Protein AF-A0A1W9MLN7-F1 (afdb_monomer)

Nearest PDB structures (foldseek):
  6dxu-assembly1_A  TM=3.625E-01  e=3.324E-05  Parabacteroides merdae ATCC 43184
  5uwv-assembly6_F  TM=2.410E-01  e=2.670E-06  Mycobacteroides abscessus ATCC 19977
  5d7h-assembly1_A  TM=2.488E-01  e=1.604E-05  Mycobacterium tuberculosis CDC1551
  8afo-assembly1_A  TM=3.447E-01  e=5.178E-04  Homo sapiens
  7x8g-assembly2_C  TM=4.130E-01  e=1.250E+00  Homo sapiens

Solvent-accessible surface area (backbone atoms only — not comparable to full-atom values): 28737 Å² total; per-residue (Å²): 134,91,78,83,79,78,80,76,82,78,56,43,84,57,53,42,42,38,61,80,39,80,44,53,45,88,56,77,60,40,75,45,64,39,36,43,83,50,75,45,83,50,63,32,40,34,21,51,68,92,43,79,73,50,66,26,58,32,58,83,13,39,30,64,38,76,37,79,70,94,59,69,54,44,80,42,51,34,35,42,39,32,82,46,61,93,59,32,44,54,30,57,28,61,26,44,38,38,27,37,52,38,68,45,45,45,44,73,45,54,45,70,74,88,69,47,41,51,69,43,68,42,37,38,38,42,35,58,44,61,79,93,67,77,91,48,83,53,32,71,42,63,37,38,34,27,47,72,90,36,81,71,50,68,51,54,18,38,63,87,14,31,32,78,46,77,49,64,76,51,70,64,41,82,44,44,38,35,43,38,31,83,43,60,83,53,35,43,57,28,60,33,76,47,73,49,63,24,38,54,48,40,56,59,49,71,50,64,64,62,48,79,47,43,80,87,46,50,58,48,80,38,53,45,50,36,26,39,86,82,71,45,79,52,70,62,53,41,34,35,29,48,92,88,39,78,77,49,74,37,54,49,87,56,49,62,49,79,44,80,43,70,87,60,68,64,26,82,42,67,34,36,42,37,34,88,44,57,87,57,30,44,59,44,74,38,82,40,42,43,32,27,29,49,78,49,72,57,64,83,27,44,34,40,22,27,45,67,69,75,75,43,41,76,56,45,32,29,82,44,58,73,75,41,74,65,17,46,51,48,48,52,59,42,64,81,73,45,60,74,44,101,48,42,32,35,38,26,31,71,40,95,50,50,26,35,38,36,46,89,66,37,32,39,38,27,37,34,92,66,88,74,51,56,47,53,55,51,48,52,26,46,26,63,62,30,52,57,33,58,63,53,34,58,54,53,62,75,66,53,81,40,58,28,35,33,37,29,72,83,53,51,72,69,29,49,53,45,52,54,49,38,52,50,43,51,48,55,51,38,53,54,37,43,77,69,76,40,85,57,51,77,46,45,24,40,31,60,88,74,34,25,36,44,52,72,42,78,59,101,86,46,78,46,77,70,85,45,76,44,72,63,84,64,63,32,42,37,42,38,68,33,96,55,35,35,33,28,66,55,98,75,19,37,38,36,31,6,42,65,71,38,34,34,50,48,46,51,52,48,37,61,70,56,28,67,75,50,58,60,54,58,55,59,69,70,69,76,114

Secondary structure (DSSP, 8-state):
---------PPBP--EE---EEEETT-SSEEEEEEESS---SEEEEEETTEEEEEEE-BTTEEEEEE-S---SEEEEEEEEE---SSB--EEEEEEEEEEPBPEEEEEEEESSS-EETT--EEEEEEEEETT--TTTTTT-EEEEEETTEEEEEEE--TTSEEEEEE-SPPSEEEEEEEEE---SSB--EEEEEEEEEESSB-EEEEE--EEE-TT-SEEEEEEEEEETT--EE----EEEETTEEEEE--TT--EEEEE-TTPPSEEEEEEEEE---SSB--EEEEEEEEE-EEEEETTEEEEESS-GGGTTT--EEEEE-S-HHHHHHHHHHHHHS-BSS-EEEEEEEESS-EEEE-SSEEEEEEESSSS-HHHHHHHHHHTT-EE-HHHHHHHHHT-SSEEEEEETT--SHHHHHHHHHHHHHHHHHHHHHHTT----EEEEEEETTEEEEPPEE-SS-EE-S--EE-S-SSSEEEEE-SS-EEEEETTEEEEEE-HHHHHHHHHHHHHHHSHHHHHHHHHHSS--

pLDDT: mean 88.97, std 11.42, range [32.69, 98.44]

Sequence (529 aa):
MLILSGCVEQKKDVSLTMNEMLSPINISPTFLYAKFNESVNGSVCFYMGDKFIGDANSNGGVVFMEYYGNLTAGEYKVKAVFSGNAQFNNASASGMLKIFKRNIVLDIGFEPDERIYFKDSLNVKAQLKVEGEEEGECANKEILLYVDDKFFGKNLTNDECFVEFTLKNLSTGELNVMGEYKGNEIYEDANATKNIEVISRMPVEIFADSKEVEPKDKNVTISASMKDYKERGINYGLKVTYNGNVIASLTSENKTFVLNISNWTLGTHHLQIIFDGTEIYENKSKDIVVQIINKYNLSGVEIKAEIPLEQIVNKKISVYTDGSNVSDYCAYEFESIADQEKGYRIYINEGNKDSMFLGKNKGIITVKHGYEMLPCHVFLCMNKNINCSIPEVIEAIGELENLSIAIDKDVSGKPLVVYDEIRGTLGYIQAYFVKNGRQIYIKPYLINGSKCELSPTRTAYQNLTVKEVNDCNFKGIFIKNADKRFMGVKDGKILLEGDETGLFVEETILEWLIAPEYAYNLRIKKQNK

Mean predicted aligned error: 13.06 Å

Foldseek 3Di:
DDDDPPDDQDAAEKEKEFEEAEDEFPDFFRKGKMFIPFQDWAKKWKDWVNHTQDIFTDDGGITIDTGGDGDFFDKTKMKIWDCADSRHHIYMYIYIYGHHAFEKEKDKDWVVRAAAAQFDKIKIKIAIDGPPDDFAPLWQFKKWKDKPNHTDDIDTAHSRRMDIDIDGRDDAAKIKMKIWGCADRRYHIYMDIDIDGHHQAFEKDKDKAAEEEELVDQKDKIFIWMATPVRDTDQAKKFKDFPNDTQDIDHSVDRIDIGGCNPPAQAKTKMKIWDPADSHHDIDIDIYIYGHWDWDQALNATETESDDLVVLAQWAEAEAEPPDPLRVVLVVLCVQQGNNDPTQYEYEYEDCDFYKYHHPRYIYTYAYPDLLNPSSLRSSCSRNVARENSVQLLVLVVVDQAQEAEEEPPDDDLLVVLVVLLVVLVVVVQVVCVVVVHHHYYFYWYDDPQKTWTDADDDPRDGRDDTDIDRPPDEHEYAEEACHAYAHADPSHGYGYYHNSSSNSNSSSVSSSSHVVNVVVVVVVVVPD

Structure (mmCIF, N/CA/C/O backbone):
data_AF-A0A1W9MLN7-F1
#
_entry.id   AF-A0A1W9MLN7-F1
#
loop_
_atom_site.group_PDB
_atom_site.id
_atom_site.type_symbol
_atom_site.label_atom_id
_atom_site.label_alt_id
_atom_site.label_comp_id
_atom_site.label_asym_id
_atom_site.label_entity_id
_atom_site.label_seq_id
_atom_site.pdbx_PDB_ins_code
_atom_site.Cartn_x
_atom_site.Cartn_y
_atom_site.Cartn_z
_atom_site.occupancy
_atom_site.B_iso_or_equiv
_atom_site.auth_seq_id
_atom_site.auth_comp_id
_atom_site.auth_asym_id
_atom_site.auth_atom_id
_atom_site.pdbx_PDB_model_num
ATOM 1 N N . MET A 1 1 ? 109.113 -13.830 -69.753 1.00 37.97 1 MET A N 1
ATOM 2 C CA . MET A 1 1 ? 108.384 -12.728 -70.412 1.00 37.97 1 MET A CA 1
ATOM 3 C C . MET A 1 1 ? 106.946 -12.818 -69.942 1.00 37.97 1 MET A C 1
ATOM 5 O O . MET A 1 1 ? 106.378 -13.899 -70.016 1.00 37.97 1 MET A O 1
ATOM 9 N N . LEU A 1 2 ? 106.458 -11.744 -69.322 1.00 45.25 2 LEU A N 1
ATOM 10 C CA . LEU A 1 2 ? 105.153 -11.648 -68.675 1.00 45.25 2 LEU A CA 1
ATOM 11 C C . LEU A 1 2 ? 104.007 -11.992 -69.631 1.00 45.25 2 LEU A C 1
ATOM 13 O O . LEU A 1 2 ? 103.936 -11.431 -70.720 1.00 45.25 2 LEU A O 1
ATOM 17 N N . ILE A 1 3 ? 103.067 -12.810 -69.161 1.00 41.25 3 ILE A N 1
ATOM 18 C CA . ILE A 1 3 ? 101.667 -12.721 -69.575 1.00 41.25 3 ILE A CA 1
ATOM 19 C C . ILE A 1 3 ? 100.867 -12.601 -68.279 1.00 41.25 3 ILE A C 1
ATOM 21 O O . ILE A 1 3 ? 100.685 -13.570 -67.547 1.00 41.25 3 ILE A O 1
ATOM 25 N N . LEU A 1 4 ? 100.483 -11.364 -67.963 1.00 48.91 4 LEU A N 1
ATOM 26 C CA . LEU A 1 4 ? 99.494 -11.044 -66.941 1.00 48.91 4 LEU A CA 1
ATOM 27 C C . LEU A 1 4 ? 98.158 -11.651 -67.384 1.00 48.91 4 LEU A C 1
ATOM 29 O O . LEU A 1 4 ? 97.510 -11.130 -68.290 1.00 48.91 4 LEU A O 1
ATOM 33 N N . SER A 1 5 ? 97.747 -12.751 -66.753 1.00 45.16 5 SER A N 1
ATOM 34 C CA . SER A 1 5 ? 96.353 -13.183 -66.769 1.00 45.16 5 SER A CA 1
ATOM 35 C C . SER A 1 5 ? 95.562 -12.204 -65.904 1.00 45.16 5 SER A C 1
ATOM 37 O O . SER A 1 5 ? 95.582 -12.289 -64.676 1.00 45.16 5 SER A O 1
ATOM 39 N N . GLY A 1 6 ? 94.910 -11.230 -66.534 1.00 51.53 6 GLY A N 1
ATOM 40 C CA . GLY A 1 6 ? 93.910 -10.421 -65.852 1.00 51.53 6 GLY A CA 1
ATOM 41 C C . GLY A 1 6 ? 92.750 -11.322 -65.443 1.00 51.53 6 GLY A C 1
ATOM 42 O O . GLY A 1 6 ? 91.938 -11.692 -66.286 1.00 51.53 6 GLY A O 1
ATOM 43 N N . CYS A 1 7 ? 92.680 -11.702 -64.167 1.00 51.78 7 CYS A N 1
ATOM 44 C CA . CYS A 1 7 ? 91.446 -12.226 -63.596 1.00 51.78 7 CYS A CA 1
ATOM 45 C C . CYS A 1 7 ? 90.429 -11.082 -63.591 1.00 51.78 7 CYS A C 1
ATOM 47 O O . CYS A 1 7 ? 90.557 -10.135 -62.819 1.00 51.78 7 CYS A O 1
ATOM 49 N N . VAL A 1 8 ? 89.439 -11.154 -64.478 1.00 56.31 8 VAL A N 1
ATOM 50 C CA . VAL A 1 8 ? 88.225 -10.346 -64.367 1.00 56.31 8 VAL A CA 1
ATOM 51 C C . VAL A 1 8 ? 87.413 -10.960 -63.231 1.00 56.31 8 VAL A C 1
ATOM 53 O O . VAL A 1 8 ? 86.951 -12.092 -63.350 1.00 56.31 8 VAL A O 1
ATOM 56 N N . GLU A 1 9 ? 87.287 -10.255 -62.110 1.00 59.03 9 GLU A N 1
ATOM 57 C CA . GLU A 1 9 ? 86.390 -10.658 -61.024 1.00 59.03 9 GLU A CA 1
ATOM 58 C C . GLU A 1 9 ? 84.947 -10.645 -61.560 1.00 59.03 9 GLU A C 1
ATOM 60 O O . GLU A 1 9 ? 84.436 -9.605 -61.983 1.00 59.03 9 GLU A O 1
ATOM 65 N N . GLN A 1 10 ? 84.303 -11.813 -61.630 1.00 76.69 10 GLN A N 1
ATOM 66 C CA . GLN A 1 10 ? 82.930 -11.932 -62.117 1.00 76.69 10 GLN A CA 1
ATOM 67 C C . GLN A 1 10 ? 81.963 -11.559 -60.986 1.00 76.69 10 GLN A C 1
ATOM 69 O O . GLN A 1 10 ? 82.016 -12.140 -59.903 1.00 76.69 10 GLN A O 1
ATOM 74 N N . LYS A 1 11 ? 81.081 -10.582 -61.232 1.00 86.19 11 LYS A N 1
ATOM 75 C CA . LYS A 1 11 ? 80.054 -10.159 -60.269 1.00 86.19 11 LYS A CA 1
ATOM 76 C C . LYS A 1 11 ? 79.100 -11.307 -59.936 1.00 86.19 11 LYS A C 1
ATOM 78 O O . LYS A 1 11 ? 78.741 -12.088 -60.818 1.00 86.19 11 LYS A O 1
ATOM 83 N N . LYS A 1 12 ? 78.659 -11.369 -58.679 1.00 90.62 12 LYS A N 1
ATOM 84 C CA . LYS A 1 12 ? 77.728 -12.382 -58.169 1.00 90.62 12 LYS A CA 1
ATOM 85 C C . LYS A 1 12 ? 76.272 -12.017 -58.486 1.00 90.62 12 LYS A C 1
ATOM 87 O O . LYS A 1 12 ? 75.872 -10.863 -58.334 1.00 90.62 12 LYS A O 1
ATOM 92 N N . ASP A 1 13 ? 75.473 -13.002 -58.885 1.00 91.88 13 ASP A N 1
ATOM 93 C CA . ASP A 1 13 ? 74.027 -12.832 -59.062 1.00 91.88 13 ASP A CA 1
ATOM 94 C C . ASP A 1 13 ? 73.296 -12.824 -57.717 1.00 91.88 13 ASP A C 1
ATOM 96 O O . ASP A 1 13 ? 73.562 -13.653 -56.847 1.00 91.88 13 ASP A O 1
ATOM 100 N N . VAL A 1 14 ? 72.343 -11.903 -57.570 1.00 93.50 14 VAL A N 1
ATOM 101 C CA . VAL A 1 14 ? 71.449 -11.789 -56.409 1.00 93.50 14 VAL A CA 1
ATOM 102 C C . VAL A 1 14 ? 70.008 -11.691 -56.881 1.00 93.50 14 VAL A C 1
ATOM 104 O O . VAL A 1 14 ? 69.733 -11.178 -57.964 1.00 93.50 14 VAL A O 1
ATOM 107 N N . SER A 1 15 ? 69.070 -12.162 -56.063 1.00 94.06 15 SER A N 1
ATOM 108 C CA . SER A 1 15 ? 67.639 -12.031 -56.343 1.00 94.06 15 SER A CA 1
ATOM 109 C C . SER A 1 15 ? 67.001 -11.056 -55.368 1.00 94.06 15 SER A C 1
ATOM 111 O O . SER A 1 15 ? 67.230 -11.154 -54.161 1.00 94.06 15 SER A O 1
ATOM 113 N N . LEU A 1 16 ? 66.153 -10.172 -55.886 1.00 95.94 16 LEU A N 1
ATOM 114 C CA . LEU A 1 16 ? 65.316 -9.284 -55.091 1.00 95.94 16 LEU A CA 1
ATOM 115 C C . LEU A 1 16 ? 63.891 -9.844 -55.042 1.00 95.94 16 LEU A C 1
ATOM 117 O O . LEU A 1 16 ? 63.403 -10.399 -56.024 1.00 95.94 16 LEU A O 1
ATOM 121 N N . THR A 1 17 ? 63.215 -9.680 -53.912 1.00 96.19 17 THR A N 1
ATOM 122 C CA . THR A 1 17 ? 61.820 -10.092 -53.719 1.00 96.19 17 THR A CA 1
ATOM 123 C C . THR A 1 17 ? 61.011 -8.967 -53.088 1.00 96.19 17 THR A C 1
ATOM 125 O O . THR A 1 17 ? 61.542 -8.176 -52.306 1.00 96.19 17 THR A O 1
ATOM 128 N N . MET A 1 18 ? 59.729 -8.895 -53.445 1.00 95.75 18 MET A N 1
ATOM 129 C CA . MET A 1 18 ? 58.742 -7.989 -52.860 1.00 95.75 18 MET A CA 1
ATOM 130 C C . MET A 1 18 ? 57.458 -8.774 -52.616 1.00 95.75 18 MET A C 1
ATOM 132 O O . MET A 1 18 ? 56.978 -9.459 -53.517 1.00 95.75 18 MET A O 1
ATOM 136 N N . ASN A 1 19 ? 56.916 -8.657 -51.408 1.00 91.38 19 ASN A N 1
ATOM 137 C CA . ASN A 1 19 ? 55.614 -9.219 -51.063 1.00 91.38 19 ASN A CA 1
ATOM 138 C C . ASN A 1 19 ? 54.522 -8.157 -51.234 1.00 91.38 19 ASN A C 1
ATOM 140 O O . ASN A 1 19 ? 54.817 -6.977 -51.436 1.00 91.38 19 ASN A O 1
ATOM 144 N N . GLU A 1 20 ? 53.263 -8.581 -51.146 1.00 92.56 20 GLU A N 1
ATOM 145 C CA . GLU A 1 20 ? 52.143 -7.652 -51.027 1.00 92.56 20 GLU A CA 1
ATOM 146 C C . GLU A 1 20 ? 52.283 -6.805 -49.755 1.00 92.56 20 GLU A C 1
ATOM 148 O O . GLU A 1 20 ? 52.667 -7.300 -48.693 1.00 92.56 20 GLU A O 1
ATOM 153 N N . MET A 1 21 ? 51.993 -5.516 -49.890 1.00 93.94 21 MET A N 1
ATOM 154 C CA . MET A 1 21 ? 52.057 -4.522 -48.827 1.00 93.94 21 MET A CA 1
ATOM 155 C C . MET A 1 21 ? 50.668 -3.918 -48.652 1.00 93.94 21 MET A C 1
ATOM 157 O O . MET A 1 21 ? 50.016 -3.564 -49.634 1.00 93.94 21 MET A O 1
ATOM 161 N N . LEU A 1 22 ? 50.227 -3.780 -47.405 1.00 92.00 22 LEU A N 1
ATOM 162 C CA . LEU A 1 22 ? 48.924 -3.226 -47.050 1.00 92.00 22 LEU A CA 1
ATOM 163 C C . LEU A 1 22 ? 49.133 -1.944 -46.250 1.00 92.00 22 LEU A C 1
ATOM 165 O O . LEU A 1 22 ? 49.932 -1.925 -45.313 1.00 92.00 22 LEU A O 1
ATOM 169 N N . SER A 1 23 ? 48.411 -0.885 -46.597 1.00 89.88 23 SER A N 1
ATOM 170 C CA . SER A 1 23 ? 48.411 0.355 -45.821 1.00 89.88 23 SER A CA 1
ATOM 171 C C . SER A 1 23 ? 47.030 1.011 -45.879 1.00 89.88 23 SER A C 1
ATOM 173 O O . SER A 1 23 ? 46.411 1.002 -46.943 1.00 89.88 23 SER A O 1
ATOM 175 N N . PRO A 1 24 ? 46.495 1.558 -44.778 1.00 86.75 24 PRO A N 1
ATOM 176 C CA . PRO A 1 24 ? 45.272 2.337 -44.854 1.00 86.75 24 PRO A CA 1
ATOM 177 C C . PRO A 1 24 ? 45.546 3.684 -45.524 1.00 86.75 24 PRO A C 1
ATOM 179 O O . PRO A 1 24 ? 46.642 4.243 -45.442 1.00 86.75 24 PRO A O 1
ATOM 182 N N . ILE A 1 25 ? 44.523 4.235 -46.164 1.00 87.25 25 ILE A N 1
ATOM 183 C CA . ILE A 1 25 ? 44.575 5.579 -46.739 1.00 87.25 25 ILE A CA 1
ATOM 184 C C . ILE A 1 25 ? 44.949 6.634 -45.678 1.00 87.25 25 ILE A C 1
ATOM 186 O O . ILE A 1 25 ? 44.610 6.512 -44.497 1.00 87.25 25 ILE A O 1
ATOM 190 N N . ASN A 1 26 ? 45.668 7.673 -46.117 1.00 81.50 26 ASN A N 1
ATOM 191 C CA . ASN A 1 26 ? 46.163 8.790 -45.302 1.00 81.50 26 ASN A CA 1
ATOM 192 C C . ASN A 1 26 ? 47.109 8.408 -44.145 1.00 81.50 26 ASN A C 1
ATOM 194 O O . ASN A 1 26 ? 47.329 9.221 -43.250 1.00 81.50 26 ASN A O 1
ATOM 198 N N . ILE A 1 27 ? 47.716 7.214 -44.160 1.00 80.56 27 ILE A N 1
ATOM 199 C CA . ILE A 1 27 ? 48.878 6.914 -43.310 1.00 80.56 27 ILE A CA 1
ATOM 200 C C . ILE A 1 27 ? 50.165 7.383 -44.000 1.00 80.56 27 ILE A C 1
ATOM 202 O O . ILE A 1 27 ? 50.479 6.963 -45.115 1.00 80.56 27 ILE A O 1
ATOM 206 N N . SER A 1 28 ? 50.924 8.240 -43.312 1.00 81.62 28 SER A N 1
ATOM 207 C CA . SER A 1 28 ? 52.216 8.754 -43.771 1.00 81.62 28 SER A CA 1
ATOM 208 C C . SER A 1 28 ? 53.298 8.531 -42.700 1.00 81.62 28 SER A C 1
ATOM 210 O O . SER A 1 28 ? 53.071 8.908 -41.549 1.00 81.62 28 SER A O 1
ATOM 212 N N . PRO A 1 29 ? 54.462 7.945 -43.048 1.00 88.31 29 PRO A N 1
ATOM 213 C CA . PRO A 1 29 ? 54.814 7.435 -44.374 1.00 88.31 29 PRO A CA 1
ATOM 214 C C . PRO A 1 29 ? 54.156 6.082 -44.694 1.00 88.31 29 PRO A C 1
ATOM 216 O O . PRO A 1 29 ? 53.897 5.261 -43.816 1.00 88.31 29 PRO A O 1
ATOM 219 N N . THR A 1 30 ? 53.945 5.813 -45.983 1.00 91.44 30 THR A N 1
ATOM 220 C CA . THR A 1 30 ? 53.672 4.458 -46.478 1.00 91.44 30 THR A CA 1
ATOM 221 C C . THR A 1 30 ? 54.990 3.701 -46.624 1.00 91.44 30 THR A C 1
ATOM 223 O O . THR A 1 30 ? 55.908 4.165 -47.300 1.00 91.44 30 THR A O 1
ATOM 226 N N . PHE A 1 31 ? 55.095 2.518 -46.024 1.00 91.56 31 PHE A N 1
ATOM 227 C CA . PHE A 1 31 ? 56.330 1.734 -46.042 1.00 91.56 31 PHE A CA 1
ATOM 228 C C . PHE A 1 31 ? 56.382 0.779 -47.236 1.00 91.56 31 PHE A C 1
ATOM 230 O O . PHE A 1 31 ? 55.475 -0.032 -47.429 1.00 91.56 31 PHE A O 1
ATOM 237 N N . LEU A 1 32 ? 57.473 0.835 -48.005 1.00 94.44 32 LEU A N 1
ATOM 238 C CA . LEU A 1 32 ? 57.783 -0.130 -49.058 1.00 94.44 32 LEU A CA 1
ATOM 239 C C . LEU A 1 32 ? 58.926 -1.047 -48.636 1.00 94.44 32 LEU A C 1
ATOM 241 O O . LEU A 1 32 ? 59.911 -0.608 -48.040 1.00 94.44 32 LEU A O 1
ATOM 245 N N . TYR A 1 33 ? 58.793 -2.322 -48.990 1.00 94.38 33 TYR A N 1
ATOM 246 C CA . TYR A 1 33 ? 59.698 -3.380 -48.568 1.00 94.38 33 TYR A CA 1
ATOM 247 C C . TYR A 1 33 ? 60.232 -4.172 -49.756 1.00 94.38 33 TYR A C 1
ATOM 249 O O . TYR A 1 33 ? 59.463 -4.669 -50.582 1.00 94.38 33 TYR A O 1
ATOM 257 N N . ALA A 1 34 ? 61.550 -4.354 -49.803 1.00 95.62 34 ALA A N 1
ATOM 258 C CA . ALA A 1 34 ? 62.195 -5.304 -50.697 1.00 95.62 34 ALA A CA 1
ATOM 259 C C . ALA A 1 34 ? 63.296 -6.073 -49.958 1.00 95.62 34 ALA A C 1
ATOM 261 O O . ALA A 1 34 ? 63.916 -5.566 -49.020 1.00 95.62 34 ALA A O 1
ATOM 262 N N . LYS A 1 35 ? 63.552 -7.313 -50.377 1.00 95.94 35 LYS A N 1
ATOM 263 C CA . LYS A 1 35 ? 64.518 -8.195 -49.715 1.00 95.94 35 LYS A CA 1
ATOM 264 C C . LYS A 1 35 ? 65.397 -8.926 -50.718 1.00 95.94 35 LYS A C 1
ATOM 266 O O . LYS A 1 35 ? 64.888 -9.584 -51.627 1.00 95.94 35 LYS A O 1
ATOM 271 N N . PHE A 1 36 ? 66.705 -8.840 -50.516 1.00 96.44 36 PHE A N 1
ATOM 272 C CA . PHE A 1 36 ? 67.693 -9.669 -51.192 1.00 96.44 36 PHE A CA 1
ATOM 273 C C . PHE A 1 36 ? 67.750 -11.069 -50.567 1.00 96.44 36 PHE A C 1
ATOM 275 O O . PHE A 1 36 ? 67.533 -11.250 -49.368 1.00 96.44 36 PHE A O 1
ATOM 282 N N . ASN A 1 37 ? 68.087 -12.074 -51.373 1.00 93.81 37 ASN A N 1
ATOM 283 C CA . ASN A 1 37 ? 68.340 -13.436 -50.890 1.00 93.81 37 ASN A CA 1
ATOM 284 C C . ASN A 1 37 ? 69.611 -13.564 -50.029 1.00 93.81 37 ASN A C 1
ATOM 286 O O . ASN A 1 37 ? 69.804 -14.592 -49.383 1.00 93.81 37 ASN A O 1
ATOM 290 N N . GLU A 1 38 ? 70.462 -12.540 -50.004 1.00 92.12 38 GLU A N 1
ATOM 291 C CA . GLU A 1 38 ? 71.682 -12.476 -49.203 1.00 92.12 38 GLU A CA 1
ATOM 292 C C . GLU A 1 38 ? 72.013 -11.035 -48.777 1.00 92.12 38 GLU A C 1
ATOM 294 O O . GLU A 1 38 ? 71.321 -10.085 -49.146 1.00 92.12 38 GLU A O 1
ATOM 299 N N . SER A 1 39 ? 73.075 -10.862 -47.984 1.00 92.94 39 SER A N 1
ATOM 300 C CA . SER A 1 39 ? 73.511 -9.537 -47.535 1.00 92.94 39 SER A CA 1
ATOM 301 C C . SER A 1 39 ? 74.165 -8.765 -48.681 1.00 92.94 39 SER A C 1
ATOM 303 O O . SER A 1 39 ? 75.289 -9.054 -49.089 1.00 92.94 39 SER A O 1
ATOM 305 N N . VAL A 1 40 ? 73.451 -7.762 -49.178 1.00 91.81 40 VAL A N 1
ATOM 306 C CA . VAL A 1 40 ? 73.916 -6.818 -50.199 1.00 91.81 40 VAL A CA 1
ATOM 307 C C . VAL A 1 40 ? 74.015 -5.439 -49.554 1.00 91.81 40 VAL A C 1
ATOM 309 O O . VAL A 1 40 ? 73.157 -5.085 -48.745 1.00 91.81 40 VAL A O 1
ATOM 312 N N . ASN A 1 41 ? 75.038 -4.654 -49.909 1.00 89.31 41 ASN A N 1
ATOM 313 C CA . ASN A 1 41 ? 75.141 -3.230 -49.574 1.00 89.31 41 ASN A CA 1
ATOM 314 C C . ASN A 1 41 ? 75.014 -2.399 -50.860 1.00 89.31 41 ASN A C 1
ATOM 316 O O . ASN A 1 41 ? 75.914 -2.408 -51.709 1.00 89.31 41 ASN A O 1
ATOM 320 N N . GLY A 1 42 ? 73.879 -1.730 -51.037 1.00 89.19 42 GLY A N 1
ATOM 321 C CA . GLY A 1 42 ? 73.610 -0.904 -52.207 1.00 89.19 42 GLY A CA 1
ATOM 322 C C . GLY A 1 42 ? 72.282 -0.156 -52.119 1.00 89.19 42 GLY A C 1
ATOM 323 O O . GLY A 1 42 ? 71.411 -0.516 -51.330 1.00 89.19 42 GLY A O 1
ATOM 324 N N . SER A 1 43 ? 72.141 0.882 -52.946 1.00 94.19 43 SER A N 1
ATOM 325 C CA . SER A 1 43 ? 70.890 1.633 -53.097 1.00 94.19 43 SER A CA 1
ATOM 326 C C . SER A 1 43 ? 69.952 0.914 -54.069 1.00 94.19 43 SER A C 1
ATOM 328 O O . SER A 1 43 ? 70.372 0.449 -55.134 1.00 94.19 43 SER A O 1
ATOM 330 N N . VAL A 1 44 ? 68.682 0.809 -53.687 1.00 97.31 44 VAL A N 1
ATOM 331 C CA . VAL A 1 44 ? 67.601 0.240 -54.492 1.00 97.31 44 VAL A CA 1
ATOM 332 C C . VAL A 1 44 ? 66.587 1.331 -54.799 1.00 97.31 44 VAL A C 1
ATOM 334 O O . VAL A 1 44 ? 66.008 1.926 -53.892 1.00 97.31 44 VAL A O 1
ATOM 337 N N . CYS A 1 45 ? 66.343 1.552 -56.088 1.00 97.25 45 CYS A N 1
ATOM 338 C CA . CYS A 1 45 ? 65.369 2.514 -56.586 1.00 97.25 45 CYS A CA 1
ATOM 339 C C . CYS A 1 45 ? 63.965 1.902 -56.595 1.00 97.25 45 CYS A C 1
ATOM 341 O O . CYS A 1 45 ? 63.762 0.824 -57.160 1.00 97.25 45 CYS A O 1
ATOM 343 N N . PHE A 1 46 ? 62.986 2.609 -56.040 1.00 97.44 46 PHE A N 1
ATOM 344 C CA . PHE A 1 46 ? 61.577 2.237 -56.066 1.00 97.44 46 PHE A CA 1
ATOM 345 C C . PHE A 1 46 ? 60.812 3.057 -57.104 1.00 97.44 46 PHE A C 1
ATOM 347 O O . PHE A 1 46 ? 60.990 4.270 -57.249 1.00 97.44 46 PHE A O 1
ATOM 354 N N . TYR A 1 47 ? 59.916 2.374 -57.805 1.00 95.75 47 TYR A N 1
ATOM 355 C CA . TYR A 1 47 ? 59.022 2.931 -58.807 1.00 95.75 47 TYR A CA 1
ATOM 356 C C . TYR A 1 47 ? 57.588 2.512 -58.498 1.00 95.75 47 TYR A C 1
ATOM 358 O O . TYR A 1 47 ? 57.351 1.385 -58.065 1.00 95.75 47 TYR A O 1
ATOM 366 N N . MET A 1 48 ? 56.633 3.398 -58.756 1.00 94.06 48 MET A N 1
ATOM 367 C CA . MET A 1 48 ? 55.204 3.096 -58.734 1.00 94.06 48 MET A CA 1
ATOM 368 C C . MET A 1 48 ? 54.657 3.288 -60.146 1.00 94.06 48 MET A C 1
ATOM 370 O O . MET A 1 48 ? 54.703 4.393 -60.693 1.00 94.06 48 MET A O 1
ATOM 374 N N . GLY A 1 49 ? 54.229 2.193 -60.779 1.00 89.19 49 GLY A N 1
ATOM 375 C CA . GLY A 1 49 ? 54.167 2.140 -62.242 1.00 89.19 49 GLY A CA 1
ATOM 376 C C . GLY A 1 49 ? 55.546 2.446 -62.843 1.00 89.19 49 GLY A C 1
ATOM 377 O O . GLY A 1 49 ? 56.540 1.845 -62.439 1.00 89.19 49 GLY A O 1
ATOM 378 N N . ASP A 1 50 ? 55.612 3.423 -63.749 1.00 88.75 50 ASP A N 1
ATOM 379 C CA . ASP A 1 50 ? 56.868 3.881 -64.367 1.00 88.75 50 ASP A CA 1
ATOM 380 C C . ASP A 1 50 ? 57.504 5.091 -63.652 1.00 88.75 50 ASP A C 1
ATOM 382 O O . ASP A 1 50 ? 58.590 5.545 -64.019 1.00 88.75 50 ASP A O 1
ATOM 386 N N . LYS A 1 51 ? 56.849 5.642 -62.620 1.00 94.38 51 LYS A N 1
ATOM 387 C CA . LYS A 1 51 ? 57.318 6.840 -61.912 1.00 94.38 51 LYS A CA 1
ATOM 388 C C . LYS A 1 51 ? 58.296 6.461 -60.803 1.00 94.38 51 LYS A C 1
ATOM 390 O O . LYS A 1 51 ? 57.934 5.712 -59.901 1.00 94.38 51 LYS A O 1
ATOM 395 N N . PHE A 1 52 ? 59.500 7.031 -60.824 1.00 95.31 52 PHE A N 1
ATOM 396 C CA . PHE A 1 52 ? 60.444 6.943 -59.705 1.00 95.31 52 PHE A CA 1
ATOM 397 C C . PHE A 1 52 ? 59.881 7.670 -58.474 1.00 95.31 52 PHE A C 1
ATOM 399 O O . PHE A 1 52 ? 59.443 8.819 -58.587 1.00 95.31 52 PHE A O 1
ATOM 406 N N . ILE A 1 53 ? 59.877 7.000 -57.320 1.00 95.50 53 ILE A N 1
ATOM 407 C CA . ILE A 1 53 ? 59.294 7.523 -56.071 1.00 95.50 53 ILE A CA 1
ATOM 408 C C . ILE A 1 53 ? 60.306 7.693 -54.933 1.00 95.50 53 ILE A C 1
ATOM 410 O O . ILE A 1 53 ? 59.981 8.351 -53.950 1.00 95.50 53 ILE A O 1
ATOM 414 N N . GLY A 1 54 ? 61.515 7.149 -55.073 1.00 95.94 54 GLY A N 1
ATOM 415 C CA . GLY A 1 54 ? 62.591 7.271 -54.090 1.00 95.94 54 GLY A CA 1
ATOM 416 C C . GLY A 1 54 ? 63.540 6.078 -54.134 1.00 95.94 54 GLY A C 1
ATOM 417 O O . GLY A 1 54 ? 63.286 5.097 -54.834 1.00 95.94 54 GLY A O 1
ATOM 418 N N . ASP A 1 55 ? 64.629 6.149 -53.381 1.00 95.88 55 ASP A N 1
ATOM 419 C CA . ASP A 1 55 ? 65.576 5.053 -53.201 1.00 95.88 55 ASP A CA 1
ATOM 420 C C . ASP A 1 55 ? 65.894 4.830 -51.720 1.00 95.88 55 ASP A C 1
ATOM 422 O O . ASP A 1 55 ? 65.700 5.712 -50.884 1.00 95.88 55 ASP A O 1
ATOM 426 N N . ALA A 1 56 ? 66.339 3.622 -51.387 1.00 96.62 56 ALA A N 1
ATOM 427 C CA . ALA A 1 56 ? 66.773 3.281 -50.040 1.00 96.62 56 ALA A CA 1
ATOM 428 C C . ALA A 1 56 ? 67.957 2.315 -50.074 1.00 96.62 56 ALA A C 1
ATOM 430 O O . ALA A 1 56 ? 68.054 1.448 -50.947 1.00 96.62 56 ALA A O 1
ATOM 431 N N . ASN A 1 57 ? 68.854 2.454 -49.099 1.00 94.94 57 ASN A N 1
ATOM 432 C CA . ASN A 1 57 ? 70.006 1.572 -48.956 1.00 94.94 57 ASN A CA 1
ATOM 433 C C . ASN A 1 57 ? 69.622 0.274 -48.243 1.00 94.94 57 ASN A C 1
ATOM 435 O O . ASN A 1 57 ? 68.837 0.277 -47.292 1.00 94.94 57 ASN A O 1
ATOM 439 N N . SER A 1 58 ? 70.210 -0.838 -48.675 1.00 92.50 58 SER A N 1
ATOM 440 C CA . SER A 1 58 ? 70.040 -2.127 -48.016 1.00 92.50 58 SER A CA 1
ATOM 441 C C . SER A 1 58 ? 70.811 -2.211 -46.693 1.00 92.50 58 SER A C 1
ATOM 443 O O . SER A 1 58 ? 71.986 -1.857 -46.610 1.00 92.50 58 SER A O 1
ATOM 445 N N . ASN A 1 59 ? 70.168 -2.757 -45.661 1.00 88.56 59 ASN A N 1
ATOM 446 C CA . ASN A 1 59 ? 70.775 -3.104 -44.378 1.00 88.56 59 ASN A CA 1
ATOM 447 C C . ASN A 1 59 ? 70.672 -4.622 -44.164 1.00 88.56 59 ASN A C 1
ATOM 449 O O . ASN A 1 59 ? 69.576 -5.162 -44.009 1.00 88.56 59 ASN A O 1
ATOM 453 N N . GLY 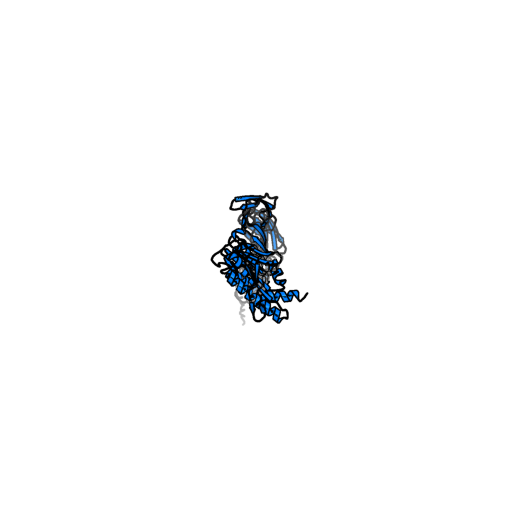A 1 60 ? 71.802 -5.333 -44.226 1.00 78.88 60 GLY A N 1
ATOM 454 C CA . GLY A 1 60 ? 71.845 -6.791 -44.029 1.00 78.88 60 GLY A CA 1
ATOM 455 C C . GLY A 1 60 ? 71.022 -7.609 -45.039 1.00 78.88 60 GLY A C 1
ATOM 456 O O . GLY A 1 60 ? 70.611 -8.722 -44.724 1.00 78.88 60 GLY A O 1
ATOM 457 N N . GLY A 1 61 ? 70.754 -7.058 -46.232 1.00 87.69 61 GLY A N 1
ATOM 458 C CA . GLY A 1 61 ? 69.925 -7.670 -47.284 1.00 87.69 61 GLY A CA 1
ATOM 459 C C . GLY A 1 61 ? 68.465 -7.198 -47.321 1.00 87.69 61 GLY A C 1
ATOM 460 O O . GLY A 1 61 ? 67.729 -7.566 -48.233 1.00 87.69 61 GLY A O 1
ATOM 461 N N . VAL A 1 62 ? 68.033 -6.358 -46.379 1.00 93.12 62 VAL A N 1
ATOM 462 C CA . VAL A 1 62 ? 66.675 -5.798 -46.344 1.00 93.12 62 VAL A CA 1
ATOM 463 C C . VAL A 1 62 ? 66.685 -4.335 -46.767 1.00 93.12 62 VAL A C 1
ATOM 465 O O . VAL A 1 62 ? 67.576 -3.588 -46.373 1.00 93.12 62 VAL A O 1
ATOM 468 N N . VAL A 1 63 ? 65.688 -3.919 -47.542 1.00 95.69 63 VAL A N 1
ATOM 469 C CA . VAL A 1 63 ? 65.500 -2.537 -47.986 1.00 95.69 63 VAL A CA 1
ATOM 470 C C . VAL A 1 63 ? 64.128 -2.052 -47.529 1.00 95.69 63 VAL A C 1
ATOM 472 O O . VAL A 1 63 ? 63.110 -2.655 -47.874 1.00 95.69 63 VAL A O 1
ATOM 475 N N . PHE A 1 64 ? 64.114 -0.946 -46.788 1.00 94.44 64 PHE A N 1
ATOM 476 C CA . PHE A 1 64 ? 62.904 -0.246 -46.363 1.00 94.44 64 PHE A CA 1
ATOM 477 C C . PHE A 1 64 ? 62.919 1.179 -46.907 1.00 94.44 64 PHE A C 1
ATOM 479 O O . PHE A 1 64 ? 63.912 1.882 -46.733 1.00 94.44 64 PHE A O 1
ATOM 486 N N . MET A 1 65 ? 61.828 1.600 -47.544 1.00 94.31 65 MET A N 1
ATOM 487 C CA . MET A 1 65 ? 61.665 2.963 -48.050 1.00 94.31 65 MET A CA 1
ATOM 488 C C . MET A 1 65 ? 60.377 3.575 -47.503 1.00 94.31 65 MET A C 1
ATOM 490 O O . MET A 1 65 ? 59.315 2.955 -47.556 1.00 94.31 65 MET A O 1
ATOM 494 N N . GLU A 1 66 ? 60.487 4.786 -46.969 1.00 94.75 66 GLU A N 1
ATOM 495 C CA . GLU A 1 66 ? 59.365 5.582 -46.479 1.00 94.75 66 GLU A CA 1
ATOM 496 C C . GLU A 1 66 ? 58.860 6.506 -47.585 1.00 94.75 66 GLU A C 1
ATOM 498 O O . GLU A 1 66 ? 59.554 7.427 -48.020 1.00 94.75 66 GLU A O 1
ATOM 503 N N . TYR A 1 67 ? 57.635 6.269 -48.041 1.00 93.19 67 TYR A N 1
ATOM 504 C CA . TYR A 1 67 ? 56.992 7.077 -49.063 1.00 93.19 67 TYR A CA 1
ATOM 505 C C . TYR A 1 67 ? 56.008 8.067 -48.436 1.00 93.19 67 TYR A C 1
ATOM 507 O O . TYR A 1 67 ? 55.009 7.673 -47.842 1.00 93.19 67 TYR A O 1
ATOM 515 N N . TYR A 1 68 ? 56.267 9.361 -48.619 1.00 89.62 68 TYR A N 1
ATOM 516 C CA . TYR A 1 68 ? 55.471 10.464 -48.058 1.00 89.62 68 TYR A CA 1
ATOM 517 C C . TYR A 1 68 ? 54.450 11.051 -49.052 1.00 89.62 68 TYR A C 1
ATOM 519 O O . TYR A 1 68 ? 53.996 12.183 -48.892 1.00 89.62 68 TYR A O 1
ATOM 527 N N . GLY A 1 69 ? 54.125 10.328 -50.127 1.00 87.06 69 GLY A N 1
ATOM 528 C CA . GLY A 1 69 ? 53.137 10.783 -51.104 1.00 87.06 69 GLY A CA 1
ATOM 529 C C . GLY A 1 69 ? 51.709 10.418 -50.710 1.00 87.06 69 GLY A C 1
ATOM 530 O O . GLY A 1 69 ? 51.460 9.352 -50.157 1.00 87.06 69 GLY A O 1
ATOM 531 N N . ASN A 1 70 ? 50.761 11.285 -51.062 1.00 84.06 70 ASN A N 1
ATOM 532 C CA . ASN A 1 70 ? 49.340 11.029 -50.848 1.00 84.06 70 ASN A CA 1
ATOM 533 C C . ASN A 1 70 ? 48.842 9.986 -51.855 1.00 84.06 70 ASN A C 1
ATOM 535 O O . ASN A 1 70 ? 48.814 10.244 -53.061 1.00 84.06 70 ASN A O 1
ATOM 539 N N . LEU A 1 71 ? 48.443 8.820 -51.354 1.00 89.38 71 LEU A N 1
ATOM 540 C CA . LEU A 1 71 ? 47.849 7.750 -52.146 1.00 89.38 71 LEU A CA 1
ATOM 541 C C . LEU A 1 71 ? 46.353 7.663 -51.851 1.00 89.38 71 LEU A C 1
ATOM 543 O O . LEU A 1 71 ? 45.939 7.706 -50.697 1.00 89.38 71 LEU A O 1
ATOM 547 N N . THR A 1 72 ? 45.548 7.516 -52.900 1.00 90.00 72 THR A N 1
ATOM 548 C CA . THR A 1 72 ? 44.115 7.206 -52.770 1.00 90.00 72 THR A CA 1
ATOM 549 C C . THR A 1 72 ? 43.916 5.703 -52.587 1.00 90.00 72 THR A C 1
ATOM 551 O O . THR A 1 72 ? 44.801 4.920 -52.946 1.00 90.00 72 THR A O 1
ATOM 554 N N . ALA A 1 73 ? 42.771 5.284 -52.042 1.00 90.19 73 ALA A N 1
ATOM 555 C CA . ALA A 1 73 ? 42.447 3.866 -51.920 1.00 90.19 73 ALA A CA 1
ATOM 556 C C . ALA A 1 73 ? 42.470 3.184 -53.298 1.00 90.19 73 ALA A C 1
ATOM 558 O O . ALA A 1 73 ? 41.872 3.670 -54.258 1.00 90.19 73 ALA A O 1
ATOM 559 N N . GLY A 1 74 ? 43.181 2.066 -53.401 1.00 91.44 74 GLY A N 1
ATOM 560 C CA . GLY A 1 74 ? 43.443 1.389 -54.662 1.00 91.44 74 GLY A CA 1
ATOM 561 C C . GLY A 1 74 ? 44.675 0.495 -54.605 1.00 91.44 74 GLY A C 1
ATOM 562 O O . GLY A 1 74 ? 45.342 0.363 -53.580 1.00 91.44 74 GLY A O 1
ATOM 563 N N . GLU A 1 75 ? 44.979 -0.131 -55.735 1.00 94.00 75 GLU A N 1
ATOM 564 C CA . GLU A 1 75 ? 46.100 -1.053 -55.875 1.00 94.00 75 GLU A CA 1
ATOM 565 C C . GLU A 1 75 ? 47.198 -0.449 -56.755 1.00 94.00 75 GLU A C 1
ATOM 567 O O . GLU A 1 75 ? 46.967 -0.058 -57.900 1.00 94.00 75 GLU A O 1
ATOM 572 N N . TYR A 1 76 ? 48.419 -0.406 -56.228 1.00 94.12 76 TYR A N 1
ATOM 573 C CA . TYR A 1 76 ? 49.580 0.197 -56.866 1.00 94.12 76 TYR A CA 1
ATOM 574 C C . TYR A 1 76 ? 50.641 -0.867 -57.138 1.00 94.12 76 TYR A C 1
ATOM 576 O O . TYR A 1 76 ? 51.124 -1.539 -56.228 1.00 94.12 76 TYR A O 1
ATOM 584 N N . LYS A 1 77 ? 51.053 -0.999 -58.402 1.00 94.44 77 LYS A N 1
ATOM 585 C CA . LYS A 1 77 ? 52.207 -1.827 -58.775 1.00 94.44 77 LYS A CA 1
ATOM 586 C C . LYS A 1 77 ? 53.489 -1.105 -58.383 1.00 94.44 77 LYS A C 1
ATOM 588 O O . LYS A 1 77 ? 53.773 -0.032 -58.920 1.00 94.44 77 LYS A O 1
ATOM 593 N N . VAL A 1 78 ? 54.263 -1.704 -57.487 1.00 96.56 78 VAL A N 1
ATOM 594 C CA . VAL A 1 78 ? 55.549 -1.176 -57.024 1.00 96.56 78 VAL A CA 1
ATOM 595 C C . VAL A 1 78 ? 56.671 -2.047 -57.568 1.00 96.56 78 VAL A C 1
ATOM 597 O O . VAL A 1 78 ? 56.614 -3.272 -57.472 1.00 96.56 78 VAL A O 1
ATOM 600 N N . LYS A 1 79 ? 57.705 -1.420 -58.124 1.00 96.62 79 LYS A N 1
ATOM 601 C CA . LYS A 1 79 ? 58.902 -2.086 -58.637 1.00 96.62 79 LYS A CA 1
ATOM 602 C C . LYS A 1 79 ? 60.133 -1.590 -57.892 1.00 96.62 79 LYS A C 1
ATOM 604 O O . LYS A 1 79 ? 60.360 -0.388 -57.822 1.00 96.62 79 LYS A O 1
ATOM 609 N N . ALA A 1 80 ? 60.946 -2.513 -57.397 1.00 97.19 80 ALA A N 1
ATOM 610 C CA . ALA A 1 80 ? 62.247 -2.221 -56.811 1.00 97.19 80 ALA A CA 1
ATOM 611 C C . ALA A 1 80 ? 63.355 -2.654 -57.779 1.00 97.19 80 ALA A C 1
ATOM 613 O O . ALA A 1 80 ? 63.301 -3.753 -58.340 1.00 97.19 80 ALA A O 1
ATOM 614 N N . VAL A 1 81 ? 64.342 -1.787 -58.004 1.00 97.19 81 VAL A N 1
ATOM 615 C CA . VAL A 1 81 ? 65.431 -1.994 -58.966 1.00 97.19 81 VAL A CA 1
ATOM 616 C C . VAL A 1 81 ? 66.769 -1.708 -58.306 1.00 97.19 81 VAL A C 1
ATOM 618 O O . VAL A 1 81 ? 67.060 -0.582 -57.909 1.00 97.19 81 VAL A O 1
ATOM 621 N N . PHE A 1 82 ? 67.603 -2.736 -58.240 1.00 96.62 82 PHE A N 1
ATOM 622 C CA . PHE A 1 82 ? 69.010 -2.629 -57.899 1.00 96.62 82 PHE A CA 1
ATOM 623 C C . PHE A 1 82 ? 69.832 -2.663 -59.187 1.00 96.62 82 PHE A C 1
ATOM 625 O O . PHE A 1 82 ? 69.834 -3.669 -59.895 1.00 96.62 82 PHE A O 1
ATOM 632 N N . SER A 1 83 ? 70.553 -1.586 -59.493 1.00 94.31 83 SER A N 1
ATOM 633 C CA . SER A 1 83 ? 71.343 -1.471 -60.733 1.00 94.31 83 SER A CA 1
ATOM 634 C C . SER A 1 83 ? 72.634 -2.307 -60.734 1.00 94.31 83 SER A C 1
ATOM 636 O O . SER A 1 83 ? 73.363 -2.313 -61.727 1.00 94.31 83 SER A O 1
ATOM 638 N N . GLY A 1 84 ? 72.916 -3.026 -59.643 1.00 90.94 84 GLY A N 1
ATOM 639 C CA . GLY A 1 84 ? 74.192 -3.695 -59.411 1.00 90.94 84 GLY A CA 1
ATOM 640 C C . GLY A 1 84 ? 75.226 -2.760 -58.780 1.00 90.94 84 GLY A C 1
ATOM 641 O O . GLY A 1 84 ? 75.056 -1.542 -58.728 1.00 90.94 84 GLY A O 1
ATOM 642 N N . ASN A 1 85 ? 76.329 -3.327 -58.302 1.00 90.94 85 ASN A N 1
ATOM 643 C CA . ASN A 1 85 ? 77.482 -2.576 -57.798 1.00 90.94 85 ASN A CA 1
ATOM 644 C C . ASN A 1 85 ? 78.787 -3.255 -58.257 1.00 90.94 85 ASN A C 1
ATOM 646 O O . ASN A 1 85 ? 78.774 -4.017 -59.224 1.00 90.94 85 ASN A O 1
ATOM 650 N N . ALA A 1 86 ? 79.931 -2.960 -57.633 1.00 89.75 86 ALA A N 1
ATOM 651 C CA . ALA A 1 86 ? 81.202 -3.598 -57.991 1.00 89.75 86 ALA A CA 1
ATOM 652 C C . ALA A 1 86 ? 81.200 -5.126 -57.766 1.00 89.75 86 ALA A C 1
ATOM 654 O O . ALA A 1 86 ? 81.903 -5.832 -58.479 1.00 89.75 86 ALA A O 1
ATOM 655 N N . GLN A 1 87 ? 80.391 -5.627 -56.825 1.00 90.50 87 GLN A N 1
ATOM 656 C CA . GLN A 1 87 ? 80.372 -7.024 -56.376 1.00 90.50 87 GLN A CA 1
ATOM 657 C C . GLN A 1 87 ? 79.181 -7.828 -56.918 1.00 90.50 87 GLN A C 1
ATOM 659 O O . GLN A 1 87 ? 79.301 -9.034 -57.125 1.00 90.50 87 GLN A O 1
ATOM 664 N N . PHE A 1 88 ? 78.044 -7.176 -57.168 1.00 92.50 88 PHE A N 1
ATOM 665 C CA . PHE A 1 88 ? 76.775 -7.825 -57.492 1.00 92.50 88 PHE A CA 1
ATOM 666 C C . PHE A 1 88 ? 76.183 -7.325 -58.814 1.00 92.50 88 PHE A C 1
ATOM 668 O O . PHE A 1 88 ? 76.284 -6.137 -59.145 1.00 92.50 88 PHE A O 1
ATOM 675 N N . ASN A 1 89 ? 75.550 -8.230 -59.562 1.00 93.94 89 ASN A N 1
ATOM 676 C CA . ASN A 1 89 ? 74.779 -7.902 -60.764 1.00 93.94 89 ASN A CA 1
ATOM 677 C C . ASN A 1 89 ? 73.465 -7.181 -60.420 1.00 93.94 89 ASN A C 1
ATOM 679 O O . ASN A 1 89 ? 73.090 -7.052 -59.253 1.00 93.94 89 ASN A O 1
ATOM 683 N N . ASN A 1 90 ? 72.784 -6.659 -61.445 1.00 94.31 90 ASN A N 1
ATOM 684 C CA . ASN A 1 90 ? 71.485 -6.019 -61.259 1.00 94.31 90 ASN A CA 1
ATOM 685 C C . ASN A 1 90 ? 70.412 -7.039 -60.845 1.00 94.31 90 ASN A C 1
ATOM 687 O O . ASN A 1 90 ? 70.492 -8.219 -61.179 1.00 94.31 90 ASN A O 1
ATOM 691 N N . ALA A 1 91 ? 69.407 -6.568 -60.116 1.00 96.25 91 ALA A N 1
ATOM 692 C CA . ALA A 1 91 ? 68.256 -7.363 -59.717 1.00 96.25 91 ALA A CA 1
ATOM 693 C C . ALA A 1 91 ? 67.014 -6.476 -59.659 1.00 96.25 91 ALA A C 1
ATOM 695 O O . ALA A 1 91 ? 67.099 -5.281 -59.369 1.00 96.25 91 ALA A O 1
ATOM 696 N N . SER A 1 92 ? 65.841 -7.049 -59.912 1.00 95.94 92 SER A N 1
ATOM 697 C CA . SER A 1 92 ? 64.584 -6.321 -59.755 1.00 95.94 92 SER A CA 1
ATOM 698 C C . SER A 1 92 ? 63.469 -7.222 -59.260 1.00 95.94 92 SER A C 1
ATOM 700 O O . SER A 1 92 ? 63.497 -8.432 -59.475 1.00 95.94 92 SER A O 1
ATOM 702 N N . ALA A 1 93 ? 62.498 -6.609 -58.598 1.00 96.75 93 ALA A N 1
ATOM 703 C CA . ALA A 1 93 ? 61.304 -7.261 -58.092 1.00 96.75 93 ALA A CA 1
ATOM 704 C C . ALA A 1 93 ? 60.091 -6.362 -58.309 1.00 96.75 93 ALA A C 1
ATOM 706 O O . ALA A 1 93 ? 60.219 -5.146 -58.473 1.00 96.75 93 ALA A O 1
ATOM 707 N N . SER A 1 94 ? 58.903 -6.954 -58.316 1.00 95.69 94 SER A N 1
ATOM 708 C CA . SER A 1 94 ? 57.647 -6.212 -58.324 1.00 95.69 94 SER A CA 1
ATOM 709 C C . SER A 1 94 ? 56.694 -6.804 -57.302 1.00 95.69 94 SER A C 1
ATOM 711 O O . SER A 1 94 ? 56.643 -8.020 -57.140 1.00 95.69 94 SER A O 1
ATOM 713 N N . GLY A 1 95 ? 55.960 -5.933 -56.622 1.00 94.44 95 GLY A N 1
ATOM 714 C CA . GLY A 1 95 ? 54.934 -6.277 -55.648 1.00 94.44 95 GLY A CA 1
ATOM 715 C C . GLY A 1 95 ? 53.723 -5.361 -55.793 1.00 94.44 95 GLY A C 1
ATOM 716 O O . GLY A 1 95 ? 53.749 -4.381 -56.544 1.00 94.44 95 GLY A O 1
ATOM 717 N N . MET A 1 96 ? 52.658 -5.689 -55.070 1.00 95.19 96 MET A N 1
ATOM 718 C CA . MET A 1 96 ? 51.453 -4.868 -54.990 1.00 95.19 96 MET A CA 1
ATOM 719 C C . MET A 1 96 ? 51.433 -4.122 -53.660 1.00 95.19 96 MET A C 1
ATOM 721 O O . MET A 1 96 ? 51.659 -4.718 -52.611 1.00 95.19 96 MET A O 1
ATOM 725 N N . LEU A 1 97 ? 51.154 -2.826 -53.710 1.00 94.88 97 LEU A N 1
ATOM 726 C CA . LEU A 1 97 ? 50.769 -2.027 -52.557 1.00 94.88 97 LEU A CA 1
ATOM 727 C C . LEU A 1 97 ? 49.263 -1.789 -52.638 1.00 94.88 97 LEU A C 1
ATOM 729 O O . LEU A 1 97 ? 48.796 -1.137 -53.570 1.00 94.88 97 LEU A O 1
ATOM 733 N N . LYS A 1 98 ? 48.508 -2.294 -51.668 1.00 94.62 98 LYS A N 1
ATOM 734 C CA . LYS A 1 98 ? 47.074 -2.049 -51.555 1.00 94.62 98 LYS A CA 1
ATOM 735 C C . LYS A 1 98 ? 46.822 -0.985 -50.497 1.00 94.62 98 LYS A C 1
ATOM 737 O O . LYS A 1 98 ? 47.080 -1.201 -49.311 1.00 94.62 98 LYS A O 1
ATOM 742 N N . ILE A 1 99 ? 46.304 0.150 -50.950 1.00 93.56 99 ILE A N 1
ATOM 743 C CA . ILE A 1 99 ? 45.785 1.205 -50.090 1.00 93.56 99 ILE A CA 1
ATOM 744 C C . ILE A 1 99 ? 44.302 0.939 -49.867 1.00 93.56 99 ILE A C 1
ATOM 746 O O . ILE A 1 99 ? 43.523 0.973 -50.819 1.00 93.56 99 ILE A O 1
ATOM 750 N N . PHE A 1 100 ? 43.908 0.637 -48.634 1.00 90.88 100 PHE A N 1
ATOM 751 C CA . PHE A 1 100 ? 42.518 0.326 -48.296 1.00 90.88 100 PHE A CA 1
ATOM 752 C C . PHE A 1 100 ? 41.865 1.465 -47.508 1.00 90.88 100 PHE A C 1
ATOM 754 O O . PHE A 1 100 ? 42.540 2.256 -46.843 1.00 90.88 100 PHE A O 1
ATOM 761 N N . LYS A 1 101 ? 40.540 1.582 -47.633 1.00 90.00 101 LYS A N 1
ATOM 762 C CA . LYS A 1 101 ? 39.754 2.517 -46.826 1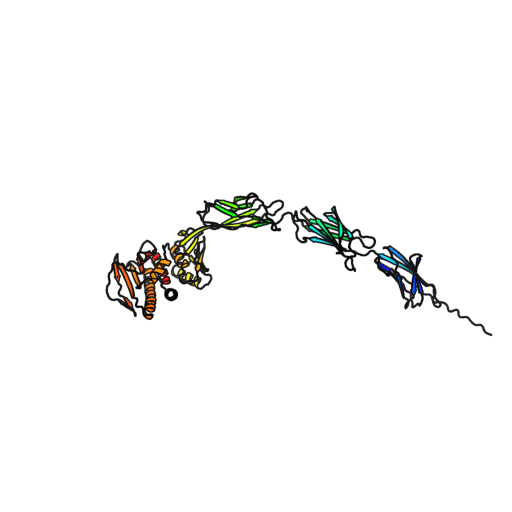.00 90.00 101 LYS A CA 1
ATOM 763 C C . LYS A 1 101 ? 39.759 2.061 -45.372 1.00 90.00 101 LYS A C 1
ATOM 765 O O . LYS A 1 101 ? 39.906 0.881 -45.082 1.00 90.00 101 LYS A O 1
ATOM 770 N N . ARG A 1 102 ? 39.613 3.001 -44.452 1.00 86.44 102 ARG A N 1
ATOM 771 C CA . ARG A 1 102 ? 39.566 2.713 -43.021 1.00 86.44 102 ARG A CA 1
ATOM 772 C C . ARG A 1 102 ? 38.204 2.136 -42.646 1.00 86.44 102 ARG A C 1
ATOM 774 O O . ARG A 1 102 ? 37.174 2.630 -43.109 1.00 86.44 102 ARG A O 1
ATOM 781 N N . ASN A 1 103 ? 38.228 1.120 -41.789 1.00 86.69 103 ASN A N 1
ATOM 782 C CA . ASN A 1 103 ? 37.030 0.527 -41.211 1.00 86.69 103 ASN A CA 1
ATOM 783 C C . ASN A 1 103 ? 36.353 1.527 -40.258 1.00 86.69 103 ASN A C 1
ATOM 785 O O . ASN A 1 103 ? 37.025 2.253 -39.520 1.00 86.69 103 ASN A O 1
ATOM 789 N N . ILE A 1 104 ? 35.025 1.553 -40.266 1.00 89.12 104 ILE A N 1
ATOM 790 C CA . ILE A 1 104 ? 34.210 2.363 -39.365 1.00 89.12 104 ILE A CA 1
ATOM 791 C C . ILE A 1 104 ? 33.001 1.545 -38.924 1.00 89.12 104 ILE A C 1
ATOM 793 O O . ILE A 1 104 ? 32.394 0.827 -39.714 1.00 89.12 104 ILE A O 1
ATOM 797 N N . VAL A 1 105 ? 32.644 1.654 -37.651 1.00 92.56 105 VAL A N 1
ATOM 798 C CA . VAL A 1 105 ? 31.515 0.930 -37.069 1.00 92.56 105 VAL A CA 1
ATOM 799 C C . VAL A 1 105 ? 30.409 1.923 -36.754 1.00 92.56 105 VAL A C 1
ATOM 801 O O . VAL A 1 105 ? 30.656 2.957 -36.137 1.00 92.56 105 VAL A O 1
ATOM 804 N N . LEU A 1 106 ? 29.185 1.602 -37.161 1.00 95.56 106 LEU A N 1
ATOM 805 C CA . LEU A 1 106 ? 27.985 2.326 -36.757 1.00 95.56 106 LEU A CA 1
ATOM 806 C C . LEU A 1 106 ? 27.279 1.541 -35.649 1.00 95.56 106 LEU A C 1
ATOM 808 O O . LEU A 1 106 ? 27.209 0.317 -35.703 1.00 95.56 106 LEU A O 1
ATOM 812 N N . ASP A 1 107 ? 26.749 2.245 -34.657 1.00 96.31 107 ASP A N 1
ATOM 813 C CA . ASP A 1 107 ? 25.940 1.680 -33.579 1.00 96.31 107 ASP A CA 1
ATOM 814 C C . ASP A 1 107 ? 24.645 2.486 -33.409 1.00 96.31 107 ASP A C 1
ATOM 816 O O . ASP A 1 107 ? 24.623 3.694 -33.662 1.00 96.31 107 ASP A O 1
ATOM 820 N N . ILE A 1 108 ? 23.568 1.820 -32.986 1.00 97.81 108 ILE A N 1
ATOM 821 C CA . ILE A 1 108 ? 22.249 2.430 -32.774 1.00 97.81 108 ILE A CA 1
ATOM 822 C C . ILE A 1 108 ? 21.833 2.271 -31.309 1.00 97.81 108 ILE A C 1
ATOM 824 O O . ILE A 1 108 ? 21.674 1.173 -30.773 1.00 97.81 108 ILE A O 1
ATOM 828 N N . GLY A 1 109 ? 21.617 3.404 -30.653 1.00 96.62 109 GLY A N 1
ATOM 829 C CA . GLY A 1 109 ? 21.078 3.536 -29.308 1.00 96.62 109 GLY A CA 1
ATOM 830 C C . GLY A 1 109 ? 19.648 4.065 -29.325 1.00 96.62 109 GLY A C 1
ATOM 831 O O . GLY A 1 109 ? 19.244 4.779 -30.244 1.00 96.62 109 GLY A O 1
ATOM 832 N N . PHE A 1 110 ? 18.898 3.730 -28.281 1.00 96.25 110 PHE A N 1
ATOM 833 C CA . PHE A 1 110 ? 17.554 4.241 -28.046 1.00 96.25 110 PHE A CA 1
ATOM 834 C C . PHE A 1 110 ? 17.514 4.950 -26.705 1.00 96.25 110 PHE A C 1
ATOM 836 O O . PHE A 1 110 ? 18.174 4.526 -25.762 1.00 96.25 110 PHE A O 1
ATOM 843 N N . GLU A 1 111 ? 16.717 6.003 -26.626 1.00 92.81 111 GLU A N 1
ATOM 844 C CA . GLU A 1 111 ? 16.352 6.628 -25.368 1.00 92.81 111 GLU A CA 1
ATOM 845 C C . GLU A 1 111 ? 14.847 6.941 -25.387 1.00 92.81 111 GLU A C 1
ATOM 847 O O . GLU A 1 111 ? 14.396 7.770 -26.192 1.00 92.81 111 GLU A O 1
ATOM 852 N N . PRO A 1 112 ? 14.039 6.271 -24.540 1.00 87.56 112 PRO A N 1
ATOM 853 C CA . PRO A 1 112 ? 14.407 5.173 -23.626 1.00 87.56 112 PRO A CA 1
ATOM 854 C C . PRO A 1 112 ? 14.759 3.861 -24.364 1.00 87.56 112 PRO A C 1
ATOM 856 O O . PRO A 1 112 ? 14.274 3.628 -25.469 1.00 87.56 112 PRO A O 1
ATOM 859 N N . ASP A 1 113 ? 15.570 2.993 -23.752 1.00 81.94 113 ASP A N 1
ATOM 860 C CA . ASP A 1 113 ? 16.051 1.725 -24.335 1.00 81.94 113 ASP A CA 1
ATOM 861 C C . ASP A 1 113 ? 15.288 0.468 -23.884 1.00 81.94 113 ASP A C 1
ATOM 863 O O . ASP A 1 113 ? 15.364 -0.559 -24.556 1.00 81.94 113 ASP A O 1
ATOM 867 N N . GLU A 1 114 ? 14.534 0.535 -22.786 1.00 79.06 114 GLU A N 1
ATOM 868 C CA . GLU A 1 114 ? 13.800 -0.624 -22.261 1.00 79.06 114 GLU A CA 1
ATOM 869 C C . GLU A 1 114 ? 12.344 -0.710 -22.732 1.00 79.06 114 GLU A C 1
ATOM 871 O O . GLU A 1 114 ? 11.852 -1.789 -23.060 1.00 79.06 114 GLU A O 1
ATOM 876 N N . ARG A 1 115 ? 11.608 0.406 -22.666 1.00 79.56 115 ARG A N 1
ATOM 877 C CA . ARG A 1 115 ? 10.148 0.429 -22.827 1.00 79.56 115 ARG A CA 1
ATOM 878 C C . ARG A 1 115 ? 9.682 1.726 -23.455 1.00 79.56 115 ARG A C 1
ATOM 880 O O . ARG A 1 115 ? 10.017 2.810 -22.979 1.00 79.56 115 ARG A O 1
ATOM 887 N N . ILE A 1 116 ? 8.820 1.601 -24.457 1.00 90.12 116 ILE A N 1
ATOM 888 C CA . ILE A 1 116 ? 8.164 2.733 -25.094 1.00 90.12 116 ILE A CA 1
ATOM 889 C C . ILE A 1 116 ? 6.695 2.420 -25.370 1.00 90.12 116 ILE A C 1
ATOM 891 O O . ILE A 1 116 ? 6.343 1.312 -25.774 1.00 90.12 116 ILE A O 1
ATOM 895 N N . TYR A 1 117 ? 5.824 3.400 -25.133 1.00 88.50 117 TYR A N 1
ATOM 896 C CA . TYR A 1 117 ? 4.388 3.247 -25.338 1.00 88.50 117 TYR A CA 1
ATOM 897 C C . TYR A 1 117 ? 3.907 3.973 -26.591 1.00 88.50 117 TYR A C 1
ATOM 899 O O . TYR A 1 117 ? 4.485 4.961 -27.044 1.00 88.50 117 TYR A O 1
ATOM 907 N N . PHE A 1 118 ? 2.787 3.509 -27.132 1.00 80.88 118 PHE A N 1
ATOM 908 C CA . PHE A 1 118 ? 2.064 4.177 -28.202 1.00 80.88 118 PHE A CA 1
ATOM 909 C C . PHE A 1 118 ? 1.798 5.648 -27.830 1.00 80.88 118 PHE A C 1
ATOM 911 O O . PHE A 1 118 ? 1.193 5.932 -26.797 1.00 80.88 118 PHE A O 1
ATOM 918 N N . LYS A 1 119 ? 2.239 6.577 -28.693 1.00 80.19 119 LYS A N 1
ATOM 919 C CA . LYS A 1 119 ? 2.277 8.053 -28.517 1.00 80.19 119 LYS A CA 1
ATOM 920 C C . LYS A 1 119 ? 3.469 8.645 -27.761 1.00 80.19 119 LYS A C 1
ATOM 922 O O . LYS A 1 119 ? 3.550 9.873 -27.675 1.00 80.19 119 LYS A O 1
ATOM 927 N N . ASP A 1 120 ? 4.404 7.837 -27.281 1.00 87.88 120 ASP A N 1
ATOM 928 C CA . ASP A 1 120 ? 5.699 8.366 -26.866 1.00 87.88 120 ASP A CA 1
ATOM 929 C C . ASP A 1 120 ? 6.542 8.815 -28.057 1.00 87.88 120 ASP A C 1
ATOM 931 O O . ASP A 1 120 ? 6.290 8.472 -29.216 1.00 87.88 120 ASP A O 1
ATOM 935 N N . SER A 1 121 ? 7.540 9.639 -27.751 1.00 90.94 121 SER A N 1
ATOM 936 C CA . SER A 1 121 ? 8.639 9.934 -28.657 1.00 90.94 121 SER A CA 1
ATOM 937 C C . SER A 1 121 ? 9.818 9.025 -28.339 1.00 90.94 121 SER A C 1
ATOM 939 O O . SER A 1 121 ? 10.150 8.866 -27.165 1.00 90.94 121 SER A O 1
ATOM 941 N N . LEU A 1 122 ? 10.464 8.497 -29.375 1.00 94.56 122 LEU A N 1
ATOM 942 C CA . LEU A 1 122 ? 11.712 7.747 -29.262 1.00 94.56 122 LEU A CA 1
ATOM 943 C C . LEU A 1 122 ? 12.859 8.615 -29.759 1.00 94.56 122 LEU A C 1
ATOM 945 O O . LEU A 1 122 ? 12.811 9.072 -30.904 1.00 94.56 122 LEU A O 1
ATOM 949 N N . ASN A 1 123 ? 13.888 8.807 -28.943 1.00 96.00 123 ASN A N 1
ATOM 950 C CA . ASN A 1 123 ? 15.152 9.336 -29.432 1.00 96.00 123 ASN A CA 1
ATOM 951 C C . ASN A 1 123 ? 16.031 8.172 -29.890 1.00 96.00 123 ASN A C 1
ATOM 953 O O . ASN A 1 123 ? 16.219 7.192 -29.172 1.00 96.00 123 ASN A O 1
ATOM 957 N N . VAL A 1 124 ? 16.548 8.280 -31.107 1.00 97.50 124 VAL A N 1
ATOM 958 C CA . VAL A 1 124 ? 17.474 7.327 -31.712 1.00 97.50 124 VAL A CA 1
ATOM 959 C C . VAL A 1 124 ? 18.824 8.009 -31.822 1.00 97.50 124 VAL A C 1
ATOM 961 O O . VAL A 1 124 ? 18.933 9.048 -32.474 1.00 97.50 124 VAL A O 1
ATOM 964 N N . LYS A 1 125 ? 19.848 7.412 -31.218 1.00 97.69 125 LYS A N 1
ATOM 965 C CA . LYS A 1 125 ? 21.234 7.876 -31.284 1.00 97.69 125 LYS A CA 1
ATOM 966 C C . LYS A 1 125 ? 22.016 6.970 -32.224 1.00 97.69 125 LYS A C 1
ATOM 968 O O . LYS A 1 125 ? 22.164 5.787 -31.942 1.00 97.69 125 LYS A O 1
ATOM 973 N N . ALA A 1 126 ? 22.531 7.512 -33.317 1.00 97.31 126 ALA A N 1
ATOM 974 C CA . ALA A 1 126 ? 23.417 6.799 -34.228 1.00 97.31 126 ALA A CA 1
ATOM 975 C C . ALA A 1 126 ? 24.861 7.243 -33.972 1.00 97.31 126 ALA A C 1
ATOM 977 O O . ALA A 1 126 ? 25.171 8.421 -34.147 1.00 97.31 126 ALA A O 1
ATOM 978 N N . GLN A 1 127 ? 25.725 6.333 -33.523 1.00 95.31 127 GLN A N 1
ATOM 979 C CA . GLN A 1 127 ? 27.105 6.634 -33.134 1.00 95.31 127 GLN A CA 1
ATOM 980 C C . GLN A 1 127 ? 28.103 5.963 -34.076 1.00 95.31 127 GLN A C 1
ATOM 982 O O . GLN A 1 127 ? 28.076 4.746 -34.246 1.00 95.31 127 GLN A O 1
ATOM 987 N N . LEU A 1 128 ? 29.008 6.754 -34.649 1.00 93.25 128 LEU A N 1
ATOM 988 C CA . LEU A 1 128 ? 30.146 6.260 -35.415 1.00 93.25 128 LEU A CA 1
ATOM 989 C C . LEU A 1 128 ? 31.347 6.033 -34.497 1.00 93.25 128 LEU A C 1
ATOM 991 O O . LEU A 1 128 ? 31.678 6.877 -33.665 1.00 93.25 128 LEU A O 1
ATOM 995 N N . LYS A 1 129 ? 32.024 4.903 -34.682 1.00 88.88 129 LYS A N 1
ATOM 996 C CA . LYS A 1 129 ? 33.275 4.545 -34.010 1.00 88.88 129 LYS A CA 1
ATOM 997 C C . LYS A 1 129 ? 34.323 4.241 -35.073 1.00 88.88 129 LYS A C 1
ATOM 999 O O . LYS A 1 129 ? 34.139 3.333 -35.882 1.00 88.88 129 LYS A O 1
ATOM 1004 N N . VAL A 1 130 ? 35.406 5.011 -35.072 1.00 81.25 130 VAL A N 1
ATOM 1005 C CA . VAL A 1 130 ? 36.572 4.785 -35.935 1.00 81.25 130 VAL A CA 1
ATOM 1006 C C . VAL A 1 130 ? 37.604 3.998 -35.131 1.00 81.25 130 VAL A C 1
ATOM 1008 O O . VAL A 1 130 ? 37.911 4.345 -33.993 1.00 81.25 130 VAL A O 1
ATOM 1011 N N . GLU A 1 131 ? 38.101 2.898 -35.688 1.00 71.75 131 GLU A N 1
ATOM 1012 C CA . GLU A 1 131 ? 39.085 2.051 -35.014 1.00 71.75 131 GLU A CA 1
ATOM 1013 C C . GLU A 1 131 ? 40.475 2.714 -35.040 1.00 71.75 131 GLU A C 1
ATOM 1015 O O . GLU A 1 131 ? 41.010 2.989 -36.111 1.00 71.75 131 GLU A O 1
ATOM 1020 N N . GLY A 1 132 ? 41.071 2.943 -33.862 1.00 65.81 132 GLY A N 1
ATOM 1021 C CA . GLY A 1 132 ? 42.463 3.394 -33.726 1.00 65.81 132 GLY A CA 1
ATOM 1022 C C . GLY A 1 132 ? 42.707 4.907 -33.635 1.00 65.81 132 GLY A C 1
ATOM 1023 O O . GLY A 1 132 ? 43.864 5.304 -33.748 1.00 65.81 132 GLY A O 1
ATOM 1024 N N . GLU A 1 133 ? 41.682 5.739 -33.409 1.00 63.31 133 GLU A N 1
ATOM 1025 C CA . GLU A 1 133 ? 41.821 7.210 -33.370 1.00 63.31 133 GLU A CA 1
ATOM 1026 C C . GLU A 1 133 ? 41.167 7.880 -32.147 1.00 63.31 133 GLU A C 1
ATOM 1028 O O . GLU A 1 133 ? 40.256 7.325 -31.529 1.00 63.31 133 GLU A O 1
ATOM 1033 N N . GLU A 1 134 ? 41.666 9.076 -31.800 1.00 55.53 134 GLU A N 1
ATOM 1034 C CA . GLU A 1 134 ? 41.096 9.980 -30.787 1.00 55.53 134 GLU A CA 1
ATOM 1035 C C . GLU A 1 134 ? 39.912 10.806 -31.350 1.00 55.53 134 GLU A C 1
ATOM 1037 O O . GLU A 1 134 ? 39.670 10.851 -32.556 1.00 55.53 134 GLU A O 1
ATOM 1042 N N . GLU A 1 135 ? 39.146 11.438 -30.454 1.00 54.03 135 GLU A N 1
ATOM 1043 C CA . GLU A 1 135 ? 37.887 12.160 -30.711 1.00 54.03 135 GLU A CA 1
ATOM 1044 C C . GLU A 1 135 ? 37.981 13.228 -31.832 1.00 54.03 135 GLU A C 1
ATOM 1046 O O . GLU A 1 135 ? 38.911 14.032 -31.866 1.00 54.03 135 GLU A O 1
ATOM 1051 N N . GLY A 1 136 ? 36.977 13.282 -32.727 1.00 58.81 136 GLY A N 1
ATOM 1052 C CA . GLY A 1 136 ? 36.739 14.412 -33.648 1.00 58.81 136 GLY A CA 1
ATOM 1053 C C . GLY A 1 136 ? 36.793 14.130 -35.163 1.00 58.81 136 GLY A C 1
ATOM 1054 O O . GLY A 1 136 ? 36.211 14.887 -35.941 1.00 58.81 136 GLY A O 1
ATOM 1055 N N . GLU A 1 137 ? 37.402 13.034 -35.634 1.00 74.00 137 GLU A N 1
ATOM 1056 C CA . GLU A 1 137 ? 37.501 12.734 -37.087 1.00 74.00 137 GLU A CA 1
ATOM 1057 C C . GLU A 1 137 ? 36.178 12.280 -37.739 1.00 74.00 137 GLU A C 1
ATOM 1059 O O . GLU A 1 137 ? 35.958 12.393 -38.958 1.00 74.00 137 GLU A O 1
ATOM 1064 N N . CYS A 1 138 ? 35.262 11.788 -36.911 1.00 79.62 138 CYS A N 1
ATOM 1065 C CA . CYS A 1 138 ? 33.943 11.315 -37.305 1.00 79.62 138 CYS A CA 1
ATOM 1066 C C . CYS A 1 138 ? 32.858 12.396 -37.230 1.00 79.62 138 CYS A C 1
ATOM 1068 O O . CYS A 1 138 ? 31.687 12.056 -37.371 1.00 79.62 138 CYS A O 1
ATOM 1070 N N . ALA A 1 139 ? 33.219 13.677 -37.088 1.00 88.44 139 ALA A N 1
ATOM 1071 C CA . ALA A 1 139 ? 32.292 14.800 -37.212 1.00 88.44 139 ALA A CA 1
ATOM 1072 C C . ALA A 1 139 ? 31.853 15.044 -38.668 1.00 88.44 139 ALA A C 1
ATOM 1074 O O . ALA A 1 139 ? 32.572 14.741 -39.633 1.00 88.44 139 ALA A O 1
ATOM 1075 N N . ASN A 1 140 ? 30.669 15.640 -38.827 1.00 91.12 140 ASN A N 1
ATOM 1076 C CA . ASN A 1 140 ? 30.069 16.033 -40.104 1.00 91.12 140 ASN A CA 1
ATOM 1077 C C . ASN A 1 140 ? 29.908 14.883 -41.117 1.00 91.12 140 ASN A C 1
ATOM 1079 O O . ASN A 1 140 ? 29.950 15.101 -42.331 1.00 91.12 140 ASN A O 1
ATOM 1083 N N . LYS A 1 141 ? 29.736 13.645 -40.643 1.00 92.44 141 LYS A N 1
ATOM 1084 C CA . LYS A 1 141 ? 29.424 12.483 -41.484 1.00 92.44 141 LYS A CA 1
ATOM 1085 C C . LYS A 1 141 ? 27.912 12.328 -41.591 1.00 92.44 141 LYS A C 1
ATOM 1087 O O . LYS A 1 141 ? 27.209 12.382 -40.587 1.00 92.44 141 LYS A O 1
ATOM 1092 N N . GLU A 1 142 ? 27.413 12.150 -42.810 1.00 96.94 142 GLU A N 1
ATOM 1093 C CA . GLU A 1 142 ? 25.979 11.990 -43.057 1.00 96.94 142 GLU A CA 1
ATOM 1094 C C . GLU A 1 142 ? 25.518 10.574 -42.714 1.00 96.94 142 GLU A C 1
ATOM 1096 O O . GLU A 1 142 ? 25.966 9.605 -43.327 1.00 96.94 142 GLU A O 1
ATOM 1101 N N . ILE A 1 143 ? 24.597 10.475 -41.757 1.00 98.12 143 ILE A N 1
ATOM 1102 C CA . ILE A 1 143 ? 23.889 9.243 -41.416 1.00 98.12 143 ILE A CA 1
ATOM 1103 C C . ILE A 1 143 ? 22.471 9.323 -41.966 1.00 98.12 143 ILE A C 1
ATOM 1105 O O . ILE A 1 143 ? 21.764 10.314 -41.757 1.00 98.12 143 ILE A O 1
ATOM 1109 N N . LEU A 1 144 ? 22.048 8.261 -42.639 1.00 98.44 144 LEU A N 1
ATOM 1110 C CA . LEU A 1 144 ? 20.690 8.043 -43.106 1.00 98.44 144 LEU A CA 1
ATOM 1111 C C . LEU A 1 144 ? 19.981 7.128 -42.105 1.00 98.44 144 LEU A C 1
ATOM 1113 O O . LEU A 1 144 ? 20.537 6.109 -41.701 1.00 98.44 144 LEU A O 1
ATOM 1117 N N . LEU A 1 145 ? 18.759 7.480 -41.716 1.00 98.38 145 LEU A N 1
ATOM 1118 C CA . LEU A 1 145 ? 17.923 6.667 -40.841 1.00 98.38 145 LEU A CA 1
ATOM 1119 C C . LEU A 1 145 ? 16.726 6.117 -41.616 1.00 98.38 145 LEU A C 1
ATOM 1121 O O . LEU A 1 145 ? 16.033 6.859 -42.320 1.00 98.38 145 LEU A O 1
ATOM 1125 N N . TYR A 1 146 ? 16.454 4.834 -41.425 1.00 97.69 146 TYR A N 1
ATOM 1126 C CA . TYR A 1 146 ? 15.287 4.133 -41.936 1.00 97.69 146 TYR A CA 1
ATOM 1127 C C . TYR A 1 146 ? 14.498 3.541 -40.770 1.00 97.69 146 TYR A C 1
ATOM 1129 O O . TYR A 1 146 ? 15.079 3.055 -39.799 1.00 97.69 146 TYR A O 1
ATOM 1137 N N . VAL A 1 147 ? 13.175 3.599 -40.871 1.00 96.00 147 VAL A N 1
ATOM 1138 C CA . VAL A 1 147 ? 12.232 3.033 -39.903 1.00 96.00 147 VAL A CA 1
ATOM 1139 C C . VAL A 1 147 ? 11.283 2.119 -40.670 1.00 96.00 147 VAL A C 1
ATOM 1141 O O . VAL A 1 147 ? 10.637 2.581 -41.613 1.00 96.00 147 VAL A O 1
ATOM 1144 N N . ASP A 1 148 ? 11.233 0.838 -40.303 1.00 94.38 148 ASP A N 1
ATOM 1145 C CA . ASP A 1 148 ? 10.498 -0.221 -41.016 1.00 94.38 148 ASP A CA 1
ATOM 1146 C C . ASP A 1 148 ? 10.741 -0.177 -42.540 1.00 94.38 148 ASP A C 1
ATOM 1148 O O . ASP A 1 148 ? 9.814 -0.030 -43.344 1.00 94.38 148 ASP A O 1
ATOM 1152 N N . ASP A 1 149 ? 12.021 -0.203 -42.926 1.00 93.50 149 ASP A N 1
ATOM 1153 C CA . ASP A 1 149 ? 12.523 -0.127 -44.310 1.00 93.50 149 ASP A CA 1
ATOM 1154 C C . ASP A 1 149 ? 12.186 1.166 -45.082 1.00 93.50 149 ASP A C 1
ATOM 1156 O O . ASP A 1 149 ? 12.499 1.298 -46.270 1.00 93.50 149 ASP A O 1
ATOM 1160 N N . LYS A 1 150 ? 11.575 2.167 -44.437 1.00 95.75 150 LYS A N 1
ATOM 1161 C CA . LYS A 1 150 ? 11.264 3.464 -45.055 1.00 95.75 150 LYS A CA 1
ATOM 1162 C C . LYS A 1 150 ? 12.258 4.520 -44.617 1.00 95.75 150 LYS A C 1
ATOM 1164 O O . LYS A 1 150 ? 12.510 4.691 -43.429 1.00 95.75 150 LYS A O 1
ATOM 1169 N N . PHE A 1 151 ? 12.773 5.284 -45.577 1.00 96.88 151 PHE A N 1
ATOM 1170 C CA . PHE A 1 151 ? 13.638 6.423 -45.283 1.00 96.88 151 PHE A CA 1
ATOM 1171 C C . PHE A 1 151 ? 12.908 7.424 -44.379 1.00 96.88 151 PHE A C 1
ATOM 1173 O O . PHE A 1 151 ? 11.869 7.969 -44.756 1.00 96.88 151 PHE A O 1
ATOM 1180 N N . PHE A 1 152 ? 13.459 7.650 -43.188 1.00 96.88 152 PHE A N 1
ATOM 1181 C CA . PHE A 1 152 ? 12.935 8.598 -42.212 1.00 96.88 152 PHE A CA 1
ATOM 1182 C C . PHE A 1 152 ? 13.568 9.975 -42.400 1.00 96.88 152 PHE A C 1
ATOM 1184 O O . PHE A 1 152 ? 12.872 10.989 -42.463 1.00 96.88 152 PHE A O 1
ATOM 1191 N N . GLY A 1 153 ? 14.894 10.018 -42.506 1.00 97.69 153 GLY A N 1
ATOM 1192 C CA . GLY A 1 153 ? 15.633 11.265 -42.609 1.00 97.69 153 GLY A CA 1
ATOM 1193 C C . GLY A 1 153 ? 17.136 11.049 -42.621 1.00 97.69 153 GLY A C 1
ATOM 1194 O O . GLY A 1 153 ? 17.625 9.926 -42.550 1.00 97.69 153 GLY A O 1
ATOM 1195 N N . LYS A 1 154 ? 17.874 12.151 -42.711 1.00 97.75 154 LYS A N 1
ATOM 1196 C CA . LYS A 1 154 ? 19.334 12.156 -42.651 1.00 97.75 154 LYS A CA 1
ATOM 1197 C C . LYS A 1 154 ? 19.820 13.323 -41.815 1.00 97.75 154 LYS A C 1
ATOM 1199 O O . LYS A 1 154 ? 19.157 14.361 -41.782 1.00 97.75 154 LYS A O 1
ATOM 1204 N N . ASN A 1 155 ? 20.950 13.152 -41.149 1.00 97.75 155 ASN A N 1
ATOM 1205 C CA . ASN A 1 155 ? 21.544 14.191 -40.322 1.00 97.75 155 ASN A CA 1
ATOM 1206 C C . ASN A 1 155 ? 23.064 13.969 -40.205 1.00 97.75 155 ASN A C 1
ATOM 1208 O O . ASN A 1 155 ? 23.567 12.904 -40.570 1.00 97.75 155 ASN A O 1
ATOM 1212 N N . LEU A 1 156 ? 23.798 14.990 -39.766 1.00 96.62 156 LEU A N 1
ATOM 1213 C CA . LEU A 1 156 ? 25.255 14.960 -39.652 1.00 96.62 156 LEU A CA 1
ATOM 1214 C C . LEU A 1 156 ? 25.685 14.634 -38.220 1.00 96.62 156 LEU A C 1
ATOM 1216 O O . LEU A 1 156 ? 25.088 15.134 -37.267 1.00 96.62 156 LEU A O 1
ATOM 1220 N N . THR A 1 157 ? 26.738 13.834 -38.070 1.00 95.00 157 THR A N 1
ATOM 1221 C CA . THR A 1 157 ? 27.384 13.613 -36.771 1.00 95.00 157 THR A CA 1
ATOM 1222 C C . THR A 1 157 ? 28.009 14.891 -36.214 1.00 95.00 157 THR A C 1
ATOM 1224 O O . THR A 1 157 ? 28.547 15.716 -36.957 1.00 95.00 157 THR A O 1
ATOM 1227 N N . ASN A 1 158 ? 27.947 15.045 -34.895 1.00 92.44 158 ASN A N 1
ATOM 1228 C CA . ASN A 1 158 ? 28.615 16.113 -34.152 1.00 92.44 158 ASN A CA 1
ATOM 1229 C C . ASN A 1 158 ? 30.091 15.771 -33.856 1.00 92.44 158 ASN A C 1
ATOM 1231 O O . ASN A 1 158 ? 30.596 14.729 -34.279 1.00 92.44 158 ASN A O 1
ATOM 1235 N N . ASP A 1 159 ? 30.771 16.640 -33.105 1.00 89.50 159 ASP A N 1
ATOM 1236 C CA . ASP A 1 159 ? 32.176 16.459 -32.704 1.00 89.50 159 ASP A CA 1
ATOM 1237 C C . ASP A 1 159 ? 32.390 15.242 -31.778 1.00 89.50 159 ASP A C 1
ATOM 1239 O O . ASP A 1 159 ? 33.482 14.685 -31.730 1.00 89.50 159 ASP A O 1
ATOM 1243 N N . GLU A 1 160 ? 31.327 14.762 -31.121 1.00 89.25 160 GLU A N 1
ATOM 1244 C CA . GLU A 1 160 ? 31.297 13.528 -30.316 1.00 89.25 160 GLU A CA 1
ATOM 1245 C C . GLU A 1 160 ? 30.935 12.278 -31.152 1.00 89.25 160 GLU A C 1
ATOM 1247 O O . GLU A 1 160 ? 30.665 11.197 -30.616 1.00 89.25 160 GLU A O 1
ATOM 1252 N N . CYS A 1 161 ? 30.917 12.411 -32.481 1.00 91.38 161 CYS A N 1
ATOM 1253 C CA . CYS A 1 161 ? 30.713 11.332 -33.444 1.00 91.38 161 CYS A CA 1
ATOM 1254 C C . CYS A 1 161 ? 29.361 10.620 -33.369 1.00 91.38 161 CYS A C 1
ATOM 1256 O O . CYS A 1 161 ? 29.238 9.454 -33.756 1.00 91.38 161 CYS A O 1
ATOM 1258 N N . PHE A 1 162 ? 28.315 11.314 -32.930 1.00 93.88 162 PHE A N 1
ATOM 1259 C CA . PHE A 1 162 ? 26.958 10.789 -33.007 1.00 93.88 162 PHE A CA 1
ATOM 1260 C C . PHE A 1 162 ? 25.980 11.792 -33.597 1.00 93.88 162 PHE A C 1
ATOM 1262 O O . PHE A 1 162 ? 26.252 12.985 -33.721 1.00 93.88 162 PHE A O 1
ATOM 1269 N N . VAL A 1 163 ? 24.810 11.283 -33.955 1.00 96.81 163 VAL A N 1
ATOM 1270 C CA . VAL A 1 163 ? 23.675 12.080 -34.394 1.00 96.81 163 VAL A CA 1
ATOM 1271 C C . VAL A 1 163 ? 22.383 11.536 -33.804 1.00 96.81 163 VAL A C 1
ATOM 1273 O O . VAL A 1 163 ? 22.250 10.332 -33.581 1.00 96.81 163 VAL A O 1
ATOM 1276 N N . GLU A 1 164 ? 21.434 12.429 -33.541 1.00 97.44 164 GLU A N 1
ATOM 1277 C CA . GLU A 1 164 ? 20.145 12.086 -32.951 1.00 97.44 164 GLU A CA 1
ATOM 1278 C C . GLU A 1 164 ? 18.988 12.316 -33.921 1.00 97.44 164 GLU A C 1
ATOM 1280 O O . GLU A 1 164 ? 18.974 13.261 -34.718 1.00 97.44 164 GLU A O 1
ATOM 1285 N N . PHE A 1 165 ? 17.988 11.448 -33.802 1.00 97.69 165 PHE A N 1
ATOM 1286 C CA . PHE A 1 165 ? 16.704 11.541 -34.480 1.00 97.69 165 PHE A CA 1
ATOM 1287 C C . PHE A 1 165 ? 15.583 11.347 -33.462 1.00 97.69 165 PHE A C 1
ATOM 1289 O O . PHE A 1 165 ? 15.664 10.463 -32.615 1.00 97.69 165 PHE A O 1
ATOM 1296 N N . THR A 1 166 ? 14.505 12.123 -33.569 1.00 97.06 166 THR A N 1
ATOM 1297 C CA . THR A 1 166 ? 13.319 11.948 -32.718 1.00 97.06 166 THR A CA 1
ATOM 1298 C C . THR A 1 166 ? 12.157 11.414 -33.543 1.00 97.06 166 THR A C 1
ATOM 1300 O O . THR A 1 166 ? 11.589 12.129 -34.373 1.00 97.06 166 THR A O 1
ATOM 1303 N N . LEU A 1 167 ? 11.760 10.173 -33.275 1.00 94.62 167 LEU A N 1
ATOM 1304 C CA . LEU A 1 167 ? 10.565 9.561 -33.845 1.00 94.62 167 LEU A CA 1
ATOM 1305 C C . LEU A 1 167 ? 9.342 9.930 -32.993 1.00 94.62 167 LEU A C 1
ATOM 1307 O O . LEU A 1 167 ? 9.396 9.910 -31.764 1.00 94.62 167 LEU A O 1
ATOM 1311 N N . LYS A 1 168 ? 8.222 10.265 -33.639 1.00 91.06 168 LYS A N 1
ATOM 1312 C CA . LYS A 1 168 ? 6.927 10.564 -32.999 1.00 91.06 168 LYS A CA 1
ATOM 1313 C C . LYS A 1 168 ? 5.821 9.782 -33.701 1.00 91.06 168 LYS A C 1
ATOM 1315 O O . LYS A 1 168 ? 5.992 9.396 -34.853 1.00 91.06 168 LYS A O 1
ATOM 1320 N N . ASN A 1 169 ? 4.671 9.624 -33.042 1.00 82.69 169 ASN A N 1
ATOM 1321 C CA . ASN A 1 169 ? 3.504 8.909 -33.586 1.00 82.69 169 ASN A CA 1
ATOM 1322 C C . ASN A 1 169 ? 3.830 7.462 -33.997 1.00 82.69 169 ASN A C 1
ATOM 1324 O O . ASN A 1 169 ? 3.466 7.020 -35.085 1.00 82.69 169 ASN A O 1
ATOM 1328 N N . LEU A 1 170 ? 4.542 6.746 -33.127 1.00 87.00 170 LEU A N 1
ATOM 1329 C CA . LEU A 1 170 ? 4.946 5.362 -33.363 1.00 87.00 170 LEU A CA 1
ATOM 1330 C C . LEU A 1 170 ? 3.731 4.442 -33.522 1.00 87.00 170 LEU A C 1
ATOM 1332 O O . LEU A 1 170 ? 2.720 4.621 -32.841 1.00 87.00 170 LEU A O 1
ATOM 1336 N N . SER A 1 171 ? 3.854 3.447 -34.399 1.00 85.38 171 SER A N 1
ATOM 1337 C CA . SER A 1 171 ? 2.885 2.353 -34.505 1.00 85.38 171 SER A CA 1
ATOM 1338 C C . SER A 1 171 ? 3.207 1.271 -33.478 1.00 85.38 171 SER A C 1
ATOM 1340 O O . SER A 1 171 ? 4.356 1.112 -33.084 1.00 85.38 171 SER A O 1
ATOM 1342 N N . THR A 1 172 ? 2.189 0.548 -33.020 1.00 88.62 172 THR A N 1
ATOM 1343 C CA . THR A 1 172 ? 2.345 -0.532 -32.037 1.00 88.62 172 THR A CA 1
ATOM 1344 C C . THR A 1 172 ? 2.966 -1.775 -32.663 1.00 88.62 172 THR A C 1
ATOM 1346 O O . THR A 1 172 ? 2.606 -2.114 -33.791 1.00 88.62 172 THR A O 1
ATOM 1349 N N . GLY A 1 173 ? 3.780 -2.502 -31.902 1.00 89.62 173 GLY A N 1
ATOM 1350 C CA . GLY A 1 173 ? 4.494 -3.695 -32.364 1.00 89.62 173 GLY A CA 1
ATOM 1351 C C . GLY A 1 173 ? 6.007 -3.492 -32.373 1.00 89.62 173 GLY A C 1
ATOM 1352 O O . GLY A 1 173 ? 6.513 -2.532 -31.795 1.00 89.62 173 GLY A O 1
ATOM 1353 N N . GLU A 1 174 ? 6.733 -4.414 -32.999 1.00 92.44 174 GLU A N 1
ATOM 1354 C CA . GLU A 1 174 ? 8.182 -4.296 -33.171 1.00 92.44 174 GLU A CA 1
ATOM 1355 C C . GLU A 1 174 ? 8.504 -3.197 -34.194 1.00 92.44 174 GLU A C 1
ATOM 1357 O O . GLU A 1 174 ? 8.046 -3.259 -35.333 1.00 92.44 174 GLU A O 1
ATOM 1362 N N . LEU A 1 175 ? 9.270 -2.191 -33.770 1.00 93.44 175 LEU A N 1
ATOM 1363 C CA . LEU A 1 175 ? 9.772 -1.100 -34.601 1.00 93.44 175 LEU A CA 1
ATOM 1364 C C . LEU A 1 175 ? 11.218 -1.399 -35.000 1.00 93.44 175 LEU A C 1
ATOM 1366 O O . LEU A 1 175 ? 12.092 -1.467 -34.129 1.00 93.44 175 LEU A O 1
ATOM 1370 N N . ASN A 1 176 ? 11.480 -1.546 -36.299 1.00 95.25 176 ASN A N 1
ATOM 1371 C CA . ASN A 1 176 ? 12.826 -1.746 -36.830 1.00 95.25 176 ASN A CA 1
ATOM 1372 C C . ASN A 1 176 ? 13.462 -0.398 -37.191 1.00 95.25 176 ASN A C 1
ATOM 1374 O O . ASN A 1 176 ? 12.886 0.385 -37.948 1.00 95.25 176 ASN A O 1
ATOM 1378 N N . VAL A 1 177 ? 14.656 -0.123 -36.662 1.00 97.56 177 VAL A N 1
ATOM 1379 C CA . VAL A 1 177 ? 15.402 1.108 -36.940 1.00 97.56 177 VAL A CA 1
ATOM 1380 C C . VAL A 1 177 ? 16.779 0.758 -37.485 1.00 97.56 177 VAL A C 1
ATOM 1382 O O . VAL A 1 177 ? 17.579 0.114 -36.806 1.00 97.56 177 VAL A O 1
ATOM 1385 N N . MET A 1 178 ? 17.068 1.226 -38.698 1.00 98.00 178 MET A N 1
ATOM 1386 C CA . MET A 1 178 ? 18.351 1.037 -39.368 1.00 98.00 178 MET A CA 1
ATOM 1387 C C . MET A 1 178 ? 19.036 2.385 -39.593 1.00 98.00 178 MET A C 1
ATOM 1389 O O . MET A 1 178 ? 18.456 3.301 -40.175 1.00 98.00 178 MET A O 1
ATOM 1393 N N . GLY A 1 179 ? 20.285 2.497 -39.152 1.00 98.12 179 GLY A N 1
ATOM 1394 C CA . GLY A 1 179 ? 21.188 3.582 -39.520 1.00 98.12 179 GLY A CA 1
ATOM 1395 C C . GLY A 1 179 ? 22.141 3.145 -40.625 1.00 98.12 179 GLY A C 1
ATOM 1396 O O . GLY A 1 179 ? 22.592 1.999 -40.647 1.00 98.12 179 GLY A O 1
ATOM 1397 N N . GLU A 1 180 ? 22.477 4.066 -41.520 1.00 98.19 180 GLU A N 1
ATOM 1398 C CA . GLU A 1 180 ? 23.392 3.829 -42.631 1.00 98.19 180 GLU A CA 1
ATOM 1399 C C . GLU A 1 180 ? 24.340 5.018 -42.837 1.00 98.19 180 GLU A C 1
ATOM 1401 O O . GLU A 1 180 ? 23.913 6.163 -42.977 1.00 98.19 180 GLU A O 1
ATOM 1406 N N . TYR A 1 181 ? 25.634 4.726 -42.917 1.00 97.25 181 TYR A N 1
ATOM 1407 C CA . TYR A 1 181 ? 26.697 5.612 -43.371 1.00 97.25 181 TYR A CA 1
ATOM 1408 C C . TYR A 1 181 ? 27.241 5.081 -44.701 1.00 97.25 181 TYR A C 1
ATOM 1410 O O . TYR A 1 181 ? 27.746 3.965 -44.768 1.00 97.25 181 TYR A O 1
ATOM 1418 N N . LYS A 1 182 ? 27.174 5.877 -45.773 1.00 95.62 182 LYS A N 1
ATOM 1419 C CA . LYS A 1 182 ? 27.568 5.447 -47.132 1.00 95.62 182 LYS A CA 1
ATOM 1420 C C . LYS A 1 182 ? 29.083 5.411 -47.386 1.00 95.62 182 LYS A C 1
ATOM 1422 O O . LYS A 1 182 ? 29.501 5.178 -48.521 1.00 95.62 182 LYS A O 1
ATOM 1427 N N . GLY A 1 183 ? 29.904 5.662 -46.367 1.00 91.75 183 GLY A N 1
ATOM 1428 C CA . GLY A 1 183 ? 31.347 5.786 -46.537 1.00 91.75 183 GLY A CA 1
ATOM 1429 C C . GLY A 1 183 ? 31.749 7.060 -47.282 1.00 91.75 183 GLY A C 1
ATOM 1430 O O . GLY A 1 183 ? 30.928 7.909 -47.637 1.00 91.75 183 GLY A O 1
ATOM 1431 N N . ASN A 1 184 ? 33.047 7.202 -47.528 1.00 88.56 184 ASN A N 1
ATOM 1432 C CA . ASN A 1 184 ? 33.605 8.224 -48.415 1.00 88.56 184 ASN A CA 1
ATOM 1433 C C . ASN A 1 184 ? 34.924 7.721 -49.029 1.00 88.56 184 ASN A C 1
ATOM 1435 O O . ASN A 1 184 ? 35.155 6.516 -49.098 1.00 88.56 184 ASN A O 1
ATOM 1439 N N . GLU A 1 185 ? 35.784 8.603 -49.539 1.00 86.00 185 GLU A N 1
ATOM 1440 C CA . GLU A 1 185 ? 37.083 8.206 -50.110 1.00 86.00 185 GLU A CA 1
ATOM 1441 C C . GLU A 1 185 ? 38.047 7.612 -49.067 1.00 86.00 185 GLU A C 1
ATOM 1443 O O . GLU A 1 185 ? 38.925 6.832 -49.428 1.00 86.00 185 GLU A O 1
ATOM 1448 N N . ILE A 1 186 ? 37.852 7.947 -47.788 1.00 87.00 186 ILE A N 1
ATOM 1449 C CA . ILE A 1 186 ? 38.704 7.566 -46.656 1.00 87.00 186 ILE A CA 1
ATOM 1450 C C . ILE A 1 186 ? 38.131 6.359 -45.910 1.00 87.00 186 ILE A C 1
ATOM 1452 O O . ILE A 1 186 ? 38.875 5.445 -45.570 1.00 87.00 186 ILE A O 1
ATOM 1456 N N . TYR A 1 187 ? 36.821 6.354 -45.672 1.00 89.12 187 TYR A N 1
ATOM 1457 C CA . TYR A 1 187 ? 36.127 5.403 -44.807 1.00 89.12 187 TYR A CA 1
ATOM 1458 C C . TYR A 1 187 ? 35.209 4.475 -45.601 1.00 89.12 187 TYR A C 1
ATOM 1460 O O . TYR A 1 187 ? 34.571 4.900 -46.572 1.00 89.12 187 TYR A O 1
ATOM 1468 N N . GLU A 1 188 ? 35.134 3.220 -45.173 1.00 91.00 188 GLU A N 1
ATOM 1469 C CA . GLU A 1 188 ? 34.161 2.246 -45.676 1.00 91.00 188 GLU A CA 1
ATOM 1470 C C . GLU A 1 188 ? 32.723 2.638 -45.294 1.00 91.00 188 GLU A C 1
ATOM 1472 O O . GLU A 1 188 ? 32.495 3.532 -44.472 1.00 91.00 188 GLU A O 1
ATOM 1477 N N . ASP A 1 189 ? 31.746 2.030 -45.961 1.00 94.88 189 ASP A N 1
ATOM 1478 C CA . ASP A 1 189 ? 30.346 2.130 -45.569 1.00 94.88 189 ASP A CA 1
ATOM 1479 C C . ASP A 1 189 ? 30.077 1.308 -44.303 1.00 94.88 189 ASP A C 1
ATOM 1481 O O . ASP A 1 189 ? 30.746 0.320 -44.017 1.00 94.88 189 ASP A O 1
ATOM 1485 N N . ALA A 1 190 ? 29.088 1.734 -43.524 1.00 95.88 190 ALA A N 1
ATOM 1486 C CA . ALA A 1 190 ? 28.686 1.055 -42.302 1.00 95.88 190 ALA A CA 1
ATOM 1487 C C . ALA A 1 190 ? 27.175 1.147 -42.121 1.00 95.88 190 ALA A C 1
ATOM 1489 O O . ALA A 1 190 ? 26.557 2.168 -42.419 1.00 95.88 190 ALA A O 1
ATOM 1490 N N . ASN A 1 191 ? 26.568 0.092 -41.594 1.00 97.12 191 ASN A N 1
ATOM 1491 C CA . ASN A 1 191 ? 25.161 0.086 -41.221 1.00 97.12 191 ASN A CA 1
ATOM 1492 C C . ASN A 1 191 ? 24.977 -0.620 -39.879 1.00 97.12 191 ASN A C 1
ATOM 1494 O O . ASN A 1 191 ? 25.813 -1.419 -39.460 1.00 97.12 191 ASN A O 1
ATOM 1498 N N . ALA A 1 192 ? 23.884 -0.296 -39.203 1.00 98.00 192 ALA A N 1
ATOM 1499 C CA . ALA A 1 192 ? 23.481 -0.952 -37.972 1.00 98.00 192 ALA A CA 1
ATOM 1500 C C . ALA A 1 192 ? 21.963 -0.960 -37.876 1.00 98.00 192 ALA A C 1
ATOM 1502 O O . ALA A 1 192 ? 21.302 -0.008 -38.286 1.00 98.00 192 ALA A O 1
ATOM 1503 N N . THR A 1 193 ? 21.417 -2.039 -37.328 1.00 97.62 193 THR A N 1
ATOM 1504 C CA . THR A 1 193 ? 19.976 -2.227 -37.164 1.00 97.62 193 THR A CA 1
ATOM 1505 C C . THR A 1 193 ? 19.675 -2.585 -35.720 1.00 97.62 193 THR A C 1
ATOM 1507 O O . THR A 1 193 ? 20.382 -3.398 -35.122 1.00 97.62 193 THR A O 1
ATOM 1510 N N . LYS A 1 194 ? 18.617 -1.999 -35.165 1.00 96.62 194 LYS A N 1
ATOM 1511 C CA . LYS A 1 194 ? 18.129 -2.306 -33.823 1.00 96.62 194 LYS A CA 1
ATOM 1512 C C . LYS A 1 194 ? 16.606 -2.261 -33.788 1.00 96.62 194 LYS A C 1
ATOM 1514 O O . LYS A 1 194 ? 15.995 -1.430 -34.454 1.00 96.62 194 LYS A O 1
ATOM 1519 N N . ASN A 1 195 ? 16.016 -3.137 -32.981 1.00 94.44 195 ASN A N 1
ATOM 1520 C CA . ASN A 1 195 ? 14.569 -3.242 -32.817 1.00 94.44 195 ASN A CA 1
ATOM 1521 C C . ASN A 1 195 ? 14.155 -2.812 -31.410 1.00 94.44 195 ASN A C 1
ATOM 1523 O O . ASN A 1 195 ? 14.899 -3.034 -30.450 1.00 94.44 195 ASN A O 1
ATOM 1527 N N . ILE A 1 196 ? 12.967 -2.226 -31.286 1.00 93.81 196 ILE A N 1
ATOM 1528 C CA . ILE A 1 196 ? 12.324 -1.932 -30.000 1.00 93.81 196 ILE A CA 1
ATOM 1529 C C . ILE A 1 196 ? 10.827 -2.224 -30.088 1.00 93.81 196 ILE A C 1
ATOM 1531 O O . ILE A 1 196 ? 10.188 -1.942 -31.098 1.00 93.81 196 ILE A O 1
ATOM 1535 N N . GLU A 1 197 ? 10.253 -2.797 -29.033 1.00 92.62 197 GLU A N 1
ATOM 1536 C CA . GLU A 1 197 ? 8.815 -3.052 -28.963 1.00 92.62 197 GLU A CA 1
ATOM 1537 C C . GLU A 1 197 ? 8.059 -1.796 -28.503 1.00 92.62 197 GLU A C 1
ATOM 1539 O O . GLU A 1 197 ? 8.320 -1.250 -27.429 1.00 92.62 197 GLU A O 1
ATOM 1544 N N . VAL A 1 198 ? 7.088 -1.355 -29.306 1.00 91.50 198 VAL A N 1
ATOM 1545 C CA . VAL A 1 198 ? 6.166 -0.263 -28.979 1.00 91.50 198 VAL A CA 1
ATOM 1546 C C . VAL A 1 198 ? 4.869 -0.841 -28.424 1.00 91.50 198 VAL A C 1
ATOM 1548 O O . VAL A 1 198 ? 4.039 -1.398 -29.153 1.00 91.50 198 VAL A O 1
ATOM 1551 N N . ILE A 1 199 ? 4.667 -0.668 -27.120 1.00 89.62 199 ILE A N 1
ATOM 1552 C CA . ILE A 1 199 ? 3.536 -1.244 -26.387 1.00 89.62 199 ILE A CA 1
ATOM 1553 C C . ILE A 1 199 ? 2.266 -0.423 -26.639 1.00 89.62 199 ILE A C 1
ATOM 1555 O O . ILE A 1 199 ? 2.265 0.806 -26.569 1.00 89.62 199 ILE A O 1
ATOM 1559 N N . SER A 1 200 ? 1.155 -1.110 -26.909 1.00 86.94 200 SER A N 1
ATOM 1560 C CA . SER A 1 200 ? -0.101 -0.477 -27.338 1.00 86.94 200 SER A CA 1
ATOM 1561 C C . SER A 1 200 ? -0.817 0.360 -26.280 1.00 86.94 200 SER A C 1
ATOM 1563 O O . SER A 1 200 ? -1.435 1.366 -26.627 1.00 86.94 200 SER A O 1
ATOM 1565 N N . ARG A 1 201 ? -0.753 -0.031 -25.004 1.00 89.56 201 ARG A N 1
ATOM 1566 C CA . ARG A 1 201 ? -1.497 0.624 -23.925 1.00 89.56 201 ARG A CA 1
ATOM 1567 C C . ARG A 1 201 ? -0.574 1.025 -22.789 1.00 89.56 201 ARG A C 1
ATOM 1569 O O . ARG A 1 201 ? 0.283 0.257 -22.375 1.00 89.56 201 ARG A O 1
ATOM 1576 N N . MET A 1 202 ? -0.768 2.242 -22.298 1.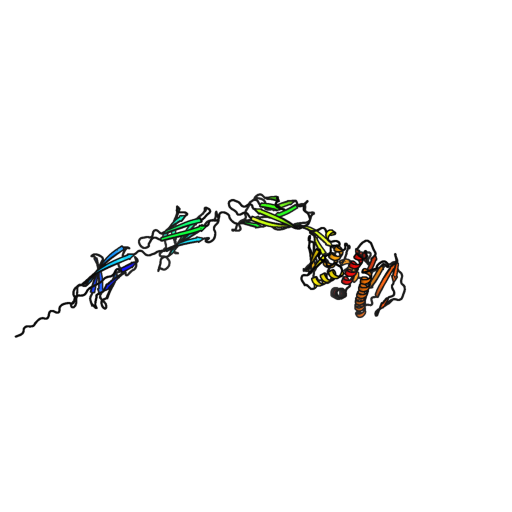00 90.56 202 MET A N 1
ATOM 1577 C CA . MET A 1 202 ? -0.031 2.793 -21.167 1.00 90.56 202 MET A CA 1
ATOM 1578 C C . MET A 1 202 ? -0.652 2.312 -19.847 1.00 90.56 202 MET A C 1
ATOM 1580 O O . MET A 1 202 ? -1.879 2.398 -19.697 1.00 90.56 202 MET A O 1
ATOM 1584 N N . PRO A 1 203 ? 0.155 1.861 -18.871 1.00 93.00 203 PRO A N 1
ATOM 1585 C CA . PRO A 1 203 ? -0.355 1.484 -17.565 1.00 93.00 203 PRO A CA 1
ATOM 1586 C C . PRO A 1 203 ? -0.830 2.718 -16.797 1.00 93.00 203 PRO A C 1
ATOM 1588 O O . PRO A 1 203 ? -0.337 3.840 -16.985 1.00 93.00 203 PRO A O 1
ATOM 1591 N N . VAL A 1 204 ? -1.802 2.489 -15.917 1.00 95.19 204 VAL A N 1
ATOM 1592 C CA . VAL A 1 204 ? -2.435 3.523 -15.096 1.00 95.19 204 VAL A CA 1
ATOM 1593 C C . VAL A 1 204 ? -2.537 3.086 -13.641 1.00 95.19 204 VAL A C 1
ATOM 1595 O O . VAL A 1 204 ? -2.611 1.893 -13.329 1.00 95.19 204 VAL A O 1
ATOM 1598 N N . GLU A 1 205 ? -2.599 4.068 -12.749 1.00 96.75 205 GLU A N 1
ATOM 1599 C CA . GLU A 1 205 ? -2.827 3.863 -11.322 1.00 96.75 205 GLU A CA 1
ATOM 1600 C C . GLU A 1 205 ? -4.062 4.653 -10.870 1.00 96.75 205 GLU A C 1
ATOM 1602 O O . GLU A 1 205 ? -4.248 5.814 -11.247 1.00 96.75 205 GLU A O 1
ATOM 1607 N N . ILE A 1 206 ? -4.919 4.009 -10.069 1.00 95.75 206 ILE A N 1
ATOM 1608 C CA . ILE A 1 206 ? -6.129 4.608 -9.491 1.00 95.75 206 ILE A CA 1
ATOM 1609 C C . ILE A 1 206 ? -5.842 4.991 -8.037 1.00 95.75 206 ILE A C 1
ATOM 1611 O O . ILE A 1 206 ? -5.475 4.148 -7.216 1.00 95.75 206 ILE A O 1
ATOM 1615 N N . PHE A 1 207 ? -6.100 6.251 -7.701 1.00 94.31 207 PHE A N 1
ATOM 1616 C CA . PHE A 1 207 ? -5.966 6.808 -6.359 1.00 94.31 207 PHE A CA 1
ATOM 1617 C C . PHE A 1 207 ? -7.348 7.070 -5.775 1.00 94.31 207 PHE A C 1
ATOM 1619 O O . PHE A 1 207 ? -8.083 7.910 -6.297 1.00 94.31 207 PHE A O 1
ATOM 1626 N N . ALA A 1 208 ? -7.689 6.368 -4.696 1.00 94.50 208 ALA A N 1
ATOM 1627 C CA . ALA A 1 208 ? -8.917 6.569 -3.942 1.00 94.50 208 ALA A CA 1
ATOM 1628 C C . ALA A 1 208 ? -8.772 6.062 -2.506 1.00 94.50 208 ALA A C 1
ATOM 1630 O O . ALA A 1 208 ? -8.079 5.073 -2.259 1.00 94.50 208 ALA A O 1
ATOM 1631 N N . ASP A 1 209 ? -9.480 6.717 -1.587 1.00 93.19 209 ASP A N 1
ATOM 1632 C CA . ASP A 1 209 ? -9.402 6.427 -0.158 1.00 93.19 209 ASP A CA 1
ATOM 1633 C C . ASP A 1 209 ? -10.631 5.678 0.347 1.00 93.19 209 ASP A C 1
ATOM 1635 O O . ASP A 1 209 ? -11.770 5.942 -0.050 1.00 93.19 209 ASP A O 1
ATOM 1639 N N . SER A 1 210 ? -10.387 4.794 1.309 1.00 95.12 210 SER A N 1
ATOM 1640 C CA . SER A 1 210 ? -11.441 4.162 2.099 1.00 95.12 210 SER A CA 1
ATOM 1641 C C . SER A 1 210 ? -12.106 5.170 3.044 1.00 95.12 210 SER A C 1
ATOM 1643 O O . SER A 1 210 ? -11.494 6.169 3.434 1.00 95.12 210 SER A O 1
ATOM 1645 N N . LYS A 1 211 ? -13.367 4.931 3.414 1.00 95.69 211 LYS A N 1
ATOM 1646 C CA . LYS A 1 211 ? -14.170 5.854 4.235 1.00 95.69 211 LYS A CA 1
ATOM 1647 C C . LYS A 1 211 ? -14.810 5.155 5.428 1.00 95.69 211 LYS A C 1
ATOM 1649 O O . LYS A 1 211 ? -15.259 4.024 5.315 1.00 95.69 211 LYS A O 1
ATOM 1654 N N . GLU A 1 212 ? -14.890 5.869 6.547 1.00 94.81 212 GLU A N 1
ATOM 1655 C CA . GLU A 1 212 ? -15.666 5.510 7.739 1.00 94.81 212 GLU A CA 1
ATOM 1656 C C . GLU A 1 212 ? -16.836 6.499 7.854 1.00 94.81 212 GLU A C 1
ATOM 1658 O O . GLU A 1 212 ? -16.617 7.709 7.765 1.00 94.81 212 GLU A O 1
ATOM 1663 N N . VAL A 1 213 ? -18.058 5.997 8.026 1.00 95.38 213 VAL A N 1
ATOM 1664 C CA . VAL A 1 213 ? -19.305 6.781 8.098 1.00 95.38 213 VAL A CA 1
ATOM 1665 C C . VAL A 1 213 ? -20.247 6.208 9.157 1.00 95.38 213 VAL A C 1
ATOM 1667 O O . VAL A 1 213 ? -20.111 5.048 9.555 1.00 95.38 213 VAL A O 1
ATOM 1670 N N . GLU A 1 214 ? -21.204 7.008 9.623 1.00 92.94 214 GLU A N 1
ATOM 1671 C CA . GLU A 1 214 ? -22.243 6.559 10.556 1.00 92.94 214 GLU A CA 1
ATOM 1672 C C . GLU A 1 214 ? -23.572 6.303 9.820 1.00 92.94 214 GLU A C 1
ATOM 1674 O O . GLU A 1 214 ? -23.849 6.968 8.825 1.00 92.94 214 GLU A O 1
ATOM 1679 N N . PRO A 1 215 ? -24.469 5.421 10.307 1.00 88.94 215 PRO A N 1
ATOM 1680 C CA . PRO A 1 215 ? -25.763 5.154 9.656 1.00 88.94 215 PRO A CA 1
ATOM 1681 C C . PRO A 1 215 ? -26.679 6.373 9.475 1.00 88.94 215 PRO A C 1
ATOM 1683 O O . PRO A 1 215 ? -27.614 6.339 8.678 1.00 88.94 215 PRO A O 1
ATOM 1686 N N . LYS A 1 216 ? -26.445 7.451 10.236 1.00 89.25 216 LYS A N 1
ATOM 1687 C CA . LYS A 1 216 ? -27.162 8.727 10.081 1.00 89.25 216 LYS A CA 1
ATOM 1688 C C . LYS A 1 216 ? -26.781 9.458 8.787 1.00 89.25 216 LYS A C 1
ATOM 1690 O O . LYS A 1 216 ? -27.557 10.288 8.306 1.00 89.25 216 LYS A O 1
ATOM 1695 N N . ASP A 1 217 ? -25.616 9.146 8.224 1.00 89.50 217 ASP A N 1
ATOM 1696 C CA . ASP A 1 217 ? -25.155 9.675 6.951 1.00 89.50 217 ASP A CA 1
ATOM 1697 C C . ASP A 1 217 ? -25.891 8.938 5.828 1.00 89.50 217 ASP A C 1
ATOM 1699 O O . ASP A 1 217 ? -25.726 7.740 5.622 1.00 89.50 217 ASP A O 1
ATOM 1703 N N . LYS A 1 218 ? -26.735 9.647 5.075 1.00 90.44 218 LYS A N 1
ATOM 1704 C CA . LYS A 1 218 ? -27.471 9.034 3.952 1.00 90.44 218 LYS A CA 1
ATOM 1705 C C . LYS A 1 218 ? -26.567 8.718 2.763 1.00 90.44 218 LYS A C 1
ATOM 1707 O O . LYS A 1 218 ? -26.882 7.835 1.966 1.00 90.44 218 LYS A O 1
ATOM 1712 N N . ASN A 1 219 ? -25.462 9.454 2.648 1.00 93.19 219 ASN A N 1
ATOM 1713 C CA . ASN A 1 219 ? -24.541 9.392 1.527 1.00 93.19 219 ASN A CA 1
ATOM 1714 C C . ASN A 1 219 ? -23.088 9.353 2.009 1.00 93.19 219 ASN A C 1
ATOM 1716 O O . ASN A 1 219 ? -22.746 10.003 2.995 1.00 93.19 219 ASN A O 1
ATOM 1720 N N . VAL A 1 220 ? -22.224 8.685 1.245 1.00 95.00 220 VAL A N 1
ATOM 1721 C CA . VAL A 1 220 ? -20.763 8.759 1.386 1.00 95.00 220 VAL A CA 1
ATOM 1722 C C . VAL A 1 220 ? -20.141 9.303 0.104 1.00 95.00 220 VAL A C 1
ATOM 1724 O O . VAL A 1 220 ? -20.537 8.923 -1.000 1.00 95.00 220 VAL A O 1
ATOM 1727 N N . THR A 1 221 ? -19.151 10.182 0.255 1.00 94.00 221 THR A N 1
ATOM 1728 C CA . THR A 1 221 ? -18.394 10.741 -0.870 1.00 94.00 221 THR A CA 1
ATOM 1729 C C . THR A 1 221 ? -17.022 10.083 -0.969 1.00 94.00 221 THR A C 1
ATOM 1731 O O . THR A 1 221 ? -16.230 10.134 -0.024 1.00 94.00 221 THR A O 1
ATOM 1734 N N . ILE A 1 222 ? -16.720 9.502 -2.128 1.00 94.25 222 ILE A N 1
ATOM 1735 C CA . ILE A 1 222 ? -15.444 8.847 -2.429 1.00 94.25 222 ILE A CA 1
ATOM 1736 C C . ILE A 1 222 ? -14.735 9.645 -3.514 1.00 94.25 222 ILE A C 1
ATOM 1738 O O . ILE A 1 222 ? -15.225 9.734 -4.637 1.00 94.25 222 ILE A O 1
ATOM 1742 N N . SER A 1 223 ? -13.581 10.217 -3.186 1.00 92.31 223 SER A N 1
ATOM 1743 C CA . SER A 1 223 ? -12.721 10.870 -4.171 1.00 92.31 223 SER A CA 1
ATOM 1744 C C . SER A 1 223 ? -11.888 9.824 -4.895 1.00 92.31 223 SER A C 1
ATOM 1746 O O . SER A 1 223 ? -11.266 8.982 -4.248 1.00 92.31 223 SER A O 1
ATOM 1748 N N . ALA A 1 224 ? -11.863 9.896 -6.220 1.00 93.25 224 ALA A N 1
ATOM 1749 C CA . ALA A 1 224 ? -11.059 9.030 -7.059 1.00 93.25 224 ALA A CA 1
ATOM 1750 C C . ALA A 1 224 ? -10.391 9.833 -8.176 1.00 93.25 224 ALA A C 1
ATOM 1752 O O . ALA A 1 224 ? -10.975 10.753 -8.751 1.00 93.25 224 ALA A O 1
ATOM 1753 N N . SER A 1 225 ? -9.153 9.480 -8.491 1.00 92.44 225 SER A N 1
ATOM 1754 C CA . SER A 1 225 ? -8.410 10.048 -9.613 1.00 92.44 225 SER A CA 1
ATOM 1755 C C . SER A 1 225 ? -7.495 9.000 -10.228 1.00 92.44 225 SER A C 1
ATOM 1757 O O . SER A 1 225 ? -7.248 7.957 -9.624 1.00 92.44 225 SER A O 1
ATOM 1759 N N . MET A 1 226 ? -7.005 9.270 -11.433 1.00 93.69 226 MET A N 1
ATOM 1760 C CA . MET A 1 226 ? -6.087 8.386 -12.139 1.00 93.69 226 MET A CA 1
ATOM 1761 C C . MET A 1 226 ? -4.868 9.144 -12.627 1.00 93.69 226 MET A C 1
ATOM 1763 O O . MET A 1 226 ? -4.972 10.318 -13.001 1.00 93.69 226 MET A O 1
ATOM 1767 N N . LYS A 1 227 ? -3.736 8.447 -12.674 1.00 94.44 227 LYS A N 1
ATOM 1768 C CA . LYS A 1 227 ? -2.536 8.917 -13.362 1.00 94.44 227 LYS A CA 1
ATOM 1769 C C . LYS A 1 227 ? -1.971 7.847 -14.281 1.00 94.44 227 LYS A C 1
ATOM 1771 O O . LYS A 1 227 ? -2.172 6.658 -14.039 1.00 94.44 227 LYS A O 1
ATOM 1776 N N . ASP A 1 228 ? -1.272 8.285 -15.321 1.00 92.44 228 ASP A N 1
ATOM 1777 C CA . ASP A 1 228 ? -0.467 7.393 -16.154 1.00 92.44 228 ASP A CA 1
ATOM 1778 C C . ASP A 1 228 ? 0.919 7.146 -15.542 1.00 92.44 228 ASP A C 1
ATOM 1780 O O . ASP A 1 228 ? 1.303 7.763 -14.550 1.00 92.44 228 ASP A O 1
ATOM 1784 N N . TYR A 1 229 ? 1.692 6.264 -16.170 1.00 89.25 229 TYR A N 1
ATOM 1785 C CA . TYR A 1 229 ? 3.093 5.972 -15.832 1.00 89.25 229 TYR A CA 1
ATOM 1786 C C . TYR A 1 229 ? 4.054 7.178 -15.879 1.00 89.25 229 TYR A C 1
ATOM 1788 O O . TYR A 1 229 ? 5.185 7.063 -15.416 1.00 89.25 229 TYR A O 1
ATOM 1796 N N . LYS A 1 230 ? 3.631 8.326 -16.428 1.00 89.00 230 LYS A N 1
ATOM 1797 C CA . LYS A 1 230 ? 4.362 9.606 -16.403 1.00 89.00 230 LYS A CA 1
ATOM 1798 C C . LYS A 1 230 ? 3.821 10.558 -15.331 1.00 89.00 230 LYS A C 1
ATOM 1800 O O . LYS A 1 230 ? 4.112 11.752 -15.371 1.00 89.00 230 LYS A O 1
ATOM 1805 N N . GLU A 1 231 ? 3.021 10.053 -14.392 1.00 91.62 231 GLU A N 1
ATOM 1806 C CA . GLU A 1 231 ? 2.378 10.805 -13.310 1.00 91.62 231 GLU A CA 1
ATOM 1807 C C . GLU A 1 231 ? 1.414 11.908 -13.787 1.00 91.62 231 GLU A C 1
ATOM 1809 O O . GLU A 1 231 ? 1.036 12.799 -13.014 1.00 91.62 231 GLU A O 1
ATOM 1814 N N . ARG A 1 232 ? 0.965 11.858 -15.047 1.00 90.44 232 ARG A N 1
ATOM 1815 C CA . ARG A 1 232 ? 0.022 12.833 -15.605 1.00 90.44 232 ARG A CA 1
ATOM 1816 C C . ARG A 1 232 ? -1.400 12.428 -15.253 1.00 90.44 232 ARG A C 1
ATOM 1818 O O . ARG A 1 232 ? -1.772 11.267 -15.391 1.00 90.44 232 ARG A O 1
ATOM 1825 N N . GLY A 1 233 ? -2.210 13.396 -14.829 1.00 90.69 233 GLY A N 1
ATOM 1826 C CA . GLY A 1 233 ? -3.617 13.165 -14.510 1.00 90.69 233 GLY A CA 1
ATOM 1827 C C . GLY A 1 233 ? -4.422 12.715 -15.731 1.00 90.69 233 GLY A C 1
ATOM 1828 O O . GLY A 1 233 ? -4.352 13.336 -16.792 1.00 90.69 233 GLY A O 1
ATOM 1829 N N . ILE A 1 234 ? -5.211 11.657 -15.557 1.00 89.25 234 ILE A N 1
ATOM 1830 C CA . ILE A 1 234 ? -6.063 11.059 -16.584 1.00 89.25 234 ILE A CA 1
ATOM 1831 C C . ILE A 1 234 ? -7.531 11.371 -16.262 1.00 89.25 234 ILE A C 1
ATOM 1833 O O . ILE A 1 234 ? -8.023 11.027 -15.188 1.00 89.25 234 ILE A O 1
ATOM 1837 N N . ASN A 1 235 ? -8.246 11.973 -17.215 1.00 87.31 235 ASN A N 1
ATOM 1838 C CA . ASN A 1 235 ? -9.667 12.313 -17.087 1.00 87.31 235 ASN A CA 1
ATOM 1839 C C . ASN A 1 235 ? -10.520 11.366 -17.941 1.00 87.31 235 ASN A C 1
ATOM 1841 O O . ASN A 1 235 ? -10.950 11.722 -19.036 1.00 87.31 235 ASN A O 1
ATOM 1845 N N . TYR A 1 236 ? -10.750 10.151 -17.447 1.00 88.50 236 TYR A N 1
ATOM 1846 C CA . TYR A 1 236 ? -11.676 9.186 -18.048 1.00 88.50 236 TYR A CA 1
ATOM 1847 C C . TYR A 1 236 ? -12.696 8.717 -17.014 1.00 88.50 236 TYR A C 1
ATOM 1849 O O . TYR A 1 236 ? -12.512 8.907 -15.812 1.00 88.50 236 TYR A O 1
ATOM 1857 N N . GLY A 1 237 ? -13.789 8.124 -17.496 1.00 90.69 237 GLY A N 1
ATOM 1858 C CA . GLY A 1 237 ? -14.848 7.632 -16.627 1.00 90.69 237 GLY A CA 1
ATOM 1859 C C . GLY A 1 237 ? -14.379 6.487 -15.732 1.00 90.69 237 GLY A C 1
ATOM 1860 O O . GLY A 1 237 ? -13.721 5.554 -16.188 1.00 90.69 237 GLY A O 1
ATOM 1861 N N . LEU A 1 238 ? -14.754 6.564 -14.459 1.00 94.50 238 LEU A N 1
ATOM 1862 C CA . LEU A 1 238 ? -14.537 5.524 -13.460 1.00 94.50 238 LEU A CA 1
ATOM 1863 C C . LEU A 1 238 ? -15.883 4.949 -13.024 1.00 94.50 238 LEU A C 1
ATOM 1865 O O . LEU A 1 238 ? -16.891 5.660 -12.972 1.00 94.50 238 LEU A O 1
ATOM 1869 N N . LYS A 1 239 ? -15.896 3.672 -12.657 1.00 95.25 239 LYS A N 1
ATOM 1870 C CA . LYS A 1 239 ? -17.076 2.978 -12.130 1.00 95.25 239 LYS A CA 1
ATOM 1871 C C . LYS A 1 239 ? -16.801 2.499 -10.717 1.00 95.25 239 LYS A C 1
ATOM 1873 O O . LYS A 1 239 ? -15.684 2.099 -10.417 1.00 95.25 239 LYS A O 1
ATOM 1878 N N . VAL A 1 240 ? -17.821 2.504 -9.866 1.00 95.81 240 VAL A N 1
ATOM 1879 C CA . VAL A 1 240 ? -17.772 1.823 -8.568 1.00 95.81 240 VAL A CA 1
ATOM 1880 C C . VAL A 1 240 ? -18.657 0.598 -8.644 1.00 95.81 240 VAL A C 1
ATOM 1882 O O . VAL A 1 240 ? -19.845 0.712 -8.961 1.00 95.81 240 VAL A O 1
ATOM 1885 N N . THR A 1 241 ? -18.097 -0.558 -8.311 1.00 95.75 241 THR A N 1
ATOM 1886 C CA . THR A 1 241 ? -18.846 -1.800 -8.159 1.00 95.75 241 THR A CA 1
ATOM 1887 C C . THR A 1 241 ? -18.913 -2.239 -6.706 1.00 95.75 241 THR A C 1
ATOM 1889 O O . THR A 1 241 ? -17.928 -2.159 -5.970 1.00 95.75 241 THR A O 1
ATOM 1892 N N . TYR A 1 242 ? -20.072 -2.761 -6.318 1.00 94.88 242 TYR A N 1
ATOM 1893 C CA . TYR A 1 242 ? -20.325 -3.379 -5.024 1.00 94.88 242 TYR A CA 1
ATOM 1894 C C . TYR A 1 242 ? -21.029 -4.723 -5.248 1.00 94.88 242 TYR A C 1
ATOM 1896 O O . TYR A 1 242 ? -22.037 -4.789 -5.955 1.00 94.88 242 TYR A O 1
ATOM 1904 N N . ASN A 1 243 ? -20.470 -5.810 -4.702 1.00 89.44 243 ASN A N 1
ATOM 1905 C CA . ASN A 1 243 ? -20.918 -7.191 -4.952 1.00 89.44 243 ASN A CA 1
ATOM 1906 C C . ASN A 1 243 ? -21.062 -7.526 -6.454 1.00 89.44 243 ASN A C 1
ATOM 1908 O O . ASN A 1 243 ? -22.038 -8.146 -6.870 1.00 89.44 243 ASN A O 1
ATOM 1912 N N . GLY A 1 244 ? -20.119 -7.056 -7.2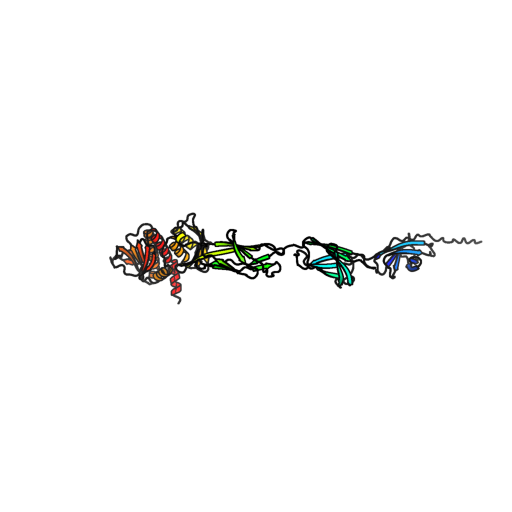78 1.00 88.50 244 GLY A N 1
ATOM 1913 C CA . GLY A 1 244 ? -20.106 -7.268 -8.732 1.00 88.50 244 GLY A CA 1
ATOM 1914 C C . GLY A 1 244 ? -21.054 -6.373 -9.542 1.00 88.50 244 GLY A C 1
ATOM 1915 O O . GLY A 1 244 ? -20.958 -6.353 -10.765 1.00 88.50 244 GLY A O 1
ATOM 1916 N N . ASN A 1 245 ? -21.927 -5.593 -8.899 1.00 92.31 245 ASN A N 1
ATOM 1917 C CA . ASN A 1 245 ? -22.850 -4.688 -9.586 1.00 92.31 245 ASN A CA 1
ATOM 1918 C C . ASN A 1 245 ? -22.298 -3.265 -9.617 1.00 92.31 245 ASN A C 1
ATOM 1920 O O . ASN A 1 245 ? -21.820 -2.769 -8.597 1.00 92.31 245 ASN A O 1
ATOM 1924 N N . VAL A 1 246 ? -22.408 -2.582 -10.758 1.00 94.69 246 VAL A N 1
ATOM 1925 C CA . VAL A 1 246 ? -22.086 -1.151 -10.859 1.00 94.69 246 VAL A CA 1
ATOM 1926 C C . VAL A 1 246 ? -23.133 -0.355 -10.083 1.00 94.69 246 VAL A C 1
ATOM 1928 O O . VAL A 1 246 ? -24.316 -0.403 -10.409 1.00 94.69 246 VAL A O 1
ATOM 1931 N N . ILE A 1 247 ? -22.694 0.382 -9.064 1.00 94.44 247 ILE A N 1
ATOM 1932 C CA . ILE A 1 247 ? -23.567 1.198 -8.205 1.00 94.44 247 ILE A CA 1
ATOM 1933 C C . ILE A 1 247 ? -23.414 2.700 -8.454 1.00 94.44 247 ILE A C 1
ATOM 1935 O O . ILE A 1 247 ? -24.293 3.473 -8.085 1.00 94.44 247 ILE A O 1
ATOM 1939 N N . ALA A 1 248 ? -22.312 3.121 -9.080 1.00 92.44 248 ALA A N 1
ATOM 1940 C CA . ALA A 1 248 ? -22.096 4.498 -9.506 1.00 92.44 248 ALA A CA 1
ATOM 1941 C C . ALA A 1 248 ? -21.116 4.561 -10.68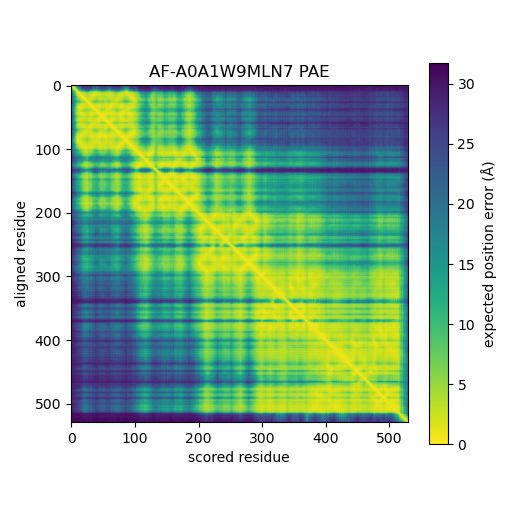3 1.00 92.44 248 ALA A C 1
ATOM 1943 O O . ALA A 1 248 ? -20.302 3.660 -10.899 1.00 92.44 248 ALA A O 1
ATOM 1944 N N . SER A 1 249 ? -21.184 5.641 -11.454 1.00 89.56 249 SER A N 1
ATOM 1945 C CA . SER A 1 249 ? -20.260 5.931 -12.552 1.00 89.56 249 SER A CA 1
ATOM 1946 C C . SER A 1 249 ? -19.997 7.429 -12.613 1.00 89.56 249 SER A C 1
ATOM 1948 O O . SER A 1 249 ? -20.905 8.224 -12.371 1.00 89.56 249 SER A O 1
ATOM 1950 N N . LEU A 1 250 ? -18.764 7.810 -12.932 1.00 82.25 250 LEU A N 1
ATOM 1951 C CA . LEU A 1 250 ? -18.377 9.195 -13.180 1.00 82.25 250 LEU A CA 1
ATOM 1952 C C . LEU A 1 250 ? -18.043 9.389 -14.649 1.00 82.25 250 LEU A C 1
ATOM 1954 O O . LEU A 1 250 ? -17.479 8.508 -15.296 1.00 82.25 250 LEU A O 1
ATOM 1958 N N . THR A 1 251 ? -18.377 10.571 -15.152 1.00 76.69 251 THR A N 1
ATOM 1959 C CA . THR A 1 251 ? -17.823 11.107 -16.394 1.00 76.69 251 THR A CA 1
ATOM 1960 C C . THR A 1 251 ? -16.469 11.760 -16.109 1.00 76.69 251 THR A C 1
ATOM 1962 O O . THR A 1 251 ? -16.134 12.042 -14.959 1.00 76.69 251 THR A O 1
ATOM 1965 N N . SER A 1 252 ? -15.689 12.023 -17.157 1.00 68.50 252 SER A N 1
ATOM 1966 C CA . SER A 1 252 ? -14.321 12.566 -17.102 1.00 68.50 252 SER A CA 1
ATOM 1967 C C . SER A 1 252 ? -14.159 13.903 -16.360 1.00 68.50 252 SER A C 1
ATOM 1969 O O . SER A 1 252 ? -13.034 14.304 -16.078 1.00 68.50 252 SER A O 1
ATOM 1971 N N . GLU A 1 253 ? -15.252 14.605 -16.059 1.00 69.50 253 GLU A N 1
ATOM 1972 C CA . GLU A 1 253 ? -15.243 15.909 -15.383 1.00 69.50 253 GLU A CA 1
ATOM 1973 C C . GLU A 1 253 ? -15.338 15.796 -13.853 1.00 69.50 253 GLU A C 1
ATOM 1975 O O . GLU A 1 253 ? -14.899 16.696 -13.136 1.00 69.50 253 GLU A O 1
ATOM 1980 N N . ASN A 1 254 ? -15.866 14.682 -13.336 1.00 73.12 254 ASN A N 1
ATOM 1981 C CA . ASN A 1 254 ? -16.123 14.506 -11.911 1.00 73.12 254 ASN A CA 1
ATOM 1982 C C . ASN A 1 254 ? -15.064 13.611 -11.257 1.00 73.12 254 ASN A C 1
ATOM 1984 O O . ASN A 1 254 ? -14.767 12.522 -11.739 1.00 73.12 254 ASN A O 1
ATOM 1988 N N . LYS A 1 255 ? -14.536 14.048 -10.107 1.00 82.75 255 LYS A N 1
ATOM 1989 C CA . LYS A 1 255 ? -13.526 13.309 -9.320 1.00 82.75 255 LYS A CA 1
ATOM 1990 C C . LYS A 1 255 ? -14.096 12.622 -8.078 1.00 82.75 255 LYS A C 1
ATOM 1992 O O . LYS A 1 255 ? -13.343 12.082 -7.273 1.00 82.75 255 LYS A O 1
ATOM 1997 N N . THR A 1 256 ? -15.406 12.695 -7.867 1.00 89.88 256 THR A N 1
ATOM 1998 C CA . THR A 1 256 ? -16.049 12.236 -6.633 1.00 89.88 256 THR A CA 1
ATOM 1999 C C . THR A 1 256 ? -17.302 11.423 -6.919 1.00 89.88 256 THR A C 1
ATOM 2001 O O . THR A 1 256 ? -18.221 11.891 -7.582 1.00 89.88 256 THR A O 1
ATOM 2004 N N . PHE A 1 257 ? -17.369 10.215 -6.366 1.00 90.50 257 PHE A N 1
ATOM 2005 C CA . PHE A 1 257 ? -18.586 9.414 -6.306 1.00 90.50 257 PHE A CA 1
ATOM 2006 C C . PHE A 1 257 ? -19.394 9.813 -5.078 1.00 90.50 257 PHE A C 1
ATOM 2008 O O . PHE A 1 257 ? -18.837 9.888 -3.986 1.00 90.50 257 PHE A O 1
ATOM 2015 N N . VAL A 1 258 ? -20.701 10.009 -5.237 1.00 92.19 258 VAL A N 1
ATOM 2016 C CA . VAL A 1 258 ? -21.637 10.146 -4.114 1.00 92.19 258 VAL A CA 1
ATOM 2017 C C . VAL A 1 258 ? -22.506 8.897 -4.093 1.00 92.19 258 VAL A C 1
ATOM 2019 O O . VAL A 1 258 ? -23.324 8.694 -4.988 1.00 92.19 258 VAL A O 1
ATOM 2022 N N . LEU A 1 259 ? -22.296 8.036 -3.101 1.00 93.44 259 LEU A N 1
ATOM 2023 C CA . LEU A 1 259 ? -23.018 6.773 -2.965 1.00 93.44 259 LEU A CA 1
ATOM 2024 C C . LEU A 1 259 ? -24.115 6.918 -1.916 1.00 93.44 259 LEU A C 1
ATOM 2026 O O . LEU A 1 259 ? -23.838 7.373 -0.809 1.00 93.44 259 LEU A O 1
ATOM 2030 N N . ASN A 1 260 ? -25.336 6.494 -2.244 1.00 92.94 260 ASN A N 1
ATOM 2031 C CA . ASN A 1 260 ? -26.415 6.374 -1.266 1.00 92.94 260 ASN A CA 1
ATOM 2032 C C . ASN A 1 260 ? -26.226 5.086 -0.454 1.00 92.94 260 ASN A C 1
ATOM 2034 O O . ASN A 1 260 ? -26.249 3.986 -1.010 1.00 92.94 260 ASN A O 1
ATOM 2038 N N . ILE A 1 261 ? -26.071 5.240 0.856 1.00 93.44 261 ILE A N 1
ATOM 2039 C CA . ILE A 1 261 ? -25.819 4.150 1.808 1.00 93.44 261 ILE A CA 1
ATOM 2040 C C . ILE A 1 261 ? -26.991 3.932 2.770 1.00 93.44 261 ILE A C 1
ATOM 2042 O O . ILE A 1 261 ? -26.880 3.150 3.705 1.00 93.44 261 ILE A O 1
ATOM 2046 N N . SER A 1 262 ? -28.142 4.567 2.525 1.00 90.44 262 SER A N 1
ATOM 2047 C CA . SER A 1 262 ? -29.303 4.535 3.434 1.00 90.44 262 SER A CA 1
ATOM 2048 C C . SER A 1 262 ? -29.827 3.120 3.724 1.00 90.44 262 SER A C 1
ATOM 2050 O O . SER A 1 262 ? -30.447 2.899 4.758 1.00 90.44 262 SER A O 1
ATOM 2052 N N . ASN A 1 263 ? -29.588 2.169 2.814 1.00 90.25 263 ASN A N 1
ATOM 2053 C CA . ASN A 1 263 ? -30.018 0.772 2.942 1.00 90.25 263 ASN A CA 1
ATOM 2054 C C . ASN A 1 263 ? -28.860 -0.192 3.247 1.00 90.25 263 ASN A C 1
ATOM 2056 O O . ASN A 1 263 ? -29.043 -1.408 3.185 1.00 90.25 263 ASN A O 1
ATOM 2060 N N . TRP A 1 264 ? -27.653 0.320 3.491 1.00 92.94 264 TRP A N 1
ATOM 2061 C CA . TRP A 1 264 ? -26.503 -0.519 3.800 1.00 92.94 264 TRP A CA 1
ATOM 2062 C C . TRP A 1 264 ? -26.512 -0.866 5.289 1.00 92.94 264 TRP A C 1
ATOM 2064 O O . TRP A 1 264 ? -26.879 -0.059 6.140 1.00 92.94 264 TRP A O 1
ATOM 2074 N N . THR A 1 265 ? -26.145 -2.104 5.602 1.00 92.50 265 THR A N 1
ATOM 2075 C CA . THR A 1 265 ? -26.059 -2.584 6.983 1.00 92.50 265 THR A CA 1
ATOM 2076 C C . THR A 1 265 ? -24.796 -2.061 7.665 1.00 92.50 265 THR A C 1
ATOM 2078 O O . THR A 1 265 ? -23.868 -1.630 6.997 1.00 92.50 265 THR A O 1
ATOM 2081 N N . LEU A 1 266 ? -24.716 -2.148 8.994 1.00 93.38 266 LEU A N 1
ATOM 2082 C CA . LEU A 1 266 ? -23.443 -1.935 9.689 1.00 93.38 266 LEU A CA 1
ATOM 2083 C C . LEU A 1 266 ? -22.380 -2.938 9.200 1.00 93.38 266 LEU A C 1
ATOM 2085 O O . LEU A 1 266 ? -22.703 -4.088 8.874 1.00 93.38 266 LEU A O 1
ATOM 2089 N N . GLY A 1 267 ? -21.122 -2.500 9.178 1.00 92.56 267 GLY A N 1
ATOM 2090 C CA . GLY A 1 267 ? -19.971 -3.325 8.826 1.00 92.56 267 GLY A CA 1
ATOM 2091 C C . GLY A 1 267 ? -19.049 -2.731 7.769 1.00 92.56 267 GLY A C 1
ATOM 2092 O O . GLY A 1 267 ? -19.230 -1.616 7.280 1.00 92.56 267 GLY A O 1
ATOM 2093 N N . THR A 1 268 ? -18.029 -3.515 7.422 1.00 92.81 268 THR A N 1
ATOM 2094 C CA . THR A 1 268 ? -17.109 -3.217 6.323 1.00 92.81 268 THR A CA 1
ATOM 2095 C C . THR A 1 268 ? -17.705 -3.677 4.986 1.00 92.81 268 THR A C 1
ATOM 2097 O O . THR A 1 268 ? -17.954 -4.867 4.777 1.00 92.81 268 THR A O 1
ATOM 2100 N N . HIS A 1 269 ? -17.879 -2.739 4.054 1.00 94.12 269 HIS A N 1
ATOM 2101 C CA . HIS A 1 269 ? -18.296 -2.987 2.674 1.00 94.12 269 HIS A CA 1
ATOM 2102 C C . HIS A 1 269 ? -17.096 -2.842 1.735 1.00 94.12 269 HIS A C 1
ATOM 2104 O O . HIS A 1 269 ? -16.492 -1.773 1.660 1.00 94.12 269 HIS A O 1
ATOM 2110 N N . HIS A 1 270 ? -16.760 -3.910 1.010 1.00 95.81 270 HIS A N 1
ATOM 2111 C CA . HIS A 1 270 ? -15.679 -3.913 0.023 1.00 95.81 270 HIS A CA 1
ATOM 2112 C C . HIS A 1 270 ? -16.197 -3.453 -1.337 1.00 95.81 270 HIS A C 1
ATOM 2114 O O . HIS A 1 270 ? -17.157 -4.021 -1.865 1.00 95.81 270 HIS A O 1
ATOM 2120 N N . LEU A 1 271 ? -15.575 -2.417 -1.889 1.00 97.12 271 LEU A N 1
ATOM 2121 C CA . LEU A 1 271 ? -15.923 -1.838 -3.179 1.00 97.12 271 LEU A CA 1
ATOM 2122 C C . LEU A 1 271 ? -14.708 -1.887 -4.102 1.00 97.12 271 LEU A C 1
ATOM 2124 O O . LEU A 1 271 ? -13.565 -1.864 -3.649 1.00 97.12 271 LEU A O 1
ATOM 2128 N N . GLN A 1 272 ? -14.977 -1.874 -5.402 1.00 97.00 272 GLN A N 1
ATOM 2129 C CA . GLN A 1 272 ? -13.954 -1.740 -6.430 1.00 97.00 272 GLN A CA 1
ATOM 2130 C C . GLN A 1 272 ? -14.212 -0.498 -7.260 1.00 97.00 272 GLN A C 1
ATOM 2132 O O . GLN A 1 272 ? -15.321 -0.293 -7.754 1.00 97.00 272 GLN A O 1
ATOM 2137 N N . ILE A 1 273 ? -13.178 0.318 -7.423 1.00 95.94 273 ILE A N 1
ATOM 2138 C CA . ILE A 1 273 ? -13.156 1.380 -8.420 1.00 95.94 273 ILE A CA 1
ATOM 2139 C C . ILE A 1 273 ? -12.501 0.812 -9.667 1.00 95.94 273 ILE A C 1
ATOM 2141 O O . ILE A 1 273 ? -11.373 0.334 -9.594 1.00 95.94 273 ILE A O 1
ATOM 2145 N N . ILE A 1 274 ? -13.211 0.847 -10.787 1.00 95.94 274 ILE A N 1
ATOM 2146 C CA . ILE A 1 274 ? -12.816 0.205 -12.037 1.00 95.94 274 ILE A CA 1
ATOM 2147 C C . ILE A 1 274 ? -12.685 1.256 -13.130 1.00 95.94 274 ILE A C 1
ATOM 2149 O O . ILE A 1 274 ? -13.566 2.098 -13.331 1.00 95.94 274 ILE A O 1
ATOM 2153 N N . PHE A 1 275 ? -11.584 1.148 -13.857 1.00 95.56 275 PHE A N 1
ATOM 2154 C CA . PHE A 1 275 ? -11.371 1.744 -15.157 1.00 95.56 275 PHE A CA 1
ATOM 2155 C C . PHE A 1 275 ? -11.300 0.623 -16.196 1.00 95.56 275 PHE A C 1
ATOM 2157 O O . PHE A 1 275 ? -10.427 -0.240 -16.119 1.00 95.56 275 PHE A O 1
ATOM 2164 N N . ASP A 1 276 ? -12.203 0.640 -17.178 1.00 94.38 276 ASP A N 1
ATOM 2165 C CA . ASP A 1 276 ? -12.308 -0.421 -18.195 1.00 94.38 276 ASP A CA 1
ATOM 2166 C C . ASP A 1 276 ? -11.168 -0.397 -19.232 1.00 94.38 276 ASP A C 1
ATOM 2168 O O . ASP A 1 276 ? -11.077 -1.287 -20.079 1.00 94.38 276 ASP A O 1
ATOM 2172 N N . GLY A 1 277 ? -10.287 0.604 -19.163 1.00 93.62 277 GLY A N 1
ATOM 2173 C CA . GLY A 1 277 ? -9.256 0.845 -20.164 1.00 93.62 277 GLY A CA 1
ATOM 2174 C C . GLY A 1 277 ? -9.793 1.579 -21.391 1.00 93.62 277 GLY A C 1
ATOM 2175 O O . GLY A 1 277 ? -10.993 1.813 -21.552 1.00 93.62 277 GLY A O 1
ATOM 2176 N N . THR A 1 278 ? -8.877 1.950 -22.277 1.00 91.56 278 THR A N 1
ATOM 2177 C CA . THR A 1 278 ? -9.182 2.506 -23.599 1.00 91.56 278 THR A CA 1
ATOM 2178 C C . THR A 1 278 ? -8.262 1.905 -24.656 1.00 91.56 278 THR A C 1
ATOM 2180 O O . THR A 1 278 ? -7.473 1.001 -24.387 1.00 91.56 278 THR A O 1
ATOM 2183 N N . GLU A 1 279 ? -8.337 2.414 -25.883 1.00 86.69 279 GLU A N 1
ATOM 2184 C CA . GLU A 1 279 ? -7.348 2.125 -26.927 1.00 86.69 279 GLU A CA 1
ATOM 2185 C C . GLU A 1 279 ? -5.926 2.599 -26.561 1.00 86.69 279 GLU A C 1
ATOM 2187 O O . GLU A 1 279 ? -4.964 2.107 -27.135 1.00 86.69 279 GLU A O 1
ATOM 2192 N N . ILE A 1 280 ? -5.798 3.520 -25.596 1.00 87.69 280 ILE A N 1
ATOM 2193 C CA . ILE A 1 280 ? -4.543 4.171 -25.196 1.00 87.69 280 ILE A CA 1
ATOM 2194 C C . ILE A 1 280 ? -4.067 3.706 -23.811 1.00 87.69 280 ILE A C 1
ATOM 2196 O O . ILE A 1 280 ? -2.866 3.682 -23.557 1.00 87.69 280 ILE A O 1
ATOM 2200 N N . TYR A 1 281 ? -4.984 3.359 -22.905 1.00 92.38 281 TYR A N 1
ATOM 2201 C CA . TYR A 1 281 ? -4.674 3.039 -21.510 1.00 92.38 281 TYR A CA 1
ATOM 2202 C C . TYR A 1 281 ? -5.151 1.642 -21.123 1.00 92.38 281 TYR A C 1
ATOM 2204 O O . TYR A 1 281 ? -6.215 1.191 -21.551 1.00 92.38 281 TYR A O 1
ATOM 2212 N N . GLU A 1 282 ? -4.375 0.961 -20.287 1.00 93.56 282 GLU A N 1
ATOM 2213 C CA . GLU A 1 282 ? -4.746 -0.342 -19.736 1.00 93.56 282 GLU A CA 1
ATOM 2214 C C . GLU A 1 282 ? -5.939 -0.232 -18.780 1.00 93.56 282 GLU A C 1
ATOM 2216 O O . GLU A 1 282 ? -6.203 0.824 -18.202 1.00 93.56 282 GLU A O 1
ATOM 2221 N N . ASN A 1 283 ? -6.670 -1.334 -18.608 1.00 95.81 283 ASN A N 1
ATOM 2222 C CA . ASN A 1 283 ? -7.690 -1.405 -17.569 1.00 95.81 283 ASN A CA 1
ATOM 2223 C C . ASN A 1 283 ? -7.032 -1.501 -16.186 1.00 95.81 283 ASN A C 1
ATOM 2225 O O . ASN A 1 283 ? -5.890 -1.937 -16.040 1.00 95.81 283 ASN A O 1
ATOM 2229 N N . LYS A 1 284 ? -7.744 -1.057 -15.152 1.00 96.94 284 LYS A N 1
ATOM 2230 C CA . LYS A 1 284 ? -7.240 -1.091 -13.778 1.00 96.94 284 LYS A CA 1
ATOM 2231 C C . LYS A 1 284 ? -8.398 -1.117 -12.798 1.00 96.94 284 LYS A C 1
ATOM 2233 O O . LYS A 1 284 ? -9.440 -0.510 -13.035 1.00 96.94 284 LYS A O 1
ATOM 2238 N N . SER A 1 285 ? -8.190 -1.774 -11.666 1.00 96.56 285 SER A N 1
ATOM 2239 C CA . SER A 1 285 ? -9.103 -1.722 -10.532 1.00 96.56 285 SER A CA 1
ATOM 2240 C C . SER A 1 285 ? -8.368 -1.387 -9.240 1.00 96.56 285 SER A C 1
ATOM 2242 O O . SER A 1 285 ? -7.192 -1.718 -9.072 1.00 96.56 285 SER A O 1
ATOM 2244 N N . LYS A 1 286 ? -9.076 -0.749 -8.309 1.00 96.56 286 LYS A N 1
ATOM 2245 C CA . LYS A 1 286 ? -8.610 -0.478 -6.950 1.00 96.56 286 LYS A CA 1
ATOM 2246 C C . LYS A 1 286 ? -9.670 -0.898 -5.945 1.00 96.56 286 LYS A C 1
ATOM 2248 O O . LYS A 1 286 ? -10.793 -0.397 -5.994 1.00 96.56 286 LYS A O 1
ATOM 2253 N N . ASP A 1 287 ? -9.290 -1.778 -5.025 1.00 97.19 287 ASP A N 1
ATOM 2254 C CA . ASP A 1 287 ? -10.121 -2.112 -3.872 1.00 97.19 287 ASP A CA 1
ATOM 2255 C C . ASP A 1 287 ? -10.080 -0.976 -2.845 1.00 97.19 287 ASP A C 1
ATOM 2257 O O . ASP A 1 287 ? -9.016 -0.444 -2.510 1.00 97.19 287 ASP A O 1
ATOM 2261 N N . ILE A 1 288 ? -11.251 -0.633 -2.326 1.00 97.00 288 ILE A N 1
ATOM 2262 C CA . ILE A 1 288 ? -11.443 0.298 -1.215 1.00 97.00 288 ILE A CA 1
ATOM 2263 C C . ILE A 1 288 ? -12.501 -0.265 -0.262 1.00 97.00 288 ILE A C 1
ATOM 2265 O O . ILE A 1 288 ? -13.265 -1.167 -0.618 1.00 97.00 288 ILE A O 1
ATOM 2269 N N . VAL A 1 289 ? -12.578 0.284 0.950 1.00 96.38 289 VAL A N 1
ATOM 2270 C CA . VAL A 1 289 ? -13.632 -0.067 1.906 1.00 96.38 289 VAL A CA 1
ATOM 2271 C C . VAL A 1 289 ? -14.457 1.142 2.321 1.00 96.38 289 VAL A C 1
ATOM 2273 O O . VAL A 1 289 ? -13.942 2.246 2.498 1.00 96.38 289 VAL A O 1
ATOM 2276 N N . VAL A 1 290 ? -15.752 0.913 2.508 1.00 96.19 290 VAL A N 1
ATOM 2277 C CA . VAL A 1 290 ? -16.647 1.821 3.226 1.00 96.19 290 VAL A CA 1
ATOM 2278 C C . VAL A 1 290 ? -17.081 1.113 4.505 1.00 96.19 290 VAL A C 1
ATOM 2280 O O . VAL A 1 290 ? -17.728 0.069 4.449 1.00 96.19 290 VAL A O 1
ATOM 2283 N N . GLN A 1 291 ? -16.693 1.654 5.654 1.00 94.94 291 GLN A N 1
ATOM 2284 C CA . GLN A 1 291 ? -17.061 1.145 6.971 1.00 94.94 291 GLN A CA 1
ATOM 2285 C C . GLN A 1 291 ? -18.244 1.935 7.510 1.00 94.94 291 GLN A C 1
ATOM 2287 O O . GLN A 1 291 ? -18.126 3.139 7.741 1.00 94.94 291 GLN A O 1
ATOM 2292 N N . ILE A 1 292 ? -19.369 1.256 7.717 1.00 95.12 292 ILE A N 1
ATOM 2293 C CA . ILE A 1 292 ? -20.552 1.835 8.353 1.00 95.12 292 ILE A CA 1
ATOM 2294 C C . ILE A 1 292 ? -20.562 1.384 9.806 1.00 95.12 292 ILE A C 1
ATOM 2296 O O . ILE A 1 292 ? -20.756 0.200 10.095 1.00 95.12 292 ILE A O 1
ATOM 2300 N N . ILE A 1 293 ? -20.333 2.324 10.719 1.00 95.38 293 ILE A N 1
ATOM 2301 C CA . ILE A 1 293 ? -20.175 2.033 12.144 1.00 95.38 293 ILE A CA 1
ATOM 2302 C C . ILE A 1 293 ? -21.038 2.941 13.009 1.00 95.38 293 ILE A C 1
ATOM 2304 O O . ILE A 1 293 ? -21.247 4.109 12.699 1.00 95.38 293 ILE A O 1
ATOM 2308 N N . ASN A 1 294 ? -21.475 2.427 14.152 1.00 95.00 294 ASN A N 1
ATOM 2309 C CA . ASN A 1 294 ? -21.986 3.263 15.228 1.00 95.00 294 ASN A CA 1
ATOM 2310 C C . ASN A 1 294 ? -20.842 3.726 16.128 1.00 95.00 294 ASN A C 1
ATOM 2312 O O . ASN A 1 294 ? -19.885 2.983 16.367 1.00 95.00 294 ASN A O 1
ATOM 2316 N N . LYS A 1 295 ? -20.967 4.945 16.653 1.00 94.69 295 LYS A N 1
ATOM 2317 C CA . LYS A 1 295 ? -20.044 5.514 17.636 1.00 94.69 295 LYS A CA 1
ATOM 2318 C C . LYS A 1 295 ? -20.774 5.735 18.951 1.00 94.69 295 LYS A C 1
ATOM 2320 O O . LYS A 1 295 ? -21.826 6.369 18.975 1.00 94.69 295 LYS A O 1
ATOM 2325 N N . TYR A 1 296 ? -20.196 5.236 20.034 1.00 93.69 296 TYR A N 1
ATOM 2326 C CA . TYR A 1 296 ? -20.711 5.402 21.388 1.00 93.69 296 TYR A CA 1
ATOM 2327 C C . TYR A 1 296 ? -19.619 5.946 22.302 1.00 93.69 296 TYR A C 1
ATOM 2329 O O . TYR A 1 296 ? -18.426 5.781 22.044 1.00 93.69 296 TYR A O 1
ATOM 2337 N N . ASN A 1 297 ? -20.044 6.566 23.395 1.00 92.62 297 ASN A N 1
ATOM 2338 C CA . ASN A 1 297 ? -19.187 6.847 24.532 1.00 92.62 297 ASN A CA 1
ATOM 2339 C C . ASN A 1 297 ? -19.872 6.268 25.768 1.00 92.62 297 ASN A C 1
ATOM 2341 O O . ASN A 1 297 ? -20.927 6.763 26.165 1.00 92.62 297 ASN A O 1
ATOM 2345 N N . LEU A 1 298 ? -19.312 5.191 26.317 1.00 91.62 298 LEU A N 1
ATOM 2346 C CA . LEU A 1 298 ? -19.824 4.548 27.525 1.00 91.62 298 LEU A CA 1
ATOM 2347 C C . LEU A 1 298 ? -18.776 4.687 28.619 1.00 91.62 298 LEU A C 1
ATOM 2349 O O . LEU A 1 298 ? -17.643 4.245 28.442 1.00 91.62 298 LEU A O 1
ATOM 2353 N N . SER A 1 299 ? -19.148 5.314 29.739 1.00 88.00 299 SER A N 1
ATOM 2354 C CA . SER A 1 299 ? -18.241 5.522 30.876 1.00 88.00 299 SER A CA 1
ATOM 2355 C C . SER A 1 299 ? -16.896 6.167 30.482 1.00 88.00 299 SER A C 1
ATOM 2357 O O . SER A 1 299 ? -15.871 5.870 31.077 1.00 88.00 299 SER A O 1
ATOM 2359 N N . GLY A 1 300 ? -16.872 7.045 29.470 1.00 88.12 300 GLY A N 1
ATOM 2360 C CA . GLY A 1 300 ? -15.652 7.717 29.001 1.00 88.12 300 GLY A CA 1
ATOM 2361 C C . GLY A 1 300 ? -14.854 6.957 27.934 1.00 88.12 300 GLY A C 1
ATOM 2362 O O . GLY A 1 300 ? -13.879 7.503 27.419 1.00 88.12 300 GLY A O 1
ATOM 2363 N N . VAL A 1 301 ? -15.268 5.743 27.558 1.00 93.25 301 VAL A N 1
ATOM 2364 C CA . VAL A 1 301 ? -14.597 4.915 26.544 1.00 93.25 301 VAL A CA 1
ATOM 2365 C C . VAL A 1 301 ? -15.239 5.133 25.176 1.00 93.25 301 VAL A C 1
ATOM 2367 O O . VAL A 1 301 ? -16.443 4.934 25.007 1.00 93.25 301 VAL A O 1
ATOM 2370 N N . GLU A 1 302 ? -14.432 5.515 24.182 1.00 95.38 302 GLU A N 1
ATOM 2371 C CA . GLU A 1 302 ? -14.870 5.615 22.784 1.00 95.38 302 GLU A CA 1
ATOM 2372 C C . GLU A 1 302 ? -15.074 4.210 22.203 1.00 95.38 302 GLU A C 1
ATOM 2374 O O . GLU A 1 302 ? -14.132 3.418 22.140 1.00 95.38 302 GLU A O 1
ATOM 2379 N N . ILE A 1 303 ? -16.285 3.908 21.738 1.00 96.12 303 ILE A N 1
ATOM 2380 C CA . ILE A 1 303 ? -16.626 2.617 21.136 1.00 96.12 303 ILE A CA 1
ATOM 2381 C C . ILE A 1 303 ? -17.032 2.831 19.686 1.00 96.12 303 ILE A C 1
ATOM 2383 O O . ILE A 1 303 ? -17.978 3.564 19.397 1.00 96.12 303 ILE A O 1
ATOM 2387 N N . LYS A 1 304 ? -16.356 2.136 18.779 1.00 96.69 304 LYS A N 1
ATOM 2388 C CA . LYS A 1 304 ? -16.722 2.016 17.368 1.00 96.69 304 LYS A CA 1
ATOM 2389 C C . LYS A 1 304 ? -17.272 0.621 17.115 1.00 96.69 304 LYS A C 1
ATOM 2391 O O . LYS A 1 304 ? -16.593 -0.356 17.410 1.00 96.69 304 LYS A O 1
ATOM 2396 N N . ALA A 1 305 ? -18.474 0.502 16.566 1.00 96.25 305 ALA A N 1
ATOM 2397 C CA . ALA A 1 305 ? -19.115 -0.796 16.383 1.00 96.25 305 ALA A CA 1
ATOM 2398 C C . ALA A 1 305 ? -19.650 -0.991 14.960 1.00 96.25 305 ALA A C 1
ATOM 2400 O O . ALA A 1 305 ? -20.493 -0.236 14.485 1.00 96.25 305 ALA A O 1
ATOM 2401 N N . GLU A 1 306 ? -19.191 -2.057 14.310 1.00 95.19 306 GLU A N 1
ATOM 2402 C CA . GLU A 1 306 ? -19.719 -2.606 13.053 1.00 95.19 306 GLU A CA 1
ATOM 2403 C C . GLU A 1 306 ? -20.940 -3.511 13.269 1.00 95.19 306 GLU A C 1
ATOM 2405 O O . GLU A 1 306 ? -21.491 -4.074 12.324 1.00 95.19 306 GLU A O 1
ATOM 2410 N N . ILE A 1 307 ? -21.342 -3.701 14.521 1.00 92.44 307 ILE A N 1
ATOM 2411 C CA . ILE A 1 307 ? -22.504 -4.486 14.916 1.00 92.44 307 ILE A CA 1
ATOM 2412 C C . ILE A 1 307 ? -23.309 -3.717 15.968 1.00 92.44 307 ILE A C 1
ATOM 2414 O O . ILE A 1 307 ? -22.735 -2.925 16.716 1.00 92.44 307 ILE A O 1
ATOM 2418 N N . PRO A 1 308 ? -24.627 -3.949 16.061 1.00 92.31 308 PRO A N 1
ATOM 2419 C CA . PRO A 1 308 ? -25.420 -3.478 17.192 1.00 92.31 308 PRO A CA 1
ATOM 2420 C C . PRO A 1 308 ? -24.857 -4.015 18.518 1.00 92.31 308 PRO A C 1
ATOM 2422 O O . PRO A 1 308 ? -24.455 -5.183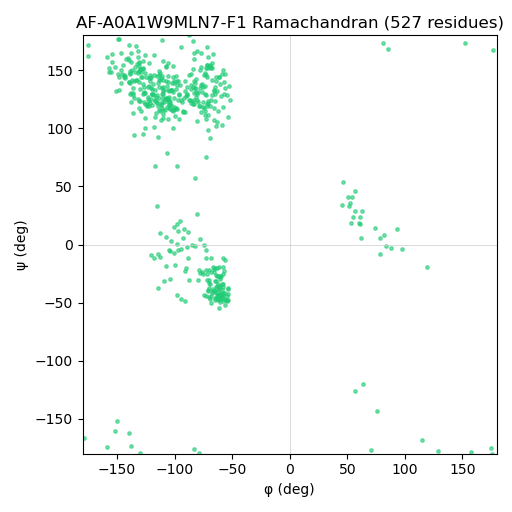 18.583 1.00 92.31 308 PRO A O 1
ATOM 2425 N N . LEU A 1 309 ? -24.825 -3.187 19.570 1.00 92.06 309 LEU A N 1
ATOM 2426 C CA . LEU A 1 309 ? -24.248 -3.568 20.870 1.00 92.06 309 LEU A CA 1
ATOM 2427 C C . LEU A 1 309 ? -25.011 -4.728 21.524 1.00 92.06 309 LEU A C 1
ATOM 2429 O O . LEU A 1 309 ? -24.416 -5.538 22.232 1.00 92.06 309 LEU A O 1
ATOM 2433 N N . GLU A 1 310 ? -26.300 -4.877 21.215 1.00 92.06 310 GLU A N 1
ATOM 2434 C CA . GLU A 1 310 ? -27.148 -5.979 21.678 1.00 92.06 310 GLU A CA 1
ATOM 2435 C C . GLU A 1 310 ? -26.601 -7.337 21.225 1.00 92.06 310 GLU A C 1
ATOM 2437 O O . GLU A 1 310 ? -26.794 -8.344 21.900 1.00 92.06 310 GLU A O 1
ATOM 2442 N N . GLN A 1 311 ? -25.863 -7.380 20.108 1.00 92.50 311 GLN A N 1
ATOM 2443 C CA . GLN A 1 311 ? -25.217 -8.608 19.653 1.00 92.50 311 GLN A CA 1
ATOM 2444 C C . GLN A 1 311 ? -24.013 -9.007 20.507 1.00 92.50 311 GLN A C 1
ATOM 2446 O O . GLN A 1 311 ? -23.506 -10.104 20.300 1.00 92.50 311 GLN A O 1
ATOM 2451 N N . ILE A 1 312 ? -23.496 -8.156 21.395 1.00 92.44 312 ILE A N 1
ATOM 2452 C CA . ILE A 1 312 ? -22.402 -8.508 22.315 1.00 92.44 312 ILE A CA 1
ATOM 2453 C C . ILE A 1 312 ? -22.931 -9.070 23.636 1.00 92.44 312 ILE A C 1
ATOM 2455 O O . ILE A 1 312 ? -22.204 -9.791 24.321 1.00 92.44 312 ILE A O 1
ATOM 2459 N N . VAL A 1 313 ? -24.195 -8.808 23.970 1.00 92.31 313 VAL A N 1
ATOM 2460 C CA . VAL A 1 313 ? -24.807 -9.260 25.219 1.00 92.31 313 VAL A CA 1
ATOM 2461 C C . VAL A 1 313 ? -24.784 -10.791 25.313 1.00 92.31 313 VAL A C 1
ATOM 2463 O O . VAL A 1 313 ? -25.208 -11.502 24.405 1.00 92.31 313 VAL A O 1
ATOM 2466 N N . ASN A 1 314 ? -24.261 -11.292 26.429 1.00 89.25 314 ASN A N 1
ATOM 2467 C CA . ASN A 1 314 ? -24.072 -12.689 26.807 1.00 89.25 314 ASN A CA 1
ATOM 2468 C C . ASN A 1 314 ? -23.307 -13.541 25.783 1.00 89.25 314 ASN A C 1
ATOM 2470 O O . ASN A 1 314 ? -23.367 -14.772 25.834 1.00 89.25 314 ASN A O 1
ATOM 2474 N N . LYS A 1 315 ? -22.558 -12.925 24.860 1.00 89.25 315 LYS A N 1
ATOM 2475 C CA . LYS A 1 315 ? -21.660 -13.683 23.988 1.00 89.25 315 LYS A CA 1
ATOM 2476 C C . LYS A 1 315 ? -20.542 -14.307 24.814 1.00 89.25 315 LYS A C 1
ATOM 2478 O O . LYS A 1 315 ? -19.884 -13.606 25.578 1.00 89.25 315 LYS A O 1
ATOM 2483 N N . LYS A 1 316 ? -20.289 -15.598 24.584 1.00 89.69 316 LYS A N 1
ATOM 2484 C CA . LYS A 1 316 ? -19.042 -16.255 24.993 1.00 89.69 316 LYS A CA 1
ATOM 2485 C C . LYS A 1 316 ? -17.878 -15.623 24.243 1.00 89.69 316 LYS A C 1
ATOM 2487 O O . LYS A 1 316 ? -18.010 -15.324 23.048 1.00 89.69 316 LYS A O 1
ATOM 2492 N N . ILE A 1 317 ? -16.755 -15.434 24.920 1.00 90.62 317 ILE A N 1
ATOM 2493 C CA . ILE A 1 317 ? -15.608 -14.706 24.377 1.00 90.62 317 ILE A CA 1
ATOM 2494 C C . ILE A 1 317 ? -14.331 -15.524 24.490 1.00 90.62 317 ILE A C 1
ATOM 2496 O O . ILE A 1 317 ? -14.188 -16.349 25.380 1.00 90.62 317 ILE A O 1
ATOM 2500 N N . SER A 1 318 ? -13.398 -15.279 23.578 1.00 91.06 318 SER A N 1
ATOM 2501 C CA . SER A 1 318 ? -12.030 -15.789 23.660 1.00 91.06 318 SER A CA 1
ATOM 2502 C C . SER A 1 318 ? -11.092 -14.593 23.678 1.00 91.06 318 SER A C 1
ATOM 2504 O O . SER A 1 318 ? -11.181 -13.754 22.779 1.00 91.06 318 SER A O 1
ATOM 2506 N N . VAL A 1 319 ? -10.228 -14.501 24.681 1.00 92.56 319 VAL A N 1
ATOM 2507 C CA . VAL A 1 319 ? -9.374 -13.330 24.900 1.00 92.56 319 VAL A CA 1
ATOM 2508 C C . VAL A 1 319 ? -7.965 -13.593 24.375 1.00 92.56 319 VAL A C 1
ATOM 2510 O O . VAL A 1 319 ? -7.434 -14.691 24.513 1.00 92.56 319 VAL A O 1
ATOM 2513 N N . TYR A 1 320 ? -7.380 -12.585 23.737 1.00 93.81 320 TYR A N 1
ATOM 2514 C CA . TYR A 1 320 ? -6.021 -12.585 23.209 1.00 93.81 320 TYR A CA 1
ATOM 2515 C C . TYR A 1 320 ? -5.360 -11.261 23.571 1.00 93.81 320 TYR A C 1
ATOM 2517 O O . TYR A 1 320 ? -6.006 -10.220 23.469 1.00 93.81 320 TYR A O 1
ATOM 2525 N N . THR A 1 321 ? -4.084 -11.292 23.934 1.00 93.19 321 THR A N 1
ATOM 2526 C CA . THR A 1 321 ? -3.327 -10.106 24.347 1.00 93.19 321 THR A CA 1
ATOM 2527 C C . THR A 1 321 ? -2.163 -9.835 23.400 1.00 93.19 321 THR A C 1
ATOM 2529 O O . THR A 1 321 ? -1.768 -10.708 22.618 1.00 93.19 321 THR A O 1
ATOM 2532 N N . ASP A 1 322 ? -1.622 -8.618 23.449 1.00 94.12 322 ASP A N 1
ATOM 2533 C CA . ASP A 1 322 ? -0.356 -8.269 22.793 1.00 94.12 322 ASP A CA 1
ATOM 2534 C C . ASP A 1 322 ? 0.882 -8.597 23.650 1.00 94.12 322 ASP A C 1
ATOM 2536 O O . ASP A 1 322 ? 2.012 -8.408 23.194 1.00 94.12 322 ASP A O 1
ATOM 2540 N N . GLY A 1 323 ? 0.671 -9.131 24.860 1.00 90.38 323 GLY A N 1
ATOM 2541 C CA . GLY A 1 323 ? 1.709 -9.509 25.819 1.00 90.38 323 GLY A CA 1
ATOM 2542 C C . GLY A 1 323 ? 2.245 -8.346 26.657 1.00 90.38 323 GLY A C 1
ATOM 2543 O O . GLY A 1 323 ? 3.252 -8.499 27.350 1.00 90.38 323 GLY A O 1
ATOM 2544 N N . SER A 1 324 ? 1.629 -7.164 26.583 1.00 88.31 324 SER A N 1
ATOM 2545 C CA . SER A 1 324 ? 1.916 -6.073 27.516 1.00 88.31 324 SER A CA 1
ATOM 2546 C C . SER A 1 324 ? 1.307 -6.362 28.891 1.00 88.31 324 SER A C 1
ATOM 2548 O O . SER A 1 324 ? 0.207 -6.907 28.985 1.00 88.31 324 SER A O 1
ATOM 2550 N N . ASN A 1 325 ? 1.957 -5.895 29.964 1.00 85.81 325 ASN A N 1
ATOM 2551 C CA . ASN A 1 325 ? 1.449 -6.056 31.334 1.00 85.81 325 ASN A CA 1
ATOM 2552 C C . ASN A 1 325 ? 0.006 -5.544 31.496 1.00 85.81 325 ASN A C 1
ATOM 2554 O O . ASN A 1 325 ? -0.784 -6.136 32.223 1.00 85.81 325 ASN A O 1
ATOM 2558 N N . VAL A 1 326 ? -0.335 -4.439 30.821 1.00 85.62 326 VAL A N 1
ATOM 2559 C CA . VAL A 1 326 ? -1.676 -3.839 30.877 1.00 85.62 326 VAL A CA 1
ATOM 2560 C C . VAL A 1 326 ? -2.699 -4.746 30.187 1.00 85.62 326 VAL A C 1
ATOM 2562 O O . VAL A 1 326 ? -3.775 -4.991 30.732 1.00 85.62 326 VAL A O 1
ATOM 2565 N N . SER A 1 327 ? -2.360 -5.279 29.008 1.00 87.56 327 SER A N 1
ATOM 2566 C CA . SER A 1 327 ? -3.244 -6.192 28.278 1.00 87.56 327 SER A CA 1
ATOM 2567 C C . SER A 1 327 ? -3.455 -7.522 29.005 1.00 87.56 327 SER A C 1
ATOM 2569 O O . SER A 1 327 ? -4.585 -8.007 29.054 1.00 87.56 327 SER A O 1
ATOM 2571 N N . ASP A 1 328 ? -2.403 -8.071 29.616 1.00 87.62 328 ASP A N 1
ATOM 2572 C CA . ASP A 1 328 ? -2.452 -9.335 30.351 1.00 87.62 328 ASP A CA 1
ATOM 2573 C C . ASP A 1 328 ? -3.254 -9.195 31.647 1.00 87.62 328 ASP A C 1
ATOM 2575 O O . ASP A 1 328 ? -4.038 -10.081 31.985 1.00 87.62 328 ASP A O 1
ATOM 2579 N N . TYR A 1 329 ? -3.144 -8.056 32.335 1.00 85.94 329 TYR A N 1
ATOM 2580 C CA . TYR A 1 329 ? -3.972 -7.770 33.506 1.00 85.94 329 TYR A CA 1
ATOM 2581 C C . TYR A 1 329 ? -5.461 -7.675 33.143 1.00 85.94 329 TYR A C 1
ATOM 2583 O O . TYR A 1 329 ? -6.301 -8.307 33.777 1.00 85.94 329 TYR A O 1
ATOM 2591 N N . CYS A 1 330 ? -5.796 -6.954 32.071 1.00 87.25 330 CYS A N 1
ATOM 2592 C CA . CYS A 1 330 ? -7.168 -6.900 31.563 1.00 87.25 330 CYS A CA 1
ATOM 2593 C C . CYS A 1 330 ? -7.685 -8.285 31.126 1.00 87.25 330 CYS A C 1
ATOM 2595 O O . CYS A 1 330 ? -8.850 -8.616 31.333 1.00 87.25 330 CYS A O 1
ATOM 2597 N N . ALA A 1 331 ? -6.835 -9.130 30.537 1.00 87.94 331 ALA A N 1
ATOM 2598 C CA . ALA A 1 331 ? -7.224 -10.494 30.187 1.00 87.94 331 ALA A CA 1
ATOM 2599 C C . ALA A 1 331 ? -7.487 -11.365 31.420 1.00 87.94 331 ALA A C 1
ATOM 2601 O O . ALA A 1 331 ? -8.448 -12.136 31.415 1.00 87.94 331 ALA A O 1
ATOM 2602 N N . TYR A 1 332 ? -6.691 -11.202 32.478 1.00 85.19 332 TYR A N 1
ATOM 2603 C CA . TYR A 1 332 ? -6.907 -11.867 33.761 1.00 85.19 332 TYR A CA 1
ATOM 2604 C C . TYR A 1 332 ? -8.265 -11.496 34.377 1.00 85.19 332 TYR A C 1
ATOM 2606 O O . TYR A 1 332 ? -8.993 -12.377 34.832 1.00 85.19 332 TYR A O 1
ATOM 2614 N N . GLU A 1 333 ? -8.673 -10.223 34.307 1.00 83.44 333 GLU A N 1
ATOM 2615 C CA . GLU A 1 333 ? -10.025 -9.806 34.712 1.00 83.44 333 GLU A CA 1
ATOM 2616 C C . GLU A 1 333 ? -11.118 -10.548 33.919 1.00 83.44 333 GLU A C 1
ATOM 2618 O O . GLU A 1 333 ? -12.167 -10.930 34.432 1.00 83.44 333 GLU A O 1
ATOM 2623 N N . PHE A 1 334 ? -10.888 -10.826 32.640 1.00 85.62 334 PHE A N 1
ATOM 2624 C CA . PHE A 1 334 ? -11.868 -11.561 31.847 1.00 85.62 334 PHE A CA 1
ATOM 2625 C C . PHE A 1 334 ? -11.938 -13.045 32.229 1.00 85.62 334 PHE A C 1
ATOM 2627 O O . PHE A 1 334 ? -13.005 -13.638 32.093 1.00 85.62 334 PHE A O 1
ATOM 2634 N N . GLU A 1 335 ? -10.846 -13.661 32.690 1.00 79.94 335 GLU A N 1
ATOM 2635 C CA . GLU A 1 335 ? -10.824 -15.072 33.114 1.00 79.94 335 GLU A CA 1
ATOM 2636 C C . GLU A 1 335 ? -11.710 -15.345 34.335 1.00 79.94 335 GLU A C 1
ATOM 2638 O O . GLU A 1 335 ? -12.286 -16.429 34.437 1.00 79.94 335 GLU A O 1
ATOM 2643 N N . SER A 1 336 ? -11.865 -14.378 35.242 1.00 72.38 336 SER A N 1
ATOM 2644 C CA . SER A 1 336 ? -12.692 -14.559 36.441 1.00 72.38 336 SER A CA 1
ATOM 2645 C C . SER A 1 336 ? -14.197 -14.445 36.163 1.00 72.38 336 SER A C 1
ATOM 2647 O O . SER A 1 336 ? -15.002 -15.015 36.902 1.00 72.38 336 SER A O 1
ATOM 2649 N N . ILE A 1 337 ? -14.591 -13.735 35.098 1.00 75.50 337 ILE A N 1
ATOM 2650 C CA . ILE A 1 337 ? -15.993 -13.370 34.832 1.00 75.50 337 ILE A CA 1
ATOM 2651 C C . ILE A 1 337 ? -16.563 -14.026 33.570 1.00 75.50 337 ILE A C 1
ATOM 2653 O O . ILE A 1 337 ? -17.759 -14.346 33.510 1.00 75.50 337 ILE A O 1
ATOM 2657 N N . ALA A 1 338 ? -15.758 -14.168 32.523 1.00 67.81 338 ALA A N 1
ATOM 2658 C CA . ALA A 1 338 ? -16.242 -14.573 31.216 1.00 67.81 338 ALA A CA 1
ATOM 2659 C C . ALA A 1 338 ? -16.052 -16.070 30.968 1.00 67.81 338 ALA A C 1
ATOM 2661 O O . ALA A 1 338 ? -15.009 -16.645 31.266 1.00 67.81 338 ALA A O 1
ATOM 2662 N N . ASP A 1 339 ? -17.043 -16.689 30.322 1.00 67.00 339 ASP A N 1
ATOM 2663 C CA . ASP A 1 339 ? -16.913 -18.053 29.812 1.00 67.00 339 ASP A CA 1
ATOM 2664 C C . ASP A 1 339 ? -15.914 -18.051 28.646 1.00 67.00 339 ASP A C 1
ATOM 2666 O O . ASP A 1 339 ? -16.288 -17.813 27.487 1.00 67.00 339 ASP A O 1
ATOM 2670 N N . GLN A 1 340 ? -14.637 -18.281 28.965 1.00 66.50 340 GLN A N 1
ATOM 2671 C CA . GLN A 1 340 ? -13.555 -18.399 27.992 1.00 66.50 340 GLN A CA 1
ATOM 2672 C C . GLN A 1 340 ? -13.648 -19.722 27.220 1.00 66.50 340 GLN A C 1
ATOM 2674 O O . GLN A 1 340 ? -12.905 -20.677 27.432 1.00 66.50 340 GLN A O 1
ATOM 2679 N N . GLU A 1 341 ? -14.597 -19.779 26.292 1.00 68.50 341 GLU A N 1
ATOM 2680 C CA . GLU A 1 341 ? -14.754 -20.860 25.321 1.00 68.50 341 GLU A CA 1
ATOM 2681 C C . GLU A 1 341 ? -14.432 -20.364 23.906 1.00 68.50 341 GLU A C 1
ATOM 2683 O O . GLU A 1 341 ? -14.212 -19.175 23.680 1.00 68.50 341 GLU A O 1
ATOM 2688 N N . LYS A 1 342 ? -14.442 -21.259 22.906 1.00 74.94 342 LYS A N 1
ATOM 2689 C CA . LYS A 1 342 ? -14.405 -20.857 21.490 1.00 74.94 342 LYS A CA 1
ATOM 2690 C C . LYS A 1 342 ? -15.613 -19.960 21.184 1.00 74.94 342 LYS A C 1
ATOM 2692 O O . LYS A 1 342 ? -16.724 -20.457 21.010 1.00 74.94 342 LYS A O 1
ATOM 2697 N N . GLY A 1 343 ? -15.385 -18.652 21.102 1.00 85.69 343 GLY A N 1
ATOM 2698 C CA . GLY A 1 343 ? -16.435 -17.646 20.991 1.00 85.69 343 GLY A CA 1
ATOM 2699 C C . GLY A 1 343 ? -15.993 -16.402 20.225 1.00 85.69 343 GLY A C 1
ATOM 2700 O O . GLY A 1 343 ? -15.146 -16.454 19.328 1.00 85.69 343 GLY A O 1
ATOM 2701 N N . TYR A 1 344 ? -16.607 -15.268 20.547 1.00 92.50 344 TYR A N 1
ATOM 2702 C CA . TYR A 1 344 ? -16.268 -13.978 19.958 1.00 92.50 344 TYR A CA 1
ATOM 2703 C C . TYR A 1 344 ? -14.873 -13.537 20.412 1.00 92.50 344 TYR A C 1
ATOM 2705 O O . TYR A 1 344 ? -14.586 -13.479 21.604 1.00 92.50 344 TYR A O 1
ATOM 2713 N N . ARG A 1 345 ? -13.983 -13.252 19.459 1.00 94.50 345 ARG A N 1
ATOM 2714 C CA . ARG A 1 345 ? -12.562 -13.043 19.765 1.00 94.50 345 ARG A CA 1
ATOM 2715 C C . ARG A 1 345 ? -12.304 -11.610 20.205 1.00 94.50 345 ARG A C 1
ATOM 2717 O O . ARG A 1 345 ? -12.552 -10.697 19.428 1.00 94.50 345 ARG A O 1
ATOM 2724 N N . ILE A 1 346 ? -11.787 -11.404 21.404 1.00 95.50 346 ILE A N 1
ATOM 2725 C CA . ILE A 1 346 ? -11.390 -10.094 21.920 1.00 95.50 346 ILE A CA 1
ATOM 2726 C C . ILE A 1 346 ? -9.871 -10.011 21.901 1.00 95.50 346 ILE A C 1
ATOM 2728 O O . ILE A 1 346 ? -9.205 -10.849 22.494 1.00 95.50 346 ILE A O 1
ATOM 2732 N N . TYR A 1 347 ? -9.341 -9.011 21.206 1.00 96.81 347 TYR A N 1
ATOM 2733 C CA . TYR A 1 347 ? -7.919 -8.687 21.202 1.00 96.81 347 TYR A CA 1
ATOM 2734 C C . TYR A 1 347 ? -7.693 -7.468 22.090 1.00 96.81 347 TYR A C 1
ATOM 2736 O O . TYR A 1 347 ? -8.269 -6.415 21.824 1.00 96.81 347 TYR A O 1
ATOM 2744 N N . ILE A 1 348 ? -6.893 -7.608 23.135 1.00 95.69 348 ILE A N 1
ATOM 2745 C CA . ILE A 1 348 ? -6.574 -6.540 24.076 1.00 95.69 348 ILE A CA 1
ATOM 2746 C C . ILE A 1 348 ? -5.162 -6.060 23.772 1.00 95.69 348 ILE A C 1
ATOM 2748 O O . ILE A 1 348 ? -4.224 -6.853 23.796 1.00 95.69 348 ILE A O 1
ATOM 2752 N N . ASN A 1 349 ? -5.026 -4.766 23.499 1.00 95.56 349 ASN A N 1
ATOM 2753 C CA . ASN A 1 349 ? -3.747 -4.147 23.180 1.00 95.56 349 ASN A CA 1
ATOM 2754 C C . ASN A 1 349 ? -3.484 -2.952 24.101 1.00 95.56 349 ASN A C 1
ATOM 2756 O O . ASN A 1 349 ? -4.418 -2.218 24.447 1.00 95.56 349 ASN A O 1
ATOM 2760 N N . GLU A 1 350 ? -2.220 -2.699 24.424 1.00 93.44 350 GLU A N 1
ATOM 2761 C CA . GLU A 1 350 ? -1.810 -1.432 25.033 1.00 93.44 350 GLU A CA 1
ATOM 2762 C C . GLU A 1 350 ? -1.870 -0.299 23.994 1.00 93.44 350 GLU A C 1
ATOM 2764 O O . GLU A 1 350 ? -1.599 -0.475 22.801 1.00 93.44 350 GLU A O 1
ATOM 2769 N N . GLY A 1 351 ? -2.245 0.901 24.432 1.00 92.19 351 GLY A N 1
ATOM 2770 C CA . GLY A 1 351 ? -2.242 2.077 23.572 1.00 92.19 351 GLY A CA 1
ATOM 2771 C C . GLY A 1 351 ? -2.209 3.398 24.328 1.00 92.19 351 GLY A C 1
ATOM 2772 O O . GLY A 1 351 ? -2.094 3.467 25.546 1.00 92.19 351 GLY A O 1
ATOM 2773 N N . ASN A 1 352 ? -2.326 4.493 23.576 1.00 91.00 352 ASN A N 1
ATOM 2774 C CA . ASN A 1 352 ? -2.265 5.847 24.140 1.00 91.00 352 ASN A CA 1
ATOM 2775 C C . ASN A 1 352 ? -3.631 6.375 24.610 1.00 91.00 352 ASN A C 1
ATOM 2777 O O . ASN A 1 352 ? -3.697 7.417 25.268 1.00 91.00 352 ASN A O 1
ATOM 2781 N N . LYS A 1 353 ? -4.724 5.693 24.248 1.00 92.00 353 LYS A N 1
ATOM 2782 C CA . LYS A 1 353 ? -6.094 6.064 24.609 1.00 92.00 353 LYS A CA 1
ATOM 2783 C C . LYS A 1 353 ? -6.963 4.832 24.833 1.00 92.00 353 LYS A C 1
ATOM 2785 O O . LYS A 1 353 ? -6.817 3.839 24.124 1.00 92.00 353 LYS A O 1
ATOM 2790 N N . ASP A 1 354 ? -7.905 4.970 25.754 1.00 93.31 354 ASP A N 1
ATOM 2791 C CA . ASP A 1 354 ? -8.954 3.993 26.008 1.00 93.31 354 ASP A CA 1
ATOM 2792 C C . ASP A 1 354 ? -9.962 3.999 24.859 1.00 93.31 354 ASP A C 1
ATOM 2794 O O . ASP A 1 354 ? -10.577 5.026 24.553 1.00 93.31 354 ASP A O 1
ATOM 2798 N N . SER A 1 355 ? -10.109 2.865 24.178 1.00 96.25 355 SER A N 1
ATOM 2799 C CA . SER A 1 355 ? -11.094 2.721 23.105 1.00 96.25 355 SER A CA 1
ATOM 2800 C C . SER A 1 355 ? -11.447 1.267 22.839 1.00 96.25 355 SER A C 1
ATOM 2802 O O . SER A 1 355 ? -10.709 0.352 23.200 1.00 96.25 355 SER A O 1
ATOM 2804 N N . MET A 1 356 ? -12.580 1.053 22.180 1.00 97.56 356 MET A N 1
ATOM 2805 C CA . MET A 1 356 ? -13.010 -0.264 21.738 1.00 97.56 356 MET A CA 1
ATOM 2806 C C . MET A 1 356 ? -13.477 -0.231 20.290 1.00 97.56 356 MET A C 1
ATOM 2808 O O . MET A 1 356 ? -14.163 0.692 19.851 1.00 97.56 356 MET A O 1
ATOM 2812 N N . PHE A 1 357 ? -13.144 -1.282 19.557 1.00 97.19 357 PHE A N 1
ATOM 2813 C CA . PHE A 1 357 ? -13.701 -1.579 18.251 1.00 97.19 357 PHE A CA 1
ATOM 2814 C C . PHE A 1 357 ? -14.433 -2.918 18.305 1.00 97.19 357 PHE A C 1
ATOM 2816 O O . PHE A 1 357 ? -13.866 -3.917 18.737 1.00 97.19 357 PHE A O 1
ATOM 2823 N N . LEU A 1 358 ? -15.681 -2.969 17.851 1.00 96.94 358 LEU A N 1
ATOM 2824 C CA . LEU A 1 358 ? -16.510 -4.172 17.856 1.00 96.94 358 LEU A CA 1
ATOM 2825 C C . LEU A 1 358 ? -16.861 -4.546 16.417 1.00 96.94 358 LEU A C 1
ATOM 2827 O O . LEU A 1 358 ? -17.736 -3.940 15.804 1.00 96.94 358 LEU A O 1
ATOM 2831 N N . GLY A 1 359 ? -16.151 -5.533 15.880 1.00 94.38 359 GLY A N 1
ATOM 2832 C CA . GLY A 1 359 ? -16.392 -6.104 14.560 1.00 94.38 359 GLY A CA 1
ATOM 2833 C C . GLY A 1 359 ? -17.424 -7.232 14.588 1.00 94.38 359 GLY A C 1
ATOM 2834 O O . GLY A 1 359 ? -17.910 -7.652 15.633 1.00 94.38 359 GLY A O 1
ATOM 2835 N N . LYS A 1 360 ? -17.718 -7.821 13.427 1.00 90.00 360 LYS A N 1
ATOM 2836 C CA . LYS A 1 360 ? -18.681 -8.939 13.341 1.00 90.00 360 LYS A CA 1
ATOM 2837 C C . LYS A 1 360 ? -18.270 -10.188 14.140 1.00 90.00 360 LYS A C 1
ATOM 2839 O O . LYS A 1 360 ? -19.098 -10.803 14.805 1.00 90.00 360 LYS A O 1
ATOM 2844 N N . ASN A 1 361 ? -16.991 -10.562 14.066 1.00 90.31 361 ASN A N 1
ATOM 2845 C CA . ASN A 1 361 ? -16.460 -11.811 14.640 1.00 90.31 361 ASN A CA 1
ATOM 2846 C C . ASN A 1 361 ? -15.363 -11.594 15.691 1.00 90.31 361 ASN A C 1
ATOM 2848 O O . ASN A 1 361 ? -14.907 -12.558 16.312 1.00 90.31 361 ASN A O 1
ATOM 2852 N N . LYS A 1 362 ? -14.888 -10.356 15.828 1.00 95.06 362 LYS A N 1
ATOM 2853 C CA . LYS A 1 362 ? -13.829 -9.994 16.760 1.00 95.06 362 LYS A CA 1
ATOM 2854 C C . LYS A 1 362 ? -13.999 -8.565 17.253 1.00 95.06 362 LYS A C 1
ATOM 2856 O O . LYS A 1 362 ? -14.417 -7.709 16.478 1.00 95.06 362 LYS A O 1
ATOM 2861 N N . GLY A 1 363 ? -13.620 -8.318 18.497 1.00 96.38 363 GLY A N 1
ATOM 2862 C CA . GLY A 1 363 ? -13.447 -6.993 19.067 1.00 96.38 363 GLY A CA 1
ATOM 2863 C C . GLY A 1 363 ? -11.975 -6.696 19.322 1.00 96.38 363 GLY A C 1
ATOM 2864 O O . GLY A 1 363 ? -11.157 -7.609 19.435 1.00 96.38 363 GLY A O 1
ATOM 2865 N N . ILE A 1 364 ? -11.647 -5.416 19.397 1.00 97.75 364 ILE A N 1
ATOM 2866 C CA . ILE A 1 364 ? -10.357 -4.915 19.850 1.00 97.75 364 ILE A CA 1
ATOM 2867 C C . ILE A 1 364 ? -10.639 -3.984 21.021 1.00 97.75 364 ILE A C 1
ATOM 2869 O O . ILE A 1 364 ? -11.453 -3.073 20.894 1.00 97.75 364 ILE A O 1
ATOM 2873 N N . ILE A 1 365 ? -9.975 -4.216 22.141 1.00 97.19 365 ILE A N 1
ATOM 2874 C CA . ILE A 1 365 ? -9.970 -3.334 23.300 1.00 97.19 365 ILE A CA 1
ATOM 2875 C C . ILE A 1 365 ? -8.578 -2.720 23.353 1.00 97.19 365 ILE A C 1
ATOM 2877 O O . ILE A 1 365 ? -7.578 -3.431 23.372 1.00 97.19 365 ILE A O 1
ATOM 2881 N N . THR A 1 366 ? -8.500 -1.398 23.319 1.00 96.25 366 THR A N 1
ATOM 2882 C CA . THR A 1 366 ? -7.247 -0.673 23.512 1.00 96.25 366 THR A CA 1
ATOM 2883 C C . THR A 1 366 ? -7.284 -0.043 24.883 1.00 96.25 366 THR A C 1
ATOM 2885 O O . THR A 1 366 ? -8.154 0.787 25.151 1.00 96.25 366 THR A O 1
ATOM 2888 N N . VAL A 1 367 ? -6.349 -0.456 25.727 1.00 91.94 367 VAL A N 1
ATOM 2889 C CA . VAL A 1 367 ? -6.243 -0.003 27.108 1.00 91.94 367 VAL A CA 1
ATOM 2890 C C . VAL A 1 367 ? -5.087 0.972 27.201 1.00 91.94 367 VAL A C 1
ATOM 2892 O O . VAL A 1 367 ? -3.967 0.686 26.768 1.00 91.94 367 VAL A O 1
ATOM 2895 N N . LYS A 1 368 ? -5.358 2.155 27.739 1.00 89.06 368 LYS A N 1
ATOM 2896 C CA . LYS A 1 368 ? -4.311 3.115 28.045 1.00 89.06 368 LYS A CA 1
ATOM 2897 C C . LYS A 1 368 ? -3.522 2.647 29.262 1.00 89.06 368 LYS A C 1
ATOM 2899 O O . LYS A 1 368 ? -4.092 2.127 30.212 1.00 89.06 368 LYS A O 1
ATOM 2904 N N . HIS A 1 369 ? -2.221 2.931 29.273 1.00 75.50 369 HIS A N 1
ATOM 2905 C CA . HIS A 1 369 ? -1.398 2.757 30.465 1.00 75.50 369 HIS A CA 1
ATOM 2906 C C . HIS A 1 369 ? -2.009 3.490 31.680 1.00 75.50 369 HIS A C 1
ATOM 2908 O O . HIS A 1 369 ? -2.044 4.728 31.732 1.00 75.50 369 HIS A O 1
ATOM 2914 N N . GLY A 1 370 ? -2.516 2.712 32.635 1.00 68.00 370 GLY A N 1
ATOM 2915 C CA . GLY A 1 370 ? -3.320 3.146 33.776 1.00 68.00 370 GLY A CA 1
ATOM 2916 C C . GLY A 1 370 ? -3.780 1.936 34.591 1.00 68.00 370 GLY A C 1
ATOM 2917 O O . GLY A 1 370 ? -3.631 0.802 34.145 1.00 68.00 370 GLY A O 1
ATOM 2918 N N . TYR A 1 371 ? -4.303 2.172 35.793 1.00 64.44 371 TYR A N 1
ATOM 2919 C CA . TYR A 1 371 ? -4.751 1.098 36.698 1.00 64.44 371 TYR A CA 1
ATOM 2920 C C . TYR A 1 371 ? -6.268 0.906 36.662 1.00 64.44 371 TYR A C 1
ATOM 2922 O O . TYR A 1 371 ? -6.791 -0.004 37.288 1.00 64.44 371 TYR A O 1
ATOM 2930 N N . GLU A 1 372 ? -6.986 1.784 35.965 1.00 69.12 372 GLU A N 1
ATOM 2931 C CA . GLU A 1 372 ? -8.441 1.765 35.897 1.00 69.12 372 GLU A CA 1
ATOM 2932 C C . GLU A 1 372 ? -8.976 0.666 34.978 1.00 69.12 372 GLU A C 1
ATOM 2934 O O . GLU A 1 372 ? -10.130 0.297 35.136 1.00 69.12 372 GLU A O 1
ATOM 2939 N N . MET A 1 373 ? -8.182 0.194 34.002 1.00 85.06 373 MET A N 1
ATOM 2940 C CA . MET A 1 373 ? -8.586 -0.817 33.005 1.00 85.06 373 MET A CA 1
ATOM 2941 C C . MET A 1 373 ? -9.975 -0.547 32.409 1.00 85.06 373 MET A C 1
ATOM 2943 O O . MET A 1 373 ? -10.739 -1.448 32.073 1.00 85.06 373 MET A O 1
ATOM 2947 N N . LEU A 1 374 ? -10.308 0.735 32.264 1.00 89.19 374 LEU A N 1
ATOM 2948 C CA . LEU A 1 374 ? -11.675 1.198 32.070 1.00 89.19 374 LEU A CA 1
ATOM 2949 C C . LEU A 1 374 ? -12.378 0.552 30.856 1.00 89.19 374 LEU A C 1
ATOM 2951 O O . LEU A 1 374 ? -13.528 0.133 30.997 1.00 89.19 374 LEU A O 1
ATOM 2955 N N . PRO A 1 375 ? -11.730 0.374 29.685 1.00 94.31 375 PRO A N 1
ATOM 2956 C CA . PRO A 1 375 ? -12.322 -0.363 28.566 1.00 94.31 375 PRO A CA 1
ATOM 2957 C C . PRO A 1 375 ? -12.722 -1.807 28.891 1.00 94.31 375 PRO A C 1
ATOM 2959 O O . PRO A 1 375 ? -13.720 -2.292 28.363 1.00 94.31 375 PRO A O 1
ATOM 2962 N N . CYS A 1 376 ? -11.969 -2.482 29.759 1.00 92.56 376 CYS A N 1
ATOM 2963 C CA . CYS A 1 376 ? -12.180 -3.870 30.165 1.00 92.56 376 CYS A CA 1
ATOM 2964 C C . CYS A 1 376 ? -13.458 -3.986 30.995 1.00 92.56 376 CYS A C 1
ATOM 2966 O O . CYS A 1 376 ? -14.366 -4.743 30.640 1.00 92.56 376 CYS A O 1
ATOM 2968 N N . HIS A 1 377 ? -13.596 -3.138 32.017 1.00 92.44 377 HIS A N 1
ATOM 2969 C CA . HIS A 1 377 ? -14.803 -3.071 32.846 1.00 92.44 377 HIS A CA 1
ATOM 2970 C C . HIS A 1 377 ? -16.028 -2.656 32.029 1.00 92.44 377 HIS A C 1
ATOM 2972 O O . HIS A 1 377 ? -17.082 -3.281 32.133 1.00 92.44 377 HIS A O 1
ATOM 2978 N N . VAL A 1 378 ? -15.894 -1.659 31.146 1.00 94.56 378 VAL A N 1
ATOM 2979 C CA . VAL A 1 378 ? -16.996 -1.226 30.267 1.00 94.56 378 VAL A CA 1
ATOM 2980 C C . VAL A 1 378 ? -17.426 -2.345 29.318 1.00 94.56 378 VAL A C 1
ATOM 2982 O O . VAL A 1 378 ? -18.627 -2.530 29.099 1.00 94.56 378 VAL A O 1
ATOM 2985 N N . PHE A 1 379 ? -16.486 -3.123 28.777 1.00 95.12 379 PHE A N 1
ATOM 2986 C CA . PHE A 1 379 ? -16.825 -4.282 27.957 1.00 95.12 379 PHE A CA 1
ATOM 2987 C C . PHE A 1 379 ? -17.580 -5.348 28.755 1.00 95.12 379 PHE A C 1
ATOM 2989 O O . PHE A 1 379 ? -18.588 -5.853 28.263 1.00 95.12 379 PHE A O 1
ATOM 2996 N N . LEU A 1 380 ? -17.127 -5.682 29.966 1.00 93.38 380 LEU A N 1
ATOM 2997 C CA . LEU A 1 380 ? -17.782 -6.669 30.832 1.00 93.38 380 LEU A CA 1
ATOM 2998 C C . LEU A 1 380 ? -19.210 -6.237 31.184 1.00 93.38 380 LEU A C 1
ATOM 3000 O O . LEU A 1 380 ? -20.148 -7.023 31.022 1.00 93.38 380 LEU A O 1
ATOM 3004 N N . CYS A 1 381 ? -19.389 -4.964 31.542 1.00 93.88 381 CYS A N 1
ATOM 3005 C CA . CYS A 1 381 ? -20.701 -4.366 31.756 1.00 93.88 381 CYS A CA 1
ATOM 3006 C C . CYS A 1 381 ? -21.600 -4.516 30.525 1.00 93.88 381 CYS A C 1
ATOM 3008 O O . CYS A 1 381 ? -22.699 -5.062 30.610 1.00 93.88 381 CYS A O 1
ATOM 3010 N N . MET A 1 382 ? -21.111 -4.112 29.352 1.00 94.44 382 MET A N 1
ATOM 3011 C CA . MET A 1 382 ? -21.854 -4.233 28.098 1.00 94.44 382 MET A CA 1
ATOM 3012 C C . MET A 1 382 ? -22.191 -5.697 27.767 1.00 94.44 382 MET A C 1
ATOM 3014 O O . MET A 1 382 ? -23.330 -6.002 27.414 1.00 94.44 382 MET A O 1
ATOM 3018 N N . ASN A 1 383 ? -21.238 -6.623 27.906 1.00 93.06 383 ASN A N 1
ATOM 3019 C CA . ASN A 1 383 ? -21.446 -8.047 27.649 1.00 93.06 383 ASN A CA 1
ATOM 3020 C C . ASN A 1 383 ? -22.490 -8.643 28.595 1.00 93.06 383 ASN A C 1
ATOM 3022 O O . ASN A 1 383 ? -23.261 -9.493 28.172 1.00 93.06 383 ASN A O 1
ATOM 3026 N N . LYS A 1 384 ? -22.581 -8.190 29.843 1.00 92.44 384 LYS A N 1
ATOM 3027 C CA . LYS A 1 384 ? -23.583 -8.684 30.798 1.00 92.44 384 LYS A CA 1
ATOM 3028 C C . LYS A 1 384 ? -24.822 -7.800 30.890 1.00 92.44 384 LYS A C 1
ATOM 3030 O O . LYS A 1 384 ? -25.663 -8.036 31.754 1.00 92.44 384 LYS A O 1
ATOM 3035 N N . ASN A 1 385 ? -24.990 -6.852 29.966 1.00 93.88 385 ASN A N 1
ATOM 3036 C CA . ASN A 1 385 ? -26.118 -5.921 29.934 1.00 93.88 385 ASN A CA 1
ATOM 3037 C C . ASN A 1 385 ? -26.303 -5.160 31.263 1.00 93.88 385 ASN A C 1
ATOM 3039 O O . ASN A 1 385 ? -27.420 -4.996 31.750 1.00 93.88 385 ASN A O 1
ATOM 3043 N N . ILE A 1 386 ? -25.189 -4.745 31.861 1.00 95.12 386 ILE A N 1
ATOM 3044 C CA . ILE A 1 386 ? -25.130 -3.934 33.073 1.00 95.12 386 ILE A CA 1
ATOM 3045 C C . ILE A 1 386 ? -24.978 -2.474 32.655 1.00 95.12 386 ILE A C 1
ATOM 3047 O O . ILE A 1 386 ? -24.098 -2.128 31.862 1.00 95.12 386 ILE A O 1
ATOM 3051 N N . ASN A 1 387 ? -25.825 -1.601 33.197 1.00 94.31 387 ASN A N 1
ATOM 3052 C CA . ASN A 1 387 ? -25.655 -0.164 33.029 1.00 94.31 387 ASN A CA 1
ATOM 3053 C C . ASN A 1 387 ? -24.602 0.352 34.022 1.00 94.31 387 ASN A C 1
ATOM 3055 O O . ASN A 1 387 ? -24.884 0.436 35.216 1.00 94.31 387 ASN A O 1
ATOM 3059 N N . CYS A 1 388 ? -23.406 0.678 33.528 1.00 92.88 388 CYS A N 1
ATOM 3060 C CA . CYS A 1 388 ? -22.265 1.046 34.364 1.00 92.88 388 CYS A CA 1
ATOM 3061 C C . CYS A 1 388 ? -21.832 2.510 34.205 1.00 92.88 388 CYS A C 1
ATOM 3063 O O . CYS A 1 388 ? -21.621 2.981 33.082 1.00 92.88 388 CYS A O 1
ATOM 3065 N N . SER A 1 389 ? -21.573 3.161 35.341 1.00 92.81 389 SER A N 1
ATOM 3066 C CA . SER A 1 389 ? -20.918 4.469 35.479 1.00 92.81 389 SER A CA 1
ATOM 3067 C C . SER A 1 389 ? -19.593 4.332 36.245 1.00 92.81 389 SER A C 1
ATOM 3069 O O . SER A 1 389 ? -19.458 4.801 37.375 1.00 92.81 389 SER A O 1
ATOM 3071 N N . ILE A 1 390 ? -18.599 3.668 35.650 1.00 90.75 390 ILE A N 1
ATOM 3072 C CA . ILE A 1 390 ? -17.342 3.309 36.337 1.00 90.75 390 ILE A CA 1
ATOM 3073 C C . ILE A 1 390 ? -16.558 4.530 36.864 1.00 90.75 390 ILE A C 1
ATOM 3075 O O . ILE A 1 390 ? -16.151 4.503 38.027 1.00 90.75 390 ILE A O 1
ATOM 3079 N N . PRO A 1 391 ? -16.387 5.635 36.106 1.00 88.88 391 PRO A N 1
ATOM 3080 C CA . PRO A 1 391 ? -15.675 6.811 36.614 1.00 88.88 391 PRO A CA 1
ATOM 3081 C C . PRO A 1 391 ? -16.331 7.443 37.850 1.00 88.88 391 PRO A C 1
ATOM 3083 O O . PRO A 1 391 ? -15.628 7.890 38.753 1.00 88.88 391 PRO A O 1
ATOM 3086 N N . GLU A 1 392 ? -17.666 7.442 37.918 1.00 90.25 392 GLU A N 1
ATOM 3087 C CA . GLU A 1 392 ? -18.405 7.959 39.078 1.00 90.25 392 GLU A CA 1
ATOM 3088 C C . GLU A 1 392 ? -18.180 7.072 40.308 1.00 90.25 392 GLU A C 1
ATOM 3090 O O . GLU A 1 392 ? -17.993 7.578 41.414 1.00 90.25 392 GLU A O 1
ATOM 3095 N N . VAL A 1 393 ? -18.147 5.746 40.121 1.00 91.00 393 VAL A N 1
ATOM 3096 C CA . VAL A 1 393 ? -17.846 4.792 41.200 1.00 91.00 393 VAL A CA 1
ATOM 3097 C C . VAL A 1 393 ? -16.439 5.026 41.748 1.00 91.00 393 VAL A C 1
ATOM 3099 O O . VAL A 1 393 ? -16.272 5.132 42.962 1.00 91.00 393 VAL A O 1
ATOM 3102 N N . ILE A 1 394 ? -15.444 5.172 40.868 1.00 85.81 394 ILE A N 1
ATOM 3103 C CA . ILE A 1 394 ? -14.054 5.485 41.235 1.00 85.81 394 ILE A CA 1
ATOM 3104 C C . ILE A 1 394 ? -13.980 6.757 42.086 1.00 85.81 394 ILE A C 1
ATOM 3106 O O . ILE A 1 394 ? -13.321 6.780 43.130 1.00 85.81 394 ILE A O 1
ATOM 3110 N N . GLU A 1 395 ? -14.657 7.821 41.652 1.00 86.06 395 GLU A N 1
ATOM 3111 C CA . GLU A 1 395 ? -14.686 9.088 42.378 1.00 86.06 395 GLU A CA 1
ATOM 3112 C C . GLU A 1 395 ? -15.332 8.920 43.758 1.00 86.06 395 GLU A C 1
ATOM 3114 O O . GLU A 1 395 ? -14.730 9.299 44.767 1.00 86.06 395 GLU A O 1
ATOM 3119 N N . ALA A 1 396 ? -16.493 8.264 43.823 1.00 88.50 396 ALA A N 1
ATOM 3120 C CA . ALA A 1 396 ? -17.224 8.043 45.065 1.00 88.50 396 ALA A CA 1
ATOM 3121 C C . ALA A 1 396 ? -16.454 7.179 46.077 1.00 88.50 396 ALA A C 1
ATOM 3123 O O . ALA A 1 396 ? -16.518 7.464 47.275 1.00 88.50 396 ALA A O 1
ATOM 3124 N N . ILE A 1 397 ? -15.686 6.175 45.631 1.00 85.06 397 ILE A N 1
ATOM 3125 C CA . ILE A 1 397 ? -14.801 5.377 46.504 1.00 85.06 397 ILE A CA 1
ATOM 3126 C C . ILE A 1 397 ? -13.802 6.295 47.222 1.00 85.06 397 ILE A C 1
ATOM 3128 O O . ILE A 1 397 ? -13.580 6.158 48.428 1.00 85.06 397 ILE A O 1
ATOM 3132 N N . GLY A 1 398 ? -13.225 7.261 46.501 1.00 79.94 398 GLY A N 1
ATOM 3133 C CA . GLY A 1 398 ? -12.262 8.220 47.045 1.00 79.94 398 GLY A CA 1
ATOM 3134 C C . GLY A 1 398 ? -12.843 9.189 48.083 1.00 79.94 398 GLY A C 1
ATOM 3135 O O . GLY A 1 398 ? -12.082 9.770 48.861 1.00 79.94 398 GLY A O 1
ATOM 3136 N N . GLU A 1 399 ? -14.166 9.352 48.119 1.00 83.31 399 GLU A N 1
ATOM 3137 C CA . GLU A 1 399 ? -14.880 10.251 49.034 1.00 83.31 399 GLU A CA 1
ATOM 3138 C C . GLU A 1 399 ? -15.428 9.560 50.291 1.00 83.31 399 GLU A C 1
ATOM 3140 O O . GLU A 1 399 ? -15.973 10.227 51.176 1.00 83.31 399 GLU A O 1
ATOM 3145 N N . LEU A 1 400 ? -15.297 8.236 50.404 1.00 81.44 400 LEU A N 1
ATOM 3146 C CA . LEU A 1 400 ? -15.815 7.503 51.555 1.00 81.44 400 LEU A CA 1
ATOM 3147 C C . LEU A 1 400 ? -15.073 7.892 52.847 1.00 81.44 400 LEU A C 1
ATOM 3149 O O . LEU A 1 400 ? -13.876 7.654 53.024 1.00 81.44 400 LEU A O 1
ATOM 3153 N N . GLU A 1 401 ? -15.810 8.469 53.799 1.00 77.56 401 GLU A N 1
ATOM 3154 C CA . GLU A 1 401 ? -15.289 8.781 55.137 1.00 77.56 401 GLU A CA 1
ATOM 3155 C C . GLU A 1 401 ? -15.055 7.514 55.968 1.00 77.56 401 GLU A C 1
ATOM 3157 O O . GLU A 1 401 ? -14.056 7.413 56.682 1.00 77.56 401 GLU A O 1
ATOM 3162 N N . ASN A 1 402 ? -15.973 6.550 55.842 1.00 82.38 402 ASN A N 1
ATOM 3163 C CA . ASN A 1 402 ? -15.907 5.202 56.396 1.00 82.38 402 ASN A CA 1
ATOM 3164 C C . ASN A 1 402 ? -16.162 4.186 55.279 1.00 82.38 402 ASN A C 1
ATOM 3166 O O . ASN A 1 402 ? -16.921 4.461 54.351 1.00 82.38 402 ASN A O 1
ATOM 3170 N N . LEU A 1 403 ? -15.589 2.991 55.410 1.00 87.56 403 LEU A N 1
ATOM 3171 C CA . LEU A 1 403 ? -15.757 1.881 54.470 1.00 87.56 403 LEU A CA 1
ATOM 3172 C C . LEU A 1 403 ? -17.064 1.131 54.784 1.00 87.56 403 LEU A C 1
ATOM 3174 O O . LEU A 1 403 ? -17.066 -0.049 55.139 1.00 87.56 403 LEU A O 1
ATOM 3178 N N . SER A 1 404 ? -18.179 1.863 54.769 1.00 91.88 404 SER A N 1
ATOM 3179 C CA . SER A 1 404 ? -19.511 1.306 54.997 1.00 91.88 404 SER A CA 1
ATOM 3180 C C . SER A 1 404 ? -19.949 0.507 53.774 1.00 91.88 404 SER A C 1
ATOM 3182 O O . SER A 1 404 ? -19.913 1.019 52.654 1.00 91.88 404 SER A O 1
ATOM 3184 N N . ILE A 1 405 ? -20.398 -0.722 53.999 1.00 95.44 405 ILE A N 1
ATOM 3185 C CA . ILE A 1 405 ? -20.873 -1.622 52.949 1.00 95.44 405 ILE A CA 1
ATOM 3186 C C . ILE A 1 405 ? -22.155 -2.307 53.412 1.00 95.44 405 ILE A C 1
ATOM 3188 O O . ILE A 1 405 ? -22.231 -2.761 54.548 1.00 95.44 405 ILE A O 1
ATOM 3192 N N . ALA A 1 406 ? -23.170 -2.367 52.563 1.00 96.00 406 ALA A N 1
ATOM 3193 C CA . ALA A 1 406 ? -24.462 -2.958 52.861 1.00 96.00 406 ALA A CA 1
ATOM 3194 C C . ALA A 1 406 ? -24.817 -3.991 51.794 1.00 96.00 406 ALA A C 1
ATOM 3196 O O . ALA A 1 406 ? -24.723 -3.681 50.610 1.00 96.00 406 ALA A O 1
ATOM 3197 N N . ILE A 1 407 ? -25.236 -5.184 52.209 1.00 96.94 407 ILE A N 1
ATOM 3198 C CA . ILE A 1 407 ? -25.655 -6.259 51.305 1.00 96.94 407 ILE A CA 1
ATOM 3199 C C . ILE A 1 407 ? -27.088 -6.679 51.607 1.00 96.94 407 ILE A C 1
ATOM 3201 O O . ILE A 1 407 ? -27.474 -6.797 52.771 1.00 96.94 407 ILE A O 1
ATOM 3205 N N . ASP A 1 408 ? -27.888 -6.869 50.567 1.00 96.44 408 ASP A N 1
ATOM 3206 C CA . ASP A 1 408 ? -29.241 -7.399 50.683 1.00 96.44 408 ASP A CA 1
ATOM 3207 C C . ASP A 1 408 ? -29.227 -8.850 51.165 1.00 96.44 408 ASP A C 1
ATOM 3209 O O . ASP A 1 408 ? -28.457 -9.677 50.681 1.00 96.44 408 ASP A O 1
ATOM 3213 N N . LYS A 1 409 ? -30.077 -9.152 52.154 1.00 94.56 409 LYS A N 1
ATOM 3214 C CA . LYS A 1 409 ? -30.196 -10.486 52.755 1.00 94.56 409 LYS A CA 1
ATOM 3215 C C . LYS A 1 409 ? -30.526 -11.580 51.739 1.00 94.56 409 LYS A C 1
ATOM 3217 O O . LYS A 1 409 ? -30.298 -12.751 52.032 1.00 94.56 409 LYS A O 1
ATOM 3222 N N . ASP A 1 410 ? -31.105 -11.203 50.600 1.00 93.94 410 ASP A N 1
ATOM 3223 C CA . ASP A 1 410 ? -31.508 -12.131 49.548 1.00 93.94 410 ASP A CA 1
ATOM 3224 C C . ASP A 1 410 ? -30.381 -12.379 48.518 1.00 93.94 410 ASP A C 1
ATOM 3226 O O . ASP A 1 410 ? -30.540 -13.212 47.625 1.00 93.94 410 ASP A O 1
ATOM 3230 N N . VAL A 1 411 ? -29.222 -11.717 48.651 1.00 94.69 411 VAL A N 1
ATOM 3231 C CA . VAL A 1 411 ? -28.018 -12.019 47.861 1.00 94.69 411 VAL A CA 1
ATOM 3232 C C . VAL A 1 411 ? -27.411 -13.337 48.341 1.00 94.69 411 VAL A C 1
ATOM 3234 O O . VAL A 1 411 ? -27.174 -13.554 49.529 1.00 94.69 411 VAL A O 1
ATOM 3237 N N . SER A 1 412 ? -27.158 -14.244 47.403 1.00 92.12 412 SER A N 1
ATOM 3238 C CA . SER A 1 412 ? -26.617 -15.579 47.666 1.00 92.12 412 SER A CA 1
ATOM 3239 C C . SER A 1 412 ? -25.771 -16.051 46.483 1.00 92.12 412 SER A C 1
ATOM 3241 O O . SER A 1 412 ? -25.669 -15.348 45.482 1.00 92.12 412 SER A O 1
ATOM 3243 N N . GLY A 1 413 ? -25.150 -17.228 46.588 1.00 93.00 413 GLY A N 1
ATOM 3244 C CA . GLY A 1 413 ? -24.366 -17.805 45.493 1.00 93.00 413 GLY A CA 1
ATOM 3245 C C . GLY A 1 413 ? -23.006 -17.131 45.318 1.00 93.00 413 GLY A C 1
ATOM 3246 O O . GLY A 1 413 ? -22.353 -16.784 46.304 1.00 93.00 413 GLY A O 1
ATOM 3247 N N . LYS A 1 414 ? -22.565 -16.976 44.065 1.00 91.38 414 LYS A N 1
ATOM 3248 C CA . LYS A 1 414 ? -21.250 -16.384 43.751 1.00 91.38 414 LYS A CA 1
ATOM 3249 C C . LYS A 1 414 ? -21.077 -14.939 44.245 1.00 91.38 414 LYS A C 1
ATOM 3251 O O . LYS A 1 414 ? -20.023 -14.680 44.817 1.00 91.38 414 LYS A O 1
ATOM 3256 N N . PRO A 1 415 ? -22.059 -14.025 44.096 1.00 94.44 415 PRO A N 1
ATOM 3257 C CA . PRO A 1 415 ? -21.940 -12.663 44.617 1.00 94.44 415 PRO A CA 1
ATOM 3258 C C . PRO A 1 415 ? -21.587 -12.620 46.107 1.00 94.44 415 PRO A C 1
ATOM 3260 O O . PRO A 1 415 ? -20.668 -11.926 46.503 1.00 94.44 415 PRO A O 1
ATOM 3263 N N . LEU A 1 416 ? -22.211 -13.466 46.937 1.00 94.50 416 LEU A N 1
ATOM 3264 C CA . LEU A 1 416 ? -21.915 -13.492 48.375 1.00 94.50 416 LEU A CA 1
ATOM 3265 C C . LEU A 1 416 ? -20.447 -13.847 48.688 1.00 94.50 416 LEU A C 1
ATOM 3267 O O . LEU A 1 416 ? -19.910 -13.391 49.694 1.00 94.50 416 LEU A O 1
ATOM 3271 N N . VAL A 1 417 ? -19.794 -14.646 47.838 1.00 92.81 417 VAL A N 1
ATOM 3272 C CA . VAL A 1 417 ? -18.361 -14.952 47.973 1.00 92.81 417 VAL A CA 1
ATOM 3273 C C . VAL A 1 417 ? -17.524 -13.711 47.659 1.00 92.81 417 VAL A C 1
ATOM 3275 O O . VAL A 1 417 ? -16.656 -13.353 48.452 1.00 92.81 417 VAL A O 1
ATOM 3278 N N . VAL A 1 418 ? -17.836 -13.021 46.557 1.00 93.31 418 VAL A N 1
ATOM 3279 C CA . VAL A 1 418 ? -17.136 -11.793 46.144 1.00 93.31 418 VAL A CA 1
ATOM 3280 C C . VAL A 1 418 ? -17.341 -10.672 47.167 1.00 93.31 418 VAL A C 1
ATOM 3282 O O . VAL A 1 418 ? -16.405 -9.949 47.496 1.00 93.31 418 VAL A O 1
ATOM 3285 N N . TYR A 1 419 ? -18.519 -10.572 47.783 1.00 95.06 419 TYR A N 1
ATOM 3286 C CA . TYR A 1 419 ? -18.771 -9.661 48.898 1.00 95.06 419 TYR A CA 1
ATOM 3287 C C . TYR A 1 419 ? -17.775 -9.840 50.053 1.00 95.06 419 TYR A C 1
ATOM 3289 O O . TYR A 1 419 ? -17.275 -8.858 50.616 1.00 95.06 419 TYR A O 1
ATOM 3297 N N . ASP A 1 420 ? -17.473 -11.084 50.429 1.00 91.88 420 ASP A N 1
ATOM 3298 C CA . ASP A 1 420 ? -16.499 -11.358 51.483 1.00 91.88 420 ASP A CA 1
ATOM 3299 C C . ASP A 1 420 ? -15.062 -11.031 51.037 1.00 91.88 420 ASP A C 1
ATOM 3301 O O . ASP A 1 420 ? -14.273 -10.532 51.850 1.00 91.88 420 ASP A O 1
ATOM 3305 N N . GLU A 1 421 ? -14.736 -11.205 49.753 1.00 92.00 421 GLU A N 1
ATOM 3306 C CA . GLU A 1 421 ? -13.464 -10.772 49.150 1.00 92.00 421 GLU A CA 1
ATOM 3307 C C . GLU A 1 421 ? -13.326 -9.242 49.178 1.00 92.00 421 GLU A C 1
ATOM 3309 O O . GLU A 1 421 ? -12.338 -8.718 49.705 1.00 92.00 421 GLU A O 1
ATOM 3314 N N . ILE A 1 422 ? -14.367 -8.508 48.770 1.00 93.31 422 ILE A N 1
ATOM 3315 C CA . ILE A 1 422 ? -14.465 -7.045 48.886 1.00 93.31 422 ILE A CA 1
ATOM 3316 C C . ILE A 1 422 ? -14.219 -6.615 50.331 1.00 93.31 422 ILE A C 1
ATOM 3318 O O . ILE A 1 422 ? -13.420 -5.710 50.588 1.00 93.31 422 ILE A O 1
ATOM 3322 N N . ARG A 1 423 ? -14.862 -7.261 51.311 1.00 91.25 423 ARG A N 1
ATOM 3323 C CA . ARG A 1 423 ? -14.638 -6.954 52.734 1.00 91.25 423 ARG A CA 1
ATOM 3324 C C . ARG A 1 423 ? -13.196 -7.202 53.161 1.00 91.25 423 ARG A C 1
ATOM 3326 O O . ARG A 1 423 ? -12.659 -6.408 53.941 1.00 91.25 423 ARG A O 1
ATOM 3333 N N . GLY A 1 424 ? -12.568 -8.261 52.658 1.00 88.94 424 GLY A N 1
ATOM 3334 C CA . GLY A 1 424 ? -11.141 -8.524 52.834 1.00 88.94 424 GLY A CA 1
ATOM 3335 C C . GLY A 1 424 ? -10.283 -7.379 52.293 1.00 88.94 424 GLY A C 1
ATOM 3336 O O . GLY A 1 424 ? -9.442 -6.838 53.019 1.00 88.94 424 GLY A O 1
ATOM 3337 N N . THR A 1 425 ? -10.560 -6.937 51.067 1.00 88.88 425 THR A N 1
ATOM 3338 C CA . THR A 1 425 ? -9.881 -5.820 50.394 1.00 88.88 425 THR A CA 1
ATOM 3339 C C . THR A 1 425 ? -10.055 -4.499 51.146 1.00 88.88 425 THR A C 1
ATOM 3341 O O . THR A 1 425 ? -9.073 -3.801 51.422 1.00 88.88 425 THR A O 1
ATOM 3344 N N . LEU A 1 426 ? -11.265 -4.194 51.622 1.00 89.31 426 LEU A N 1
ATOM 3345 C CA . LEU A 1 426 ? -11.516 -3.065 52.525 1.00 89.31 426 LEU A CA 1
ATOM 3346 C C . LEU A 1 426 ? -10.704 -3.181 53.828 1.00 89.31 426 LEU A C 1
ATOM 3348 O O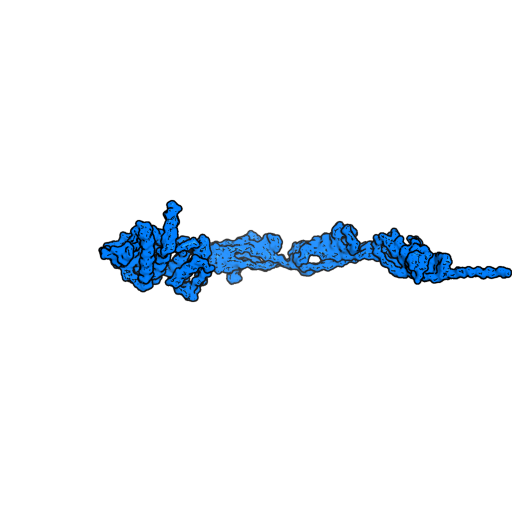 . LEU A 1 426 ? -10.247 -2.168 54.360 1.00 89.31 426 LEU A O 1
ATOM 3352 N N . GLY A 1 427 ? -10.472 -4.399 54.322 1.00 89.38 427 GLY A N 1
ATOM 3353 C CA . GLY A 1 427 ? -9.573 -4.704 55.441 1.00 89.38 427 GLY A CA 1
ATOM 3354 C C . GLY A 1 427 ? -8.134 -4.248 55.203 1.00 89.38 427 GLY A C 1
ATOM 3355 O O . GLY A 1 427 ? -7.541 -3.593 56.068 1.00 89.38 427 GLY A O 1
ATOM 3356 N N . TYR A 1 428 ? -7.583 -4.528 54.021 1.00 86.06 428 TYR A N 1
ATOM 3357 C CA . TYR A 1 428 ? -6.255 -4.046 53.624 1.00 86.06 428 TYR A CA 1
ATOM 3358 C C . TYR A 1 428 ? -6.200 -2.518 53.556 1.00 86.06 428 TYR A C 1
ATOM 3360 O O . TYR A 1 428 ? -5.260 -1.906 54.077 1.00 86.06 428 TYR A O 1
ATOM 3368 N N . ILE A 1 429 ? -7.231 -1.894 52.982 1.00 84.75 429 ILE A N 1
ATOM 3369 C CA . ILE A 1 429 ? -7.351 -0.434 52.915 1.00 84.75 429 ILE A CA 1
ATOM 3370 C C . ILE A 1 429 ? -7.386 0.154 54.333 1.00 84.75 429 ILE A C 1
ATOM 3372 O O . ILE A 1 429 ? -6.590 1.042 54.651 1.00 84.75 429 ILE A O 1
ATOM 3376 N N . GLN A 1 430 ? -8.233 -0.376 55.222 1.00 88.75 430 GLN A N 1
ATOM 3377 C CA . GLN A 1 430 ? -8.298 0.035 56.627 1.00 88.75 430 GLN A CA 1
ATOM 3378 C C . GLN A 1 430 ? -6.925 -0.057 57.301 1.00 88.75 430 GLN A C 1
ATOM 3380 O O . GLN A 1 430 ? -6.489 0.910 57.929 1.00 88.75 430 GLN A O 1
ATOM 3385 N N . ALA A 1 431 ? -6.225 -1.183 57.148 1.00 87.19 431 ALA A N 1
ATOM 3386 C CA . ALA A 1 431 ? -4.900 -1.378 57.727 1.00 87.19 431 ALA A CA 1
ATOM 3387 C C . ALA A 1 431 ? -3.907 -0.305 57.251 1.00 87.19 431 ALA A C 1
ATOM 3389 O O . ALA A 1 431 ? -3.136 0.229 58.052 1.00 87.19 431 ALA A O 1
ATOM 3390 N N . TYR A 1 432 ? -3.940 0.043 55.962 1.00 85.06 432 TYR A N 1
ATOM 3391 C CA . TYR A 1 432 ? -3.101 1.093 55.392 1.00 85.06 432 TYR A CA 1
ATOM 3392 C C . TYR A 1 432 ? -3.432 2.475 55.975 1.00 85.06 432 TYR A C 1
ATOM 3394 O O . TYR A 1 432 ? -2.524 3.193 56.390 1.00 85.06 432 TYR A O 1
ATOM 3402 N N . PHE A 1 433 ? -4.708 2.855 56.077 1.00 84.25 433 PHE A N 1
ATOM 3403 C CA . PHE A 1 433 ? -5.111 4.130 56.688 1.00 84.25 433 PHE A CA 1
ATOM 3404 C C . PHE A 1 433 ? -4.713 4.227 58.168 1.00 84.25 433 PHE A C 1
ATOM 3406 O O . PHE A 1 433 ? -4.106 5.226 58.562 1.00 84.25 433 PHE A O 1
ATOM 3413 N N . VAL A 1 434 ? -4.974 3.178 58.953 1.00 87.75 434 VAL A N 1
ATOM 3414 C CA . VAL A 1 434 ? -4.656 3.133 60.390 1.00 87.75 434 VAL A CA 1
ATOM 3415 C C . VAL A 1 434 ? -3.147 3.227 60.623 1.00 87.75 434 VAL A C 1
ATOM 3417 O O . VAL A 1 434 ? -2.708 4.015 61.459 1.00 87.75 434 VAL A O 1
ATOM 3420 N N . LYS A 1 435 ? -2.330 2.507 59.838 1.00 85.81 435 LYS A N 1
ATOM 3421 C CA . LYS A 1 435 ? -0.857 2.614 59.894 1.00 85.81 435 LYS A CA 1
ATOM 3422 C C . LYS A 1 435 ? -0.341 4.021 59.569 1.00 85.81 435 LYS A C 1
ATOM 3424 O O . LYS A 1 435 ? 0.710 4.401 60.067 1.00 85.81 435 LYS A O 1
ATOM 3429 N N . ASN A 1 436 ? -1.082 4.791 58.772 1.00 85.12 436 ASN A N 1
ATOM 3430 C CA . ASN A 1 436 ? -0.771 6.181 58.425 1.00 85.12 436 ASN A CA 1
ATOM 3431 C C . ASN A 1 436 ? -1.492 7.203 59.330 1.00 85.12 436 ASN A C 1
ATOM 3433 O O . ASN A 1 436 ? -1.664 8.358 58.947 1.00 85.12 436 ASN A O 1
ATOM 3437 N N . GLY A 1 437 ? -1.946 6.791 60.519 1.00 88.25 437 GLY A N 1
ATOM 3438 C CA . GLY A 1 437 ? -2.495 7.691 61.538 1.00 88.25 437 GLY A CA 1
ATOM 3439 C C . GLY A 1 437 ? -3.935 8.159 61.303 1.00 88.25 437 GLY A C 1
ATOM 3440 O O . GLY A 1 437 ? -4.430 8.980 62.072 1.00 88.25 437 GLY A O 1
ATOM 3441 N N . ARG A 1 438 ? -4.636 7.644 60.283 1.00 85.69 438 ARG A N 1
ATOM 3442 C CA . ARG A 1 438 ? -6.057 7.939 60.043 1.00 85.69 438 ARG A CA 1
ATOM 3443 C C . ARG A 1 438 ? -6.910 6.736 60.434 1.00 85.69 438 ARG A C 1
ATOM 3445 O O . ARG A 1 438 ? -6.938 5.736 59.723 1.00 85.69 438 ARG A O 1
ATOM 3452 N N . GLN A 1 439 ? -7.644 6.852 61.538 1.00 88.56 439 GLN A N 1
ATOM 3453 C CA . GLN A 1 439 ? -8.629 5.842 61.918 1.00 88.56 439 GLN A CA 1
ATOM 3454 C C . GLN A 1 439 ? -9.787 5.839 60.911 1.00 88.56 439 GLN A C 1
ATOM 3456 O O . GLN A 1 439 ? -10.369 6.884 60.623 1.00 88.56 439 GLN A O 1
ATOM 3461 N N . ILE A 1 440 ? -10.123 4.662 60.389 1.00 88.88 440 ILE A N 1
ATOM 3462 C CA . ILE A 1 440 ? -11.275 4.436 59.511 1.00 88.88 440 ILE A CA 1
ATOM 3463 C C . ILE A 1 440 ? -11.949 3.123 59.907 1.00 88.88 440 ILE A C 1
ATOM 3465 O O . ILE A 1 440 ? -11.267 2.192 60.342 1.00 88.88 440 ILE A O 1
ATOM 3469 N N . TYR A 1 441 ? -13.271 3.038 59.773 1.00 90.38 441 TYR A N 1
ATOM 3470 C CA . TYR A 1 441 ? -14.042 1.848 60.136 1.00 90.38 441 TYR A CA 1
ATOM 3471 C C . TYR A 1 441 ? -14.650 1.181 58.906 1.00 90.38 441 TYR A C 1
ATOM 3473 O O . TYR A 1 441 ? -15.141 1.863 58.006 1.00 90.38 441 TYR A O 1
ATOM 3481 N N . ILE A 1 442 ? -14.660 -0.150 58.907 1.00 92.44 442 ILE A N 1
ATOM 3482 C CA . ILE A 1 442 ? -15.452 -0.975 57.997 1.00 92.44 442 ILE A CA 1
ATOM 3483 C C . ILE A 1 442 ? -16.762 -1.273 58.710 1.00 92.44 442 ILE A C 1
ATOM 3485 O O . ILE A 1 442 ? -16.764 -1.927 59.757 1.00 92.44 442 ILE A O 1
ATOM 3489 N N . LYS A 1 443 ? -17.872 -0.777 58.172 1.00 92.81 443 LYS A N 1
ATOM 3490 C CA . LYS A 1 443 ? -19.199 -0.957 58.767 1.00 92.81 443 LYS A CA 1
ATOM 3491 C C . LYS A 1 443 ? -20.053 -1.819 57.837 1.00 92.81 443 LYS A C 1
ATOM 3493 O O . LYS A 1 443 ? -20.646 -1.268 56.910 1.00 92.81 443 LYS A O 1
ATOM 3498 N N . PRO A 1 444 ? -20.076 -3.149 58.027 1.00 94.38 444 PRO A N 1
ATOM 3499 C CA . PRO A 1 444 ? -20.916 -4.026 57.229 1.00 94.38 444 PRO A CA 1
ATOM 3500 C C . PRO A 1 444 ? -22.353 -3.999 57.747 1.00 94.38 444 PRO A C 1
ATOM 3502 O O . PRO A 1 444 ? -22.588 -4.166 58.943 1.00 94.38 444 PRO A O 1
ATOM 3505 N N . TYR A 1 445 ? -23.311 -3.818 56.851 1.00 95.44 445 TYR A N 1
ATOM 3506 C CA . TYR A 1 445 ? -24.738 -3.815 57.139 1.00 95.44 445 TYR A CA 1
ATOM 3507 C C . TYR A 1 445 ? -25.444 -4.915 56.342 1.00 95.44 445 TYR A C 1
ATOM 3509 O O . TYR A 1 445 ? -25.100 -5.178 55.191 1.00 95.44 445 TYR A O 1
ATOM 3517 N N . LEU A 1 446 ? -26.458 -5.526 56.946 1.00 95.31 446 LEU A N 1
ATOM 3518 C CA . LEU A 1 446 ? -27.421 -6.382 56.265 1.00 95.31 446 LEU A CA 1
ATOM 3519 C C . LEU A 1 446 ? -28.660 -5.545 55.934 1.00 95.31 446 LEU A C 1
ATOM 3521 O O . LEU A 1 446 ? -29.242 -4.929 56.832 1.00 95.31 446 LEU A O 1
ATOM 3525 N N . ILE A 1 447 ? -29.057 -5.500 54.666 1.00 95.81 447 ILE A N 1
ATOM 3526 C CA . ILE A 1 447 ? -30.275 -4.816 54.227 1.00 95.81 447 ILE A CA 1
ATOM 3527 C C . ILE A 1 447 ? -31.441 -5.795 54.378 1.00 95.81 447 ILE A C 1
ATOM 3529 O O . ILE A 1 447 ? -31.444 -6.884 53.805 1.00 95.81 447 ILE A O 1
ATOM 3533 N N . ASN A 1 448 ? -32.437 -5.402 55.166 1.00 92.06 448 ASN A N 1
ATOM 3534 C CA . ASN A 1 448 ? -33.668 -6.148 55.378 1.00 92.06 448 ASN A CA 1
ATOM 3535 C C . ASN A 1 448 ? -34.861 -5.220 55.115 1.00 92.06 448 ASN A C 1
ATOM 3537 O O . ASN A 1 448 ? -35.266 -4.421 55.967 1.00 92.06 448 ASN A O 1
ATOM 3541 N N . GLY A 1 449 ? -35.385 -5.271 53.889 1.00 87.38 449 GLY A N 1
ATOM 3542 C CA . GLY A 1 449 ? -36.392 -4.321 53.421 1.00 87.38 449 GLY A CA 1
ATOM 3543 C C . GLY A 1 449 ? -35.831 -2.897 53.369 1.00 87.38 449 GLY A C 1
ATOM 3544 O O . GLY A 1 449 ? -34.868 -2.626 52.659 1.00 87.38 449 GLY A O 1
ATOM 3545 N N . SER A 1 450 ? -36.424 -1.968 54.122 1.00 87.62 450 SER A N 1
ATOM 3546 C CA . SER A 1 450 ? -35.986 -0.563 54.169 1.00 87.62 450 SER A CA 1
ATOM 3547 C C . SER A 1 450 ? -34.979 -0.257 55.286 1.00 87.62 450 SER A C 1
ATOM 3549 O O . SER A 1 450 ? -34.697 0.914 55.542 1.00 87.62 450 SER A O 1
ATOM 3551 N N . LYS A 1 451 ? -34.506 -1.275 56.014 1.00 94.44 451 LYS A N 1
ATOM 3552 C CA . LYS A 1 451 ? -33.626 -1.120 57.178 1.00 94.44 451 LYS A CA 1
ATOM 3553 C C . LYS A 1 451 ? -32.260 -1.738 56.913 1.00 94.44 451 LYS A C 1
ATOM 3555 O O . LYS A 1 451 ? -32.163 -2.772 56.260 1.00 94.44 451 LYS A O 1
ATOM 3560 N N . CYS A 1 452 ? -31.226 -1.113 57.464 1.00 95.31 452 CYS A N 1
ATOM 3561 C CA . CYS A 1 452 ? -29.854 -1.602 57.450 1.00 95.31 452 CYS A CA 1
ATOM 3562 C C . CYS A 1 452 ? -29.434 -1.931 58.881 1.00 95.31 452 CYS A C 1
ATOM 3564 O O . CYS A 1 452 ? -29.413 -1.047 59.741 1.00 95.31 452 CYS A O 1
ATOM 3566 N N . GLU A 1 453 ? -29.103 -3.195 59.127 1.00 94.94 453 GLU A N 1
ATOM 3567 C CA . GLU A 1 453 ? -28.686 -3.708 60.432 1.00 94.94 453 GLU A CA 1
ATOM 3568 C C . GLU A 1 453 ? -27.172 -3.931 60.445 1.00 94.94 453 GLU A C 1
ATOM 3570 O O . GLU A 1 453 ? -26.644 -4.693 59.636 1.00 94.94 453 GLU A O 1
ATOM 3575 N N . LEU A 1 454 ? -26.450 -3.262 61.347 1.00 93.19 454 LEU A N 1
ATOM 3576 C CA . LEU A 1 454 ? -24.999 -3.402 61.457 1.00 93.19 454 LEU A CA 1
ATOM 3577 C C . LEU A 1 454 ? -24.640 -4.829 61.882 1.00 93.19 454 LEU A C 1
ATOM 3579 O O . LEU A 1 454 ? -25.047 -5.304 62.946 1.00 93.19 454 LEU A O 1
ATOM 3583 N N . SER A 1 455 ? -23.822 -5.484 61.069 1.00 90.62 455 SER A N 1
ATOM 3584 C CA . SER A 1 455 ? -23.275 -6.803 61.357 1.00 90.62 455 SER A CA 1
ATOM 3585 C C . SER A 1 455 ? -22.093 -6.679 62.327 1.00 90.62 455 SER A C 1
ATOM 3587 O O . SER A 1 455 ? -21.117 -5.977 62.024 1.00 90.62 455 SER A O 1
ATOM 3589 N N . PRO A 1 456 ? -22.134 -7.354 63.495 1.00 87.62 456 PRO A N 1
ATOM 3590 C CA . PRO A 1 456 ? -21.038 -7.317 64.455 1.00 87.62 456 PRO A CA 1
ATOM 3591 C C . PRO A 1 456 ? -19.715 -7.712 63.800 1.00 87.62 456 PRO A C 1
ATOM 3593 O O . PRO A 1 456 ? -19.620 -8.743 63.138 1.00 87.62 456 PRO A O 1
ATOM 3596 N N . THR A 1 457 ? -18.686 -6.886 63.978 1.00 86.94 457 THR A N 1
ATOM 3597 C CA . THR A 1 457 ? -17.402 -7.056 63.287 1.00 86.94 457 THR A CA 1
ATOM 3598 C C . THR A 1 457 ? -16.246 -6.815 64.237 1.00 86.94 457 THR A C 1
ATOM 3600 O O . THR A 1 457 ? -16.097 -5.725 64.791 1.00 86.94 457 THR A O 1
ATOM 3603 N N . ARG A 1 458 ? -15.381 -7.821 64.377 1.00 88.50 458 ARG A N 1
ATOM 3604 C CA . ARG A 1 458 ? -14.170 -7.749 65.193 1.00 88.50 458 ARG A CA 1
ATOM 3605 C C . ARG A 1 458 ? -12.947 -8.052 64.336 1.00 88.50 458 ARG A C 1
ATOM 3607 O O . ARG A 1 458 ? -12.836 -9.143 63.789 1.00 88.50 458 ARG A O 1
ATOM 3614 N N . THR A 1 459 ? -12.033 -7.093 64.246 1.00 86.50 459 THR A N 1
ATOM 3615 C CA . THR A 1 459 ? -10.739 -7.225 63.560 1.00 86.50 459 THR A CA 1
ATOM 3616 C C . THR A 1 459 ? -9.615 -6.737 64.480 1.00 86.50 459 THR A C 1
ATOM 3618 O O . THR A 1 459 ? -9.865 -6.310 65.608 1.00 86.50 459 THR A O 1
ATOM 3621 N N . ALA A 1 460 ? -8.365 -6.769 64.009 1.00 86.06 460 ALA A N 1
ATOM 3622 C CA . ALA A 1 460 ? -7.235 -6.183 64.734 1.00 86.06 460 ALA A CA 1
ATOM 3623 C C . ALA A 1 460 ? -7.346 -4.651 64.910 1.00 86.06 460 ALA A C 1
ATOM 3625 O O . ALA A 1 460 ? -6.698 -4.095 65.793 1.00 86.06 460 ALA A O 1
ATOM 3626 N N . TYR A 1 461 ? -8.160 -3.976 64.088 1.00 88.50 461 TYR A N 1
ATOM 3627 C CA . TYR A 1 461 ? -8.253 -2.511 64.031 1.00 88.50 461 TYR A CA 1
ATOM 3628 C C . TYR A 1 461 ? -9.599 -1.950 64.511 1.00 88.50 461 TYR A C 1
ATOM 3630 O O . TYR A 1 461 ? -9.725 -0.738 64.696 1.00 88.50 461 TYR A O 1
ATOM 3638 N N . GLN A 1 462 ? -10.611 -2.800 64.713 1.00 90.44 462 GLN A N 1
ATOM 3639 C CA . GLN A 1 462 ? -11.933 -2.383 65.182 1.00 90.44 462 GLN A CA 1
ATOM 3640 C C . GLN A 1 462 ? -12.655 -3.477 65.974 1.00 90.44 462 GLN A C 1
ATOM 3642 O O . GLN A 1 462 ? -12.477 -4.671 65.739 1.00 90.44 462 GLN A O 1
ATOM 3647 N N . ASN A 1 463 ? -13.535 -3.053 66.880 1.00 89.69 463 ASN A N 1
ATOM 3648 C CA . ASN A 1 463 ? -14.440 -3.930 67.613 1.00 89.69 463 ASN A CA 1
ATOM 3649 C C . ASN A 1 463 ? -15.845 -3.310 67.634 1.00 89.69 463 ASN A C 1
ATOM 3651 O O . ASN A 1 463 ? -16.140 -2.460 68.472 1.00 89.69 463 ASN A O 1
ATOM 3655 N N . LEU A 1 464 ? -16.685 -3.702 66.677 1.00 86.50 464 LEU A N 1
ATOM 3656 C CA . LEU A 1 464 ? -18.062 -3.237 66.525 1.00 86.50 464 LEU A CA 1
ATOM 3657 C C . LEU A 1 464 ? -19.013 -4.310 67.067 1.00 86.50 464 LEU A C 1
ATOM 3659 O O . LEU A 1 464 ? -19.275 -5.307 66.398 1.00 86.50 464 LEU A O 1
ATOM 3663 N N . THR A 1 465 ? -19.507 -4.122 68.292 1.00 80.00 465 THR A N 1
ATOM 3664 C CA . THR A 1 465 ? -20.406 -5.070 68.986 1.00 80.00 465 THR A CA 1
ATOM 3665 C C . THR A 1 465 ? -21.812 -4.521 69.226 1.00 80.00 465 THR A C 1
ATOM 3667 O O . THR A 1 465 ? -22.694 -5.256 69.667 1.00 80.00 465 THR A O 1
ATOM 3670 N N . VAL A 1 466 ? -22.036 -3.237 68.946 1.00 77.62 466 VAL A N 1
ATOM 3671 C CA . VAL A 1 466 ? -23.328 -2.574 69.147 1.00 77.62 466 VAL A CA 1
ATOM 3672 C C . VAL A 1 466 ? -24.254 -2.912 67.983 1.00 77.62 466 VAL A C 1
ATOM 3674 O O . VAL A 1 466 ? -23.877 -2.740 66.828 1.00 77.62 466 VAL A O 1
ATOM 3677 N N . LYS A 1 467 ? -25.478 -3.364 68.280 1.00 78.69 467 LYS A N 1
ATOM 3678 C CA . LYS A 1 467 ? -26.537 -3.469 67.271 1.00 78.69 467 LYS A CA 1
ATOM 3679 C C . LYS A 1 467 ? -26.997 -2.061 66.897 1.00 78.69 467 LYS A C 1
ATOM 3681 O O . LYS A 1 467 ? -27.601 -1.374 67.716 1.00 78.69 467 LYS A O 1
ATOM 3686 N N . GLU A 1 468 ? -26.706 -1.647 65.672 1.00 84.38 468 GLU A N 1
ATOM 3687 C CA . GLU A 1 468 ? -27.191 -0.402 65.078 1.00 84.38 468 GLU A CA 1
ATOM 3688 C C . GLU A 1 468 ? -28.190 -0.761 63.974 1.00 84.38 468 GLU A C 1
ATOM 3690 O O . GLU A 1 468 ? -27.890 -1.597 63.125 1.00 84.38 468 GLU A O 1
ATOM 3695 N N . VAL A 1 469 ? -29.372 -0.146 63.989 1.00 88.88 469 VAL A N 1
ATOM 3696 C CA . VAL A 1 469 ? -30.367 -0.273 62.917 1.00 88.88 469 VAL A CA 1
ATOM 3697 C C . VAL A 1 469 ? -30.682 1.126 62.411 1.00 88.88 469 VAL A C 1
ATOM 3699 O O . VAL A 1 469 ? -31.054 1.992 63.203 1.00 88.88 469 VAL A O 1
ATOM 3702 N N . ASN A 1 470 ? -30.532 1.359 61.110 1.00 88.81 470 ASN A N 1
ATOM 3703 C CA . ASN A 1 470 ? -30.794 2.655 60.483 1.00 88.81 470 ASN A CA 1
ATOM 3704 C C . ASN A 1 470 ? -31.622 2.507 59.192 1.00 88.81 470 ASN A C 1
ATOM 3706 O O . ASN A 1 470 ? -31.851 1.400 58.708 1.00 88.81 470 ASN A O 1
ATOM 3710 N N . ASP A 1 471 ? -32.087 3.627 58.636 1.00 91.44 471 ASP A N 1
ATOM 3711 C CA . ASP A 1 471 ? -32.910 3.679 57.412 1.00 91.44 471 ASP A CA 1
ATOM 3712 C C . ASP A 1 471 ? -32.089 3.558 56.113 1.00 91.44 471 ASP A C 1
ATOM 3714 O O . ASP A 1 471 ? -32.460 4.104 55.074 1.00 91.44 471 ASP A O 1
ATOM 3718 N N . CYS A 1 472 ? -30.919 2.913 56.168 1.00 90.31 472 CYS A N 1
ATOM 3719 C CA . CYS A 1 472 ? -29.975 2.805 55.054 1.00 90.31 472 CYS A CA 1
ATOM 3720 C C . CYS A 1 472 ? -29.549 4.163 54.461 1.00 90.31 472 CYS A C 1
ATOM 3722 O O . CYS A 1 472 ? -29.164 4.243 53.291 1.00 90.31 472 CYS A O 1
ATOM 3724 N N . ASN A 1 473 ? -29.637 5.252 55.233 1.00 90.25 473 ASN A N 1
ATOM 3725 C CA . ASN A 1 473 ? -29.355 6.612 54.774 1.00 90.25 473 ASN A CA 1
ATOM 3726 C C . ASN A 1 473 ? -27.932 7.053 55.140 1.00 90.25 473 ASN A C 1
ATOM 3728 O O . ASN A 1 473 ? -27.724 7.919 55.987 1.00 90.25 473 ASN A O 1
ATOM 3732 N N . PHE A 1 474 ? -26.945 6.415 54.520 1.00 90.31 474 PHE A N 1
ATOM 3733 C CA . PHE A 1 474 ? -25.533 6.757 54.666 1.00 90.31 474 PHE A CA 1
ATOM 3734 C C . PHE A 1 474 ? -24.807 6.605 53.329 1.00 90.31 474 PHE A C 1
ATOM 3736 O O . PHE A 1 474 ? -25.280 5.896 52.440 1.00 90.31 474 PHE A O 1
ATOM 3743 N N . LYS A 1 475 ? -23.648 7.260 53.200 1.00 91.38 475 LYS A N 1
ATOM 3744 C CA . LYS A 1 475 ? -22.727 7.040 52.080 1.00 91.38 475 LYS A CA 1
ATOM 3745 C C . LYS A 1 475 ? -21.976 5.729 52.287 1.00 91.38 475 LYS A C 1
ATOM 3747 O O . LYS A 1 475 ? -21.437 5.488 53.369 1.00 91.38 475 LYS A O 1
ATOM 3752 N N . GLY A 1 476 ? -21.945 4.894 51.263 1.00 93.56 476 GLY A N 1
ATOM 3753 C CA . GLY A 1 476 ? -21.309 3.586 51.306 1.00 93.56 476 GLY A CA 1
ATOM 3754 C C . GLY A 1 476 ? -21.553 2.810 50.023 1.00 93.56 476 GLY A C 1
ATOM 3755 O O . GLY A 1 476 ? -22.146 3.334 49.076 1.00 93.56 476 GLY A O 1
ATOM 3756 N N . ILE A 1 477 ? -21.098 1.565 50.030 1.00 97.00 477 ILE A N 1
ATOM 3757 C CA . ILE A 1 477 ? -21.340 0.578 48.980 1.00 97.00 477 ILE A CA 1
ATOM 3758 C C . ILE A 1 477 ? -22.630 -0.171 49.322 1.00 97.00 477 ILE A C 1
ATOM 3760 O O . ILE A 1 477 ? -22.787 -0.639 50.446 1.00 97.00 477 ILE A O 1
ATOM 3764 N N . PHE A 1 478 ? -23.555 -0.272 48.377 1.00 97.25 478 PHE A N 1
ATOM 3765 C CA . PHE A 1 478 ? -24.834 -0.957 48.530 1.00 97.25 478 PHE A CA 1
ATOM 3766 C C . PHE A 1 478 ? -24.967 -2.012 47.443 1.00 97.25 478 PHE A C 1
ATOM 3768 O O . PHE A 1 478 ? -24.967 -1.671 46.267 1.00 97.25 478 PHE A O 1
ATOM 3775 N N . ILE A 1 479 ? -25.116 -3.262 47.858 1.00 97.69 479 ILE A N 1
ATOM 3776 C CA . ILE A 1 479 ? -25.285 -4.432 47.003 1.00 97.69 479 ILE A CA 1
ATOM 3777 C C . ILE A 1 479 ? -26.713 -4.923 47.199 1.00 97.69 479 ILE A C 1
ATOM 3779 O O . ILE A 1 479 ? -27.103 -5.275 48.316 1.00 97.69 479 ILE A O 1
ATOM 3783 N N . LYS A 1 480 ? -27.514 -4.895 46.137 1.00 96.19 480 LYS A N 1
ATOM 3784 C CA . LYS A 1 480 ? -28.944 -5.193 46.189 1.00 96.19 480 LYS A CA 1
ATOM 3785 C C . LYS A 1 480 ? -29.352 -6.193 45.126 1.00 96.19 480 LYS A C 1
ATOM 3787 O O . LYS A 1 480 ? -29.053 -6.021 43.949 1.00 96.19 480 LYS A O 1
ATOM 3792 N N . ASN A 1 481 ? -30.131 -7.181 45.543 1.00 94.56 481 ASN A N 1
ATOM 3793 C CA . ASN A 1 481 ? -30.765 -8.100 44.615 1.00 94.56 481 ASN A CA 1
ATOM 3794 C C . ASN A 1 481 ? -31.877 -7.367 43.840 1.00 94.56 481 ASN A C 1
ATOM 3796 O O . ASN A 1 481 ? -32.773 -6.776 44.449 1.00 94.56 481 ASN A O 1
ATOM 3800 N N . ALA A 1 482 ? -31.817 -7.371 42.509 1.00 94.25 482 ALA A N 1
ATOM 3801 C CA . ALA A 1 482 ? -32.775 -6.676 41.649 1.00 94.25 482 ALA A CA 1
ATOM 3802 C C . ALA A 1 482 ? -32.832 -7.279 40.236 1.00 94.25 482 ALA A C 1
ATOM 3804 O O . ALA A 1 482 ? -31.835 -7.746 39.705 1.00 94.25 482 ALA A O 1
ATOM 3805 N N . ASP A 1 483 ? -33.980 -7.177 39.556 1.00 90.75 483 ASP A N 1
ATOM 3806 C CA . ASP A 1 483 ? -34.096 -7.625 38.153 1.00 90.75 483 ASP A CA 1
ATOM 3807 C C . ASP A 1 483 ? -33.291 -6.751 37.173 1.00 90.75 483 ASP A C 1
ATOM 3809 O O . ASP A 1 483 ? -32.966 -7.158 36.056 1.00 90.75 483 ASP A O 1
ATOM 3813 N N . LYS A 1 484 ? -33.021 -5.501 37.559 1.00 93.50 484 LYS A N 1
ATOM 3814 C CA . LYS A 1 484 ? -32.227 -4.557 36.768 1.00 93.50 484 LYS A CA 1
ATOM 3815 C C . LYS A 1 484 ? -30.769 -4.674 37.173 1.00 93.50 484 LYS A C 1
ATOM 3817 O O . LYS A 1 484 ? -30.508 -4.752 38.361 1.00 93.50 484 LYS A O 1
ATOM 3822 N N . ARG A 1 485 ? -29.875 -4.599 36.184 1.00 96.06 485 ARG A N 1
ATOM 3823 C CA . ARG A 1 485 ? -28.419 -4.611 36.351 1.00 96.06 485 ARG A CA 1
ATOM 3824 C C . ARG A 1 485 ? -27.840 -3.199 36.265 1.00 96.06 485 ARG A C 1
ATOM 3826 O O . ARG A 1 485 ? -27.983 -2.543 35.223 1.00 96.06 485 ARG A O 1
ATOM 3833 N N . PHE A 1 486 ? -27.234 -2.712 37.337 1.00 96.75 486 PHE A N 1
ATOM 3834 C CA . PHE A 1 486 ? -26.722 -1.352 37.452 1.00 96.75 486 PHE A CA 1
ATOM 3835 C C . PHE A 1 486 ? -25.533 -1.276 38.407 1.00 96.75 486 PHE A C 1
ATOM 3837 O O . PHE A 1 486 ? -25.618 -1.699 39.554 1.00 96.75 486 PHE A O 1
ATOM 3844 N N . MET A 1 487 ? -24.478 -0.599 37.956 1.00 96.75 487 MET A N 1
ATOM 3845 C CA . MET A 1 487 ? -23.330 -0.222 38.772 1.00 96.75 487 MET A CA 1
ATOM 3846 C C . MET A 1 487 ? -23.056 1.266 38.597 1.00 96.75 487 MET A C 1
ATOM 3848 O O . MET A 1 487 ? -22.678 1.724 37.520 1.00 96.75 487 MET A O 1
ATOM 3852 N N . GLY A 1 488 ? -23.208 2.049 39.653 1.00 95.75 488 GLY A N 1
ATOM 3853 C CA . GLY A 1 488 ? -22.988 3.487 39.553 1.00 95.75 488 GLY A CA 1
ATOM 3854 C C . GLY A 1 488 ? -23.186 4.209 40.868 1.00 95.75 488 GLY A C 1
ATOM 3855 O O . GLY A 1 488 ? -23.270 3.590 41.929 1.00 95.75 488 GLY A O 1
ATOM 3856 N N . VAL A 1 489 ? -23.282 5.534 40.798 1.00 94.88 489 VAL A N 1
ATOM 3857 C CA . VAL A 1 489 ? -23.563 6.363 41.970 1.00 94.88 489 VAL A CA 1
ATOM 3858 C C . VAL A 1 489 ? -24.992 6.876 41.906 1.00 94.88 489 VAL A C 1
ATOM 3860 O O . VAL A 1 489 ? -25.407 7.504 40.935 1.00 94.88 489 VAL A O 1
ATOM 3863 N N . LYS A 1 490 ? -25.762 6.632 42.965 1.00 93.25 490 LYS A N 1
ATOM 3864 C CA . LYS A 1 490 ? -27.136 7.123 43.093 1.00 93.25 490 LYS A CA 1
ATOM 3865 C C . LYS A 1 490 ? -27.381 7.622 44.505 1.00 93.25 490 LYS A C 1
ATOM 3867 O O . LYS A 1 490 ? -27.058 6.937 45.471 1.00 93.25 490 LYS A O 1
ATOM 3872 N N . ASP A 1 491 ? -27.920 8.832 44.630 1.00 88.12 491 ASP A N 1
ATOM 3873 C CA . ASP A 1 491 ? -28.198 9.475 45.922 1.00 88.12 491 ASP A CA 1
ATOM 3874 C C . ASP A 1 491 ? -26.970 9.499 46.865 1.00 88.12 491 ASP A C 1
ATOM 3876 O O . ASP A 1 491 ? -27.086 9.332 48.080 1.00 88.12 491 ASP A O 1
ATOM 3880 N N . GLY A 1 492 ? -25.768 9.667 46.294 1.00 84.88 492 GLY A N 1
ATOM 3881 C CA . GLY A 1 492 ? -24.494 9.678 47.026 1.00 84.88 492 GLY A CA 1
ATOM 3882 C C . GLY A 1 492 ? -24.006 8.306 47.514 1.00 84.88 492 GLY A C 1
ATOM 3883 O O . GLY A 1 492 ? -23.119 8.250 48.368 1.00 84.88 492 GLY A O 1
ATOM 3884 N N . LYS A 1 493 ? -24.583 7.212 47.006 1.00 92.69 493 LYS A N 1
ATOM 3885 C CA . LYS A 1 493 ? -24.231 5.823 47.332 1.00 92.69 493 LYS A CA 1
ATOM 3886 C C . LYS A 1 493 ? -23.648 5.135 46.110 1.00 92.69 493 LYS A C 1
ATOM 3888 O O . LYS A 1 493 ? -24.185 5.301 45.017 1.00 92.69 493 LYS A O 1
ATOM 3893 N N . ILE A 1 494 ? -22.606 4.334 46.309 1.00 96.88 494 ILE A N 1
ATOM 3894 C CA . ILE A 1 494 ? -22.150 3.381 45.295 1.00 96.88 494 ILE A CA 1
ATOM 3895 C C . ILE A 1 494 ? -23.156 2.238 45.322 1.00 96.88 494 ILE A C 1
ATOM 3897 O O . ILE A 1 494 ? -23.343 1.615 46.366 1.00 96.88 494 ILE A O 1
ATOM 3901 N N . LEU A 1 495 ? -23.847 2.015 44.216 1.00 97.19 495 LEU A N 1
ATOM 3902 C CA . LEU A 1 495 ? -24.970 1.097 44.127 1.00 97.19 495 LEU A CA 1
ATOM 3903 C C . LEU A 1 495 ? -24.675 0.035 43.072 1.00 97.19 495 LEU A C 1
ATOM 3905 O O . LEU A 1 495 ? -24.443 0.381 41.914 1.00 97.19 495 LEU A O 1
ATOM 3909 N N . LEU A 1 496 ? -24.704 -1.219 43.513 1.00 97.94 496 LEU A N 1
ATOM 3910 C CA . LEU A 1 496 ? -24.708 -2.432 42.709 1.00 97.94 496 LEU A CA 1
ATOM 3911 C C . LEU A 1 496 ? -26.102 -3.058 42.851 1.00 97.94 496 LEU A C 1
ATOM 3913 O O . LEU A 1 496 ? -26.534 -3.380 43.962 1.00 97.94 496 LEU A O 1
ATOM 3917 N N . GLU A 1 497 ? -26.844 -3.133 41.756 1.00 96.94 497 GLU A N 1
ATOM 3918 C CA . GLU A 1 497 ? -28.193 -3.694 41.680 1.00 96.94 497 GLU A CA 1
ATOM 3919 C C . GLU A 1 497 ? -28.193 -4.739 40.576 1.00 96.94 497 GLU A C 1
ATOM 3921 O O . GLU A 1 497 ? -27.907 -4.386 39.441 1.00 96.94 497 GLU A O 1
ATOM 3926 N N . GLY A 1 498 ? -28.550 -5.988 40.871 1.00 96.38 498 GLY A N 1
ATOM 3927 C CA . GLY A 1 498 ? -28.557 -7.034 39.852 1.00 96.38 498 GLY A CA 1
ATOM 3928 C C . GLY A 1 498 ? -29.097 -8.373 40.335 1.00 96.38 498 GLY A C 1
ATOM 3929 O O . GLY A 1 498 ? -29.350 -8.577 41.522 1.00 96.38 498 GLY A O 1
ATOM 3930 N N . ASP A 1 499 ? -29.267 -9.292 39.387 1.00 94.56 499 ASP A N 1
ATOM 3931 C CA . ASP A 1 499 ? -29.464 -10.711 39.668 1.00 94.56 499 ASP A CA 1
ATOM 3932 C C . ASP A 1 499 ? -28.112 -11.374 39.987 1.00 94.56 499 ASP A C 1
ATOM 3934 O O . ASP A 1 499 ? -27.070 -10.721 39.956 1.00 94.56 499 ASP A O 1
ATOM 3938 N N . GLU A 1 500 ? -28.088 -12.684 40.256 1.00 93.69 500 GLU A N 1
ATOM 3939 C CA . GLU A 1 500 ? -26.845 -13.385 40.630 1.00 93.69 500 GLU A CA 1
ATOM 3940 C C . GLU A 1 500 ? -25.705 -13.170 39.614 1.00 93.69 500 GLU A C 1
ATOM 3942 O O . GLU A 1 500 ? -24.550 -13.002 39.994 1.00 93.69 500 GLU A O 1
ATOM 3947 N N . THR A 1 501 ? -26.018 -13.141 38.313 1.00 91.25 501 THR A N 1
ATOM 3948 C CA . THR A 1 501 ? -25.004 -12.927 37.267 1.00 91.25 501 THR A CA 1
ATOM 3949 C C . THR A 1 501 ? -24.540 -11.475 37.207 1.00 91.25 501 THR A C 1
ATOM 3951 O O . THR A 1 501 ? -23.345 -11.237 37.050 1.00 91.25 501 THR A O 1
ATOM 3954 N N . GLY A 1 502 ? -25.470 -10.518 37.291 1.00 93.75 502 GLY A N 1
ATOM 3955 C CA . GLY A 1 502 ? -25.156 -9.091 37.305 1.00 93.75 502 GLY A CA 1
ATOM 3956 C C . GLY A 1 502 ? -24.295 -8.730 38.506 1.00 93.75 502 GLY A C 1
ATOM 3957 O O . GLY A 1 502 ? -23.178 -8.261 38.319 1.00 93.75 502 GLY A O 1
ATOM 3958 N N . LEU A 1 503 ? -24.760 -9.065 39.713 1.00 96.31 503 LEU A N 1
ATOM 3959 C CA . LEU A 1 503 ? -24.046 -8.783 40.957 1.00 96.31 503 LEU A CA 1
ATOM 3960 C C . LEU A 1 503 ? -22.665 -9.430 40.995 1.00 96.31 503 LEU A C 1
ATOM 3962 O O . LEU A 1 503 ? -21.721 -8.785 41.426 1.00 96.31 503 LEU A O 1
ATOM 3966 N N . PHE A 1 504 ? -22.510 -10.659 40.490 1.00 94.62 504 PHE A N 1
ATOM 3967 C CA . PHE A 1 504 ? -21.194 -11.296 40.426 1.00 94.62 504 PHE A CA 1
ATOM 3968 C C . PHE A 1 504 ? -20.200 -10.437 39.632 1.00 94.62 504 PHE A C 1
ATOM 3970 O O . PHE A 1 504 ? -19.104 -10.172 40.102 1.00 94.62 504 PHE A O 1
ATOM 3977 N N . VAL A 1 505 ? -20.600 -9.939 38.460 1.00 94.06 505 VAL A N 1
ATOM 3978 C CA . VAL A 1 505 ? -19.742 -9.092 37.614 1.00 94.06 505 VAL A CA 1
ATOM 3979 C C . VAL A 1 505 ? -19.522 -7.714 38.237 1.00 94.06 505 VAL A C 1
ATOM 3981 O O . VAL A 1 505 ? -18.400 -7.217 38.247 1.00 94.06 505 VAL A O 1
ATOM 3984 N N . GLU A 1 506 ? -20.584 -7.094 38.745 1.00 96.00 506 GLU A N 1
ATOM 3985 C CA . GLU A 1 506 ? -20.561 -5.770 39.373 1.00 96.00 506 GLU A CA 1
ATOM 3986 C C . GLU A 1 506 ? -19.652 -5.735 40.609 1.00 96.00 506 GLU A C 1
ATOM 3988 O O . GLU A 1 506 ? -18.835 -4.824 40.759 1.00 96.00 506 GLU A O 1
ATOM 3993 N N . GLU A 1 507 ? -19.761 -6.741 41.478 1.00 95.31 507 GLU A N 1
ATOM 3994 C CA . GLU A 1 507 ? -18.932 -6.888 42.671 1.00 95.31 507 GLU A CA 1
ATOM 3995 C C . GLU A 1 507 ? -17.477 -7.188 42.310 1.00 95.31 507 GLU A C 1
ATOM 3997 O O . GLU A 1 507 ? -16.583 -6.566 42.880 1.00 95.31 507 GLU A O 1
ATOM 4002 N N . THR A 1 508 ? -17.213 -8.055 41.327 1.00 92.69 508 THR A N 1
ATOM 4003 C CA . THR A 1 508 ? -15.834 -8.340 40.901 1.00 92.69 508 THR A CA 1
ATOM 4004 C C . THR A 1 508 ? -15.169 -7.104 40.285 1.00 92.69 508 THR A C 1
ATOM 4006 O O . THR A 1 508 ? -14.022 -6.799 40.609 1.00 92.69 508 THR A O 1
ATOM 4009 N N . ILE A 1 509 ? -15.889 -6.324 39.467 1.00 92.50 509 ILE A N 1
ATOM 4010 C CA . ILE A 1 509 ? -15.375 -5.035 38.977 1.00 92.50 509 ILE A CA 1
ATOM 4011 C C . ILE A 1 509 ? -15.095 -4.102 40.158 1.00 92.50 509 ILE A C 1
ATOM 4013 O O . ILE A 1 509 ? -14.027 -3.492 40.220 1.00 92.50 509 ILE A O 1
ATOM 4017 N N . LEU A 1 510 ? -16.024 -3.988 41.114 1.00 92.94 510 LEU A N 1
ATOM 4018 C CA . LEU A 1 510 ? -15.822 -3.147 42.292 1.00 92.94 510 LEU A CA 1
ATOM 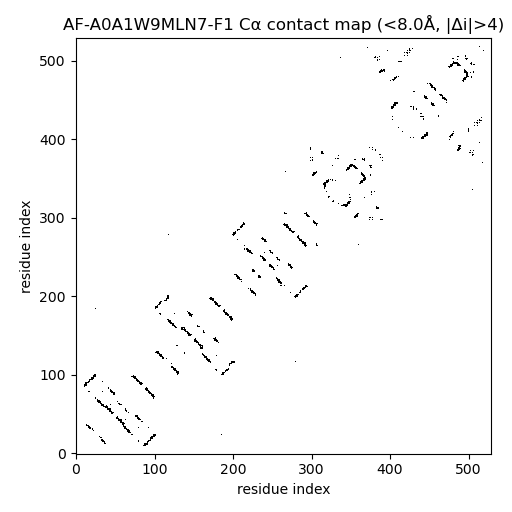4019 C C . LEU A 1 510 ? -14.583 -3.573 43.085 1.00 92.94 510 LEU A C 1
ATOM 4021 O O . LEU A 1 510 ? -13.820 -2.699 43.490 1.00 92.94 510 LEU A O 1
ATOM 4025 N N . GLU A 1 511 ? -14.374 -4.873 43.289 1.00 90.31 511 GLU A N 1
ATOM 4026 C CA . GLU A 1 511 ? -13.206 -5.432 43.969 1.00 90.31 511 GLU A CA 1
ATOM 4027 C C . GLU A 1 511 ? -11.898 -4.950 43.327 1.00 90.31 511 GLU A C 1
ATOM 4029 O O . GLU A 1 511 ? -11.020 -4.447 44.034 1.00 90.31 511 GLU A O 1
ATOM 4034 N N . TRP A 1 512 ? -11.787 -5.014 41.996 1.00 87.12 512 TRP A N 1
ATOM 4035 C CA . TRP A 1 512 ? -10.615 -4.510 41.271 1.00 87.12 512 TRP A CA 1
ATOM 4036 C C . TRP A 1 512 ? -10.450 -3.000 41.396 1.00 87.12 512 TRP A C 1
ATOM 4038 O O . TRP A 1 512 ? -9.341 -2.519 41.634 1.00 87.12 512 TRP A O 1
ATOM 4048 N N . LEU A 1 513 ? -11.551 -2.248 41.343 1.00 86.50 513 LEU A N 1
ATOM 4049 C CA . LEU A 1 513 ? -11.532 -0.799 41.550 1.00 86.50 513 LEU A CA 1
ATOM 4050 C C . LEU A 1 513 ? -11.132 -0.395 42.977 1.00 86.50 513 LEU A C 1
ATOM 4052 O O . LEU A 1 513 ? -10.716 0.741 43.186 1.00 86.50 513 LEU A O 1
ATOM 4056 N N . ILE A 1 514 ? -11.255 -1.269 43.980 1.00 84.19 514 ILE A N 1
ATOM 4057 C CA . ILE A 1 514 ? -10.818 -0.980 45.359 1.00 84.19 514 ILE A CA 1
ATOM 4058 C C . ILE A 1 514 ? -9.503 -1.674 45.737 1.00 84.19 514 ILE A C 1
ATOM 4060 O O . ILE A 1 514 ? -8.983 -1.428 46.831 1.00 84.19 514 ILE A O 1
ATOM 4064 N N . ALA A 1 515 ? -8.957 -2.526 44.866 1.00 76.00 515 ALA A N 1
ATOM 4065 C CA . ALA A 1 515 ? -7.783 -3.336 45.154 1.00 76.00 515 ALA A CA 1
ATOM 4066 C C . ALA A 1 515 ? -6.556 -2.477 45.541 1.00 76.00 515 ALA A C 1
ATOM 4068 O O . ALA A 1 515 ? -6.410 -1.331 45.107 1.00 76.00 515 ALA A O 1
ATOM 4069 N N . PRO A 1 516 ? -5.633 -2.989 46.379 1.00 57.41 516 PRO A N 1
ATOM 4070 C CA . PRO A 1 516 ? -4.611 -2.167 47.034 1.00 57.41 516 PRO A CA 1
ATOM 4071 C C . PRO A 1 516 ? -3.644 -1.430 46.093 1.00 57.41 516 PRO A C 1
ATOM 4073 O O . PRO A 1 516 ? -3.155 -0.362 46.464 1.00 57.41 516 PRO A O 1
ATOM 4076 N N . GLU A 1 517 ? -3.386 -1.935 44.883 1.00 55.66 517 GLU A N 1
ATOM 4077 C CA . GLU A 1 517 ? -2.575 -1.227 43.874 1.00 55.66 517 GLU A CA 1
ATOM 4078 C C . GLU A 1 517 ? -3.247 0.073 43.398 1.00 55.66 517 GLU A C 1
ATOM 4080 O O . GLU A 1 517 ? -2.575 1.083 43.157 1.00 55.66 517 GLU A O 1
ATOM 4085 N N . TYR A 1 518 ? -4.580 0.090 43.391 1.00 47.03 518 TYR A N 1
ATOM 4086 C CA . TYR A 1 518 ? -5.421 1.236 43.072 1.00 47.03 518 TYR A CA 1
ATOM 4087 C C . TYR A 1 518 ? -5.413 2.291 44.196 1.00 47.03 518 TYR A C 1
ATOM 4089 O O . TYR A 1 518 ? -5.197 3.487 43.963 1.00 47.03 518 TYR A O 1
ATOM 4097 N N . ALA A 1 519 ? -5.533 1.852 45.456 1.00 45.66 519 ALA A N 1
ATOM 4098 C CA . ALA A 1 519 ? -5.486 2.726 46.635 1.00 45.66 519 ALA A CA 1
ATOM 4099 C C . ALA A 1 519 ? -4.085 3.313 46.914 1.00 45.66 519 ALA A C 1
ATOM 4101 O O . ALA A 1 519 ? -3.972 4.428 47.441 1.00 45.66 519 ALA A O 1
ATOM 4102 N N . TYR A 1 520 ? -3.015 2.589 46.567 1.00 43.03 520 TYR A N 1
ATOM 4103 C CA . TYR A 1 520 ? -1.629 3.024 46.777 1.00 43.03 520 TYR A CA 1
ATOM 4104 C C . TYR A 1 520 ? -1.235 4.177 45.838 1.00 43.03 520 TYR A C 1
ATOM 4106 O O . TYR A 1 520 ? -0.621 5.153 46.276 1.00 43.03 520 TYR A O 1
ATOM 4114 N N . ASN A 1 521 ? -1.658 4.135 44.569 1.00 45.00 521 ASN A N 1
ATOM 4115 C CA . ASN A 1 521 ? -1.263 5.126 43.561 1.00 45.00 521 ASN A CA 1
ATOM 4116 C C . ASN A 1 521 ? -2.164 6.378 43.511 1.00 45.00 521 ASN A C 1
ATOM 4118 O O . ASN A 1 521 ? -1.662 7.479 43.248 1.00 45.00 521 ASN A O 1
ATOM 4122 N N . LEU A 1 522 ? -3.461 6.278 43.842 1.00 42.38 522 LEU A N 1
ATOM 4123 C CA . LEU A 1 522 ? -4.358 7.447 43.925 1.00 42.38 522 LEU A CA 1
ATOM 4124 C C . LEU A 1 522 ? -3.955 8.444 45.028 1.00 42.38 522 LEU A C 1
ATOM 4126 O O . LEU A 1 522 ? -4.198 9.649 44.906 1.00 42.38 522 LEU A O 1
ATOM 4130 N N . ARG A 1 523 ? -3.276 7.976 46.082 1.00 45.19 523 ARG A N 1
ATOM 4131 C CA . ARG A 1 523 ? -2.820 8.826 47.193 1.00 45.19 523 ARG A CA 1
ATOM 4132 C C . ARG A 1 523 ? -1.604 9.692 46.874 1.00 45.19 523 ARG A C 1
ATOM 4134 O O . ARG A 1 523 ? -1.489 10.771 47.448 1.00 45.19 523 ARG A O 1
ATOM 4141 N N . ILE A 1 524 ? -0.760 9.303 45.919 1.00 41.31 524 ILE A N 1
ATOM 4142 C CA . ILE A 1 524 ? 0.425 10.096 45.547 1.00 41.31 524 ILE A CA 1
ATOM 4143 C C . ILE A 1 524 ? 0.054 11.264 44.614 1.00 41.31 524 ILE A C 1
ATOM 4145 O O . ILE A 1 524 ? 0.654 12.335 44.696 1.00 41.31 524 ILE A O 1
ATOM 4149 N N . LYS A 1 525 ? -0.988 11.134 43.779 1.00 38.06 525 LYS A N 1
ATOM 4150 C CA . LYS A 1 525 ? -1.399 12.218 42.859 1.00 38.06 525 LYS A CA 1
ATOM 4151 C C . LYS A 1 525 ? -2.214 13.343 43.511 1.00 38.06 525 LYS A C 1
ATOM 4153 O O . LYS A 1 525 ? -2.210 14.449 42.979 1.00 38.06 525 LYS A O 1
ATOM 4158 N N . LYS A 1 526 ? -2.870 13.107 44.654 1.00 36.38 526 LYS A N 1
ATOM 4159 C CA . LYS A 1 526 ? -3.601 14.150 45.412 1.00 36.38 526 LYS A CA 1
ATOM 4160 C C . LYS A 1 526 ? -2.811 14.752 46.588 1.00 36.38 526 LYS A C 1
ATOM 4162 O O . LYS A 1 526 ? -3.333 15.635 47.254 1.00 36.38 526 LYS A O 1
ATOM 4167 N N . GLN A 1 527 ? -1.570 14.317 46.830 1.00 37.50 527 GLN A N 1
ATOM 4168 C CA . GLN A 1 527 ? -0.687 14.893 47.862 1.00 37.50 527 GLN A CA 1
ATOM 4169 C C . GLN A 1 527 ? 0.442 15.780 47.306 1.00 37.50 527 GLN A C 1
ATOM 4171 O O . GLN A 1 527 ? 1.139 16.416 48.086 1.00 37.50 527 GLN A O 1
ATOM 4176 N N . ASN A 1 528 ? 0.588 15.872 45.977 1.00 37.38 528 ASN A N 1
ATOM 4177 C CA . ASN A 1 528 ? 1.578 16.722 45.298 1.00 37.38 528 ASN A CA 1
ATOM 4178 C C . ASN A 1 528 ? 0.937 17.844 44.450 1.00 37.38 528 ASN A C 1
ATOM 4180 O O . ASN A 1 528 ? 1.473 18.217 43.405 1.00 37.38 528 ASN A O 1
ATOM 4184 N N . LYS A 1 529 ? -0.213 18.377 44.876 1.00 32.69 529 LYS A N 1
ATOM 4185 C CA . LYS A 1 529 ? -0.762 19.642 44.367 1.00 32.69 529 LYS A CA 1
ATOM 4186 C C . LYS A 1 529 ? -1.081 20.582 45.511 1.00 32.69 529 LYS A C 1
ATOM 4188 O O . LYS A 1 529 ? -1.703 20.098 46.482 1.00 32.69 529 LYS A O 1
#

Radius of gyration: 52.96 Å; Cα contacts (8 Å, |Δi|>4): 1215; chains: 1; 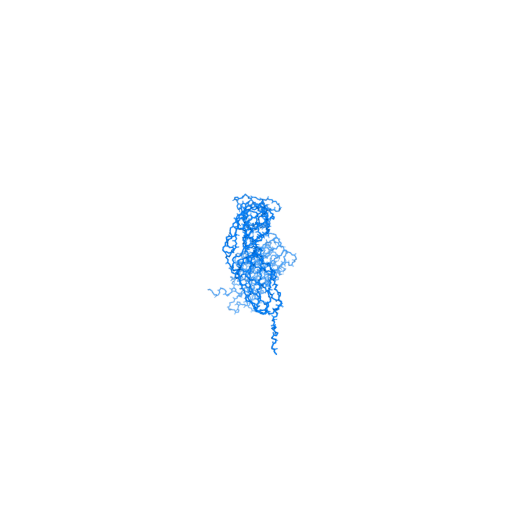bounding box: 145×40×140 Å